Protein AF-A0A3D8Q485-F1 (afdb_monomer)

Secondary structure (DSSP, 8-state):
--------------SEEEGGGHHHHHT-GGGEE--TTTEEEEEETTEEEEEE--SS-EEEEES-----TTB--TTS-EEE--SEEEEEEEEEE-TT-EEEEEEEEE-TT-BEEEEEEE-TTS-EEEEPPTT--EEEEEEEEESSEEEEEEEEEEES--PPP--PPPPPPB-GGG-EEEEE--HHHHHHHHTTSEEE--TTHHHHHHHS--SEEEEES----SSTTT---HHHHHHHHHHHHHHHHTT--EEEEE-S----HHHHHHHGGG--EEEES-GGGHHHHHTTSSS--EEE-PPPB-TTTSSGGG--HHHHHHHTT------SS---GGGGGGTHHHHHHTTEEEE-TTT--SHHHHHHHHHS-SEEEE---TTS-TT---HHHHHHHHTT--EEESS--SS--S----STHHHHHHHHHT-HHHHHHHHHHHHHHHHHH-BHHHHHHHHHHHTT--BPPP---EEEEEEESSHHHHHHHHHHHHT-S---EEEEEEE-S-TTHHHHHHHH-BTTEEEEEHHHHHHH--HHHH--SSEEEEE-TTS---TTHHHHHHHHHHHH--SEEE-----TTTTS-PPPTTTTEEES---GGG-EEEHHHHTTS-HHHHHH-HHHHHHHHHHTT---EEE-----

Radius of gyration: 32.34 Å; Cα contacts (8 Å, |Δi|>4): 1199; chains: 1; bounding box: 75×45×98 Å

Foldseek 3Di:
DDDDPPDDPPPPDPLEAEQQCVLVVVQDPVQKEWDVVAWDWDGDPQKIKIFGNAQDKIKIWGFQHDPPLFFDDPPTRWYFAAQKKKKAWEWDWDPQKDKWKKKWFAAPRRGTDDIDTDDHRDIDIDGDDPRTTTIIIMMMIGGGTIIMTREMGMANDDADADDDDDFDAAAQQDQEEAEADPPVLVVQSNVRYHYQDLVPVVVRCVVDPHLAYEYEQRNDPPPDPPDPPPVNLNSVSVVLNNCQSHVHAYEYEYQPDPHDCVSCLHSLASHPAYEYLFCVCQVVSVVRYDDNNYYYDHAFDQLQVQAQLLAPLVLLLQLLVDADDDDPDQDDPVCCVVCQVVCLVSQEEEDDLVPPPDPVCLVCNRNRHQEYEYNDPVPTDLSRDHPSRLRNLLNLHYYAYCDDRPHDPADNPPDRPRVVSRVCSNDLPVSNVRSVRSNLRNVVQRHVNNRVVVVCVSVVRHYDDDAQAEEEEEEDADPVLVVLVVVLVVLAPDDSYAYEYAYADDPCPVVCQVPFPDDRYHYYHNVCQQVPDFLVRVDVHQKYAYAYSVDHFANHLVVQVVSLCSHVVFQKEFAADDDPVNVPSRDDPQAFDWDLDHDQNGMMGGSVLQRVPTPCCNHPVSVVSSNCSCPVVVTIYHHHDDRD

Solvent-accessible surface area (backbone atoms only — not comparable to full-atom values): 35776 Å² total; per-residue (Å²): 142,82,90,76,83,80,78,73,80,87,70,84,77,65,55,61,43,50,44,52,54,41,47,77,54,65,62,40,70,87,40,50,32,60,60,69,93,41,40,49,77,46,78,46,99,64,33,40,41,38,36,34,75,33,68,57,80,44,58,39,21,52,52,40,87,70,89,63,78,60,50,62,70,85,93,38,55,41,31,38,43,62,62,32,28,26,39,31,45,33,63,53,66,38,88,56,43,49,78,48,37,36,43,34,33,15,26,87,86,32,40,54,75,48,78,44,75,51,60,77,70,36,82,45,70,47,72,56,59,97,62,46,39,30,42,44,50,34,38,37,39,27,27,48,40,46,37,38,41,58,38,43,37,40,36,64,50,66,69,81,78,61,92,77,73,84,88,65,74,32,51,50,60,70,41,30,32,34,61,50,54,34,73,68,61,43,54,59,47,47,77,46,27,33,69,44,70,65,74,65,38,80,63,40,55,76,77,52,72,50,67,30,34,44,34,45,33,65,54,64,62,91,53,60,102,83,48,75,51,70,66,61,57,49,48,52,53,51,52,52,49,35,31,54,69,49,73,30,50,29,36,36,39,37,69,81,50,91,52,68,64,67,64,55,50,44,50,31,84,61,51,64,33,40,32,23,31,38,62,72,47,48,68,61,48,48,78,63,38,99,61,82,52,61,43,73,45,63,62,58,38,54,52,64,79,33,33,50,64,64,46,43,50,68,49,38,49,50,26,52,75,54,76,75,86,75,68,98,57,91,76,58,75,86,58,46,73,82,39,46,70,63,33,48,75,46,13,38,42,77,48,52,77,92,72,60,86,46,72,74,52,58,58,51,59,48,60,59,31,44,34,36,35,42,77,60,66,81,94,56,35,65,68,43,58,56,64,66,56,57,38,35,25,29,24,43,30,46,57,41,32,83,61,75,55,84,69,62,96,66,63,55,56,79,52,66,76,65,58,38,51,39,50,42,21,74,29,42,56,62,41,50,55,50,16,51,54,30,23,52,52,33,66,75,67,28,23,43,63,48,50,51,51,52,51,30,59,75,70,69,51,61,59,52,74,86,71,61,46,30,32,45,32,35,68,26,78,43,65,68,44,41,52,54,43,51,53,47,58,73,51,35,74,56,77,59,56,32,38,38,40,30,29,53,96,41,91,62,43,67,56,51,43,74,73,50,51,48,97,54,30,44,59,44,54,40,74,59,44,63,78,71,44,50,37,68,77,74,50,87,33,56,29,38,32,51,54,54,68,93,60,87,69,38,48,52,51,67,42,57,52,55,56,45,45,64,46,65,73,36,43,30,40,21,34,49,77,84,62,99,63,76,84,61,53,62,74,57,88,53,45,46,29,79,46,97,64,53,43,53,78,54,34,33,34,34,40,86,75,48,49,89,46,50,52,56,41,59,71,80,35,36,61,58,54,52,47,43,36,43,73,76,63,69,44,52,30,31,15,40,74,78,88,107

pLDDT: mean 83.32, std 15.38, range [23.78, 97.69]

Organism: NCBI:txid1229153

Nearest PDB structures (foldseek):
  6h4m-assembly3_P  TM=6.813E-01  e=1.806E-04  Staphylococcus aureus subsp. aureus N315
  6lnw-assembly1_C  TM=6.559E-01  e=1.806E-04  Streptococcus pneumoniae TIGR4
  6oyc-assembly4_C  TM=3.692E-01  e=1.606E-06  Streptococcus agalactiae 2603V/R
  1pm4-assembly1_C  TM=4.724E-01  e=1.173E-02  Yersinia pseudotuberculosis
  3afg-assembly1_A  TM=4.218E-01  e=5.458E-02  Thermococcus kodakarensis

Mean predicted aligned error: 10.48 Å

Sequence (644 aa):
MLEKNNEYPKKDKSNTHRFENLSQEFFDINNWFYPKKDIQITQYQYKFLIKSKSQEVKYLTLFENNTNFSLINIDRQKIKIGAENTIKISGTKTDSIDLIIYLLEYDGEFRQVRKKRIPFNHLTSFHTTSSTEYCRIAIRLSGQGELEIFNVFTSDSIPKATRIQKREEKSLSQIRVAAILDDEYLSNIAEIVSIISLDMWDEMLNKSIPDFMLIDSSWQCKDSEEIINDRTYQAIKRITLWCKTNHIPIVFWDLGASTHVGVMREISSFIDYIFTVDDKLIPVYRDLVDHDNIYHLPYGVNPKVHNPTELNKAIVNRFFDDKLTVPKKKLSISSFKNYDAKLSELGVGMINPEMDMEQSFLANSKKGNSLLLNNKNKGRSSRFISKIEIEALASGIPIIYHSPLKAFPVTALASNDLESVNMLSSNPQLYREISSKNRREIFRNHTYQNRIQFILDCISIPFKVPSLDVTLLFTAHSKEAFYKVMDMINNQSYQQIKIIALISVFDGFEEIYNQYNHDCIQVYLEDYVYEKYSISELIDTRYVTVLNPDYSYGEYYVEDNIHAFCYSKAACIGQKGFSEDGKSHRYQEAEFEYVNEIESYTAFFEVEAINDCSINELIHHQDDVIEKLIIQKNKKMFSNEQLL

Structure (mmCIF, N/CA/C/O backbone):
data_AF-A0A3D8Q485-F1
#
_entry.id   AF-A0A3D8Q485-F1
#
loop_
_atom_site.group_PDB
_atom_site.id
_atom_site.type_symbol
_atom_site.label_atom_id
_atom_site.label_alt_id
_atom_site.label_comp_id
_atom_site.label_asym_id
_atom_site.label_entity_id
_atom_site.label_seq_id
_atom_site.pdbx_PDB_ins_code
_atom_site.Cartn_x
_atom_site.Cartn_y
_atom_site.Cartn_z
_atom_site.occupancy
_atom_site.B_iso_or_equiv
_atom_site.auth_seq_id
_atom_site.auth_comp_id
_atom_site.auth_asym_id
_atom_site.auth_atom_id
_atom_site.pdbx_PDB_model_num
ATOM 1 N N . MET A 1 1 ? 9.906 -12.576 37.998 1.00 31.97 1 MET A N 1
ATOM 2 C CA . MET A 1 1 ? 9.676 -11.526 39.009 1.00 31.97 1 MET A CA 1
ATOM 3 C C . MET A 1 1 ? 10.275 -10.244 38.481 1.00 31.97 1 MET A C 1
ATOM 5 O O . MET A 1 1 ? 11.484 -10.208 38.325 1.00 31.97 1 MET A O 1
ATOM 9 N N . LEU A 1 2 ? 9.435 -9.275 38.130 1.00 23.78 2 LEU A N 1
ATOM 10 C CA . LEU A 1 2 ? 9.761 -7.860 37.940 1.00 23.78 2 LEU A CA 1
ATOM 11 C C . LEU A 1 2 ? 8.399 -7.157 37.841 1.00 23.78 2 LEU A C 1
ATOM 13 O O . LEU A 1 2 ? 7.847 -6.977 36.760 1.00 23.78 2 LEU A O 1
ATOM 17 N N . GLU A 1 3 ? 7.813 -6.892 39.007 1.00 27.33 3 GLU A N 1
ATOM 18 C CA . GLU A 1 3 ? 6.707 -5.950 39.167 1.00 27.33 3 GLU A CA 1
ATOM 19 C C . GLU A 1 3 ? 7.264 -4.552 38.880 1.00 27.33 3 GLU A C 1
ATOM 21 O O . GLU A 1 3 ? 8.086 -4.037 39.637 1.00 27.33 3 GLU A O 1
ATOM 26 N N . LYS A 1 4 ? 6.856 -3.942 37.765 1.00 26.25 4 LYS A N 1
ATOM 27 C CA . LYS A 1 4 ? 6.954 -2.492 37.596 1.00 26.25 4 LYS A CA 1
ATOM 28 C C . LYS A 1 4 ? 5.585 -1.909 37.921 1.00 26.25 4 LYS A C 1
ATOM 30 O O . LYS A 1 4 ? 4.656 -2.003 37.124 1.00 26.25 4 LYS A O 1
ATOM 35 N N . ASN A 1 5 ? 5.488 -1.346 39.122 1.00 28.33 5 ASN A N 1
ATOM 36 C CA . ASN A 1 5 ? 4.430 -0.427 39.518 1.00 28.33 5 ASN A CA 1
ATOM 37 C C . ASN A 1 5 ? 4.467 0.784 38.580 1.00 28.33 5 ASN A C 1
ATOM 39 O O . ASN A 1 5 ? 5.286 1.682 38.761 1.00 28.33 5 ASN A O 1
ATOM 43 N N . ASN A 1 6 ? 3.585 0.804 37.583 1.00 27.02 6 ASN A N 1
ATOM 44 C CA . ASN A 1 6 ? 3.221 2.037 36.898 1.00 27.02 6 ASN A CA 1
ATOM 45 C C . ASN A 1 6 ? 2.178 2.745 37.770 1.00 27.02 6 ASN A C 1
ATOM 47 O O . ASN A 1 6 ? 0.975 2.533 37.621 1.00 27.02 6 ASN A O 1
ATOM 51 N N . GLU A 1 7 ? 2.646 3.541 38.733 1.00 26.52 7 GLU A N 1
ATOM 52 C CA . GLU A 1 7 ? 1.793 4.524 39.397 1.00 26.52 7 GLU A CA 1
ATOM 53 C C . GLU A 1 7 ? 1.431 5.607 38.377 1.00 26.52 7 GLU A C 1
ATOM 55 O O . GLU A 1 7 ? 2.268 6.405 37.962 1.00 26.52 7 GLU A O 1
ATOM 60 N N . TYR A 1 8 ? 0.168 5.608 37.952 1.00 28.86 8 TYR A N 1
ATOM 61 C CA . TYR A 1 8 ? -0.417 6.691 37.170 1.00 28.86 8 TYR A CA 1
ATOM 62 C C . TYR A 1 8 ? -0.307 8.022 37.937 1.00 28.86 8 TYR A C 1
ATOM 64 O O . TYR A 1 8 ? -0.518 8.041 39.157 1.00 28.86 8 TYR A O 1
ATOM 72 N N . PRO A 1 9 ? -0.049 9.154 37.255 1.00 29.33 9 PRO A N 1
ATOM 73 C CA . PRO A 1 9 ? -0.054 10.459 37.899 1.00 29.33 9 PRO A CA 1
ATOM 74 C C . PRO A 1 9 ? -1.440 10.718 38.500 1.00 29.33 9 PRO A C 1
ATOM 76 O O . PRO A 1 9 ? -2.472 10.526 37.851 1.00 29.33 9 PRO A O 1
ATOM 79 N N . LYS A 1 10 ? -1.471 11.130 39.773 1.00 30.81 10 LYS A N 1
ATOM 80 C CA . LYS A 1 10 ? -2.695 11.504 40.495 1.00 30.81 10 LYS A CA 1
ATOM 81 C C . LYS A 1 10 ? -3.394 12.651 39.754 1.00 30.81 10 LYS A C 1
ATOM 83 O O . LYS A 1 10 ? -3.066 13.813 39.971 1.00 30.81 10 LYS A O 1
ATOM 88 N N . LYS A 1 11 ? -4.362 12.313 38.895 1.00 35.34 11 LYS A N 1
ATOM 89 C CA . LYS A 1 11 ? -5.293 13.264 38.280 1.00 35.34 11 LYS A CA 1
ATOM 90 C C . LYS A 1 11 ? -6.063 13.996 39.377 1.00 35.34 11 LYS A C 1
ATOM 92 O O . LYS A 1 11 ? -6.607 13.372 40.291 1.00 35.34 11 LYS A O 1
ATOM 97 N N . ASP A 1 12 ? -6.118 15.312 39.242 1.00 31.33 12 ASP A N 1
ATOM 98 C CA . ASP A 1 12 ? -6.972 16.206 40.012 1.00 31.33 12 ASP A CA 1
ATOM 99 C C . ASP A 1 12 ? -8.427 15.704 39.908 1.00 31.33 12 ASP A C 1
ATOM 101 O O . ASP A 1 12 ? -9.033 15.718 38.832 1.00 31.33 12 ASP A O 1
ATOM 105 N N . LYS A 1 13 ? -8.971 15.133 40.992 1.00 41.16 13 LYS A N 1
ATOM 106 C CA . LYS A 1 13 ? -10.298 14.497 40.991 1.00 41.16 13 LYS A CA 1
ATOM 107 C C . LYS A 1 13 ? -11.381 15.567 41.015 1.00 41.16 13 LYS A C 1
ATOM 109 O O . LYS A 1 13 ? -11.996 15.824 42.047 1.00 41.16 13 LYS A O 1
ATOM 114 N N . SER A 1 14 ? -11.688 16.144 39.858 1.00 51.44 14 SER A N 1
ATOM 115 C CA . SER A 1 14 ? -13.050 16.632 39.663 1.00 51.44 14 SER A CA 1
ATOM 116 C C . SER A 1 14 ? -13.983 15.422 39.841 1.00 51.44 14 SER A C 1
ATOM 118 O O . SER A 1 14 ? -13.779 14.388 39.205 1.00 51.44 14 SER A O 1
ATOM 120 N N . ASN A 1 15 ? -14.990 15.504 40.715 1.00 73.25 15 ASN A N 1
ATOM 121 C CA . ASN A 1 15 ? -15.969 14.427 40.953 1.00 73.25 15 ASN A CA 1
ATOM 122 C C . ASN A 1 15 ? -16.901 14.185 39.738 1.00 73.25 15 ASN A C 1
ATOM 124 O O . ASN A 1 15 ? -18.001 13.665 39.894 1.00 73.25 15 ASN A O 1
ATOM 128 N N . THR A 1 16 ? -16.523 14.602 38.527 1.00 82.88 16 THR A N 1
ATOM 129 C CA . THR A 1 16 ? -17.364 14.539 37.330 1.00 82.88 16 THR A CA 1
ATOM 130 C C . THR A 1 16 ? -16.575 14.013 36.135 1.00 82.88 16 THR A C 1
ATOM 132 O O . THR A 1 16 ? -15.558 14.575 35.742 1.00 82.88 16 THR A O 1
ATOM 135 N N . HIS A 1 17 ? -17.102 12.959 35.527 1.00 89.00 17 HIS A N 1
ATOM 136 C CA . HIS A 1 17 ? -16.625 12.334 34.301 1.00 89.00 17 HIS A CA 1
ATOM 137 C C . HIS A 1 17 ? -17.510 12.741 33.136 1.00 89.00 17 HIS A C 1
ATOM 139 O O . HIS A 1 17 ? -18.709 12.953 33.314 1.00 89.00 17 HIS A O 1
ATOM 145 N N . ARG A 1 18 ? -16.950 12.829 31.934 1.00 91.06 18 ARG A N 1
ATOM 146 C CA . ARG A 1 18 ? -17.746 13.088 30.732 1.00 91.06 18 ARG A CA 1
ATOM 147 C C . ARG A 1 18 ? -18.203 11.784 30.093 1.00 91.06 18 ARG A C 1
ATOM 149 O O . ARG A 1 18 ? -17.443 10.817 30.055 1.00 91.06 18 ARG A O 1
ATOM 156 N N . PHE A 1 19 ? -19.437 11.751 29.599 1.00 92.50 19 PHE A N 1
ATOM 157 C CA . PHE A 1 19 ? -20.028 10.558 29.001 1.00 92.50 19 PHE A CA 1
ATOM 158 C C . PHE A 1 19 ? -19.194 10.003 27.838 1.00 92.50 19 PHE A C 1
ATOM 160 O O . PHE A 1 19 ? -18.972 8.797 27.761 1.00 92.50 19 PHE A O 1
ATOM 167 N N . GLU A 1 20 ? -18.656 10.865 26.980 1.00 88.25 20 GLU A N 1
ATOM 168 C CA . GLU A 1 20 ? -17.817 10.503 25.834 1.00 88.25 20 GLU A CA 1
ATOM 169 C C . GLU A 1 20 ? -16.466 9.860 26.207 1.00 88.25 20 GLU A C 1
ATOM 171 O O . GLU A 1 20 ? -15.834 9.227 25.360 1.00 88.25 20 GLU A O 1
ATOM 176 N N . ASN A 1 21 ? -16.053 9.957 27.476 1.00 86.94 21 ASN A N 1
ATOM 177 C CA . ASN A 1 21 ? -14.827 9.355 28.019 1.00 86.94 21 ASN A CA 1
ATOM 178 C C . ASN A 1 21 ? -15.103 8.166 28.951 1.00 86.94 21 ASN A C 1
ATOM 180 O O . ASN A 1 21 ? -14.180 7.592 29.526 1.00 86.94 21 ASN A O 1
ATOM 184 N N . LEU A 1 22 ? -16.372 7.780 29.115 1.00 88.38 22 LEU A N 1
ATOM 185 C CA . LEU A 1 22 ? -16.792 6.796 30.112 1.00 88.38 22 LEU A CA 1
ATOM 186 C C . LEU A 1 22 ? -16.144 5.416 29.937 1.00 88.38 22 LEU A C 1
ATOM 188 O O . LEU A 1 22 ? -15.932 4.705 30.916 1.00 88.38 22 LEU A O 1
ATOM 192 N N . SER A 1 23 ? -15.826 5.040 28.703 1.00 84.69 23 SER A N 1
ATOM 193 C CA . SER A 1 23 ? -15.137 3.798 28.344 1.00 84.69 23 SER A CA 1
ATOM 194 C C . SER A 1 23 ? -13.799 3.604 29.070 1.00 84.69 23 SER A C 1
ATOM 196 O O . SER A 1 23 ? -13.477 2.472 29.433 1.00 84.69 23 SER A O 1
ATOM 198 N N . GLN A 1 24 ? -13.064 4.685 29.353 1.00 80.19 24 GLN A N 1
ATOM 199 C CA . GLN A 1 24 ? -11.773 4.640 30.054 1.00 80.19 24 GLN A CA 1
ATOM 200 C C . GLN A 1 24 ? -11.922 4.236 31.527 1.00 80.19 24 GLN A C 1
ATOM 202 O O . GLN A 1 24 ? -11.072 3.541 32.074 1.00 80.19 24 GLN A O 1
ATOM 207 N N . GLU A 1 25 ? -13.029 4.632 32.154 1.00 86.12 25 GLU A N 1
ATOM 208 C CA . GLU A 1 25 ? -13.320 4.382 33.570 1.00 86.12 25 GLU A CA 1
ATOM 209 C C . GLU A 1 25 ? -14.183 3.127 33.785 1.00 86.12 25 GLU A C 1
ATOM 211 O O . GLU A 1 25 ? -14.245 2.581 34.888 1.00 86.12 25 GLU A O 1
ATOM 216 N N . PHE A 1 26 ? -14.869 2.660 32.736 1.00 90.50 26 PHE A N 1
ATOM 217 C CA . PHE A 1 26 ? -15.814 1.547 32.809 1.00 90.50 26 PHE A CA 1
ATOM 218 C C . PHE A 1 26 ? -15.147 0.242 33.254 1.00 90.50 26 PHE A C 1
ATOM 220 O O . PHE A 1 26 ? -15.762 -0.536 33.980 1.00 90.50 26 PHE A O 1
ATOM 227 N N . PHE A 1 27 ? -13.906 -0.005 32.830 1.00 88.62 27 PHE A N 1
ATOM 228 C CA . PHE A 1 27 ? -13.182 -1.246 33.120 1.00 88.62 27 PHE A CA 1
ATOM 229 C C . PHE A 1 27 ? -12.327 -1.192 34.394 1.00 88.62 27 PHE A C 1
ATOM 231 O O . PHE A 1 27 ? -11.581 -2.133 34.647 1.00 88.62 27 PHE A O 1
ATOM 238 N N . ASP A 1 28 ? -12.444 -0.152 35.225 1.00 89.50 28 ASP A N 1
ATOM 239 C CA . ASP A 1 28 ? -11.877 -0.165 36.578 1.00 89.50 28 ASP A CA 1
ATOM 240 C C . ASP A 1 28 ? -12.892 -0.767 37.559 1.00 89.50 28 ASP A C 1
ATOM 242 O O . ASP A 1 28 ? -13.951 -0.197 37.835 1.00 89.50 28 ASP A O 1
ATOM 246 N N . ILE A 1 29 ? -12.575 -1.941 38.109 1.00 90.00 29 ILE A N 1
ATOM 247 C CA . ILE A 1 29 ? -13.439 -2.639 39.069 1.00 90.00 29 ILE A CA 1
ATOM 248 C C . ILE A 1 29 ? -13.748 -1.798 40.318 1.00 90.00 29 ILE A C 1
ATOM 250 O O . ILE A 1 29 ? -14.801 -1.989 40.927 1.00 90.00 29 ILE A O 1
ATOM 254 N N . ASN A 1 30 ? -12.878 -0.852 40.692 1.00 91.00 30 ASN A N 1
ATOM 255 C CA . ASN A 1 30 ? -13.084 0.029 41.844 1.00 91.00 30 ASN A CA 1
ATOM 256 C C . ASN A 1 30 ? -14.216 1.037 41.621 1.00 91.00 30 ASN A C 1
ATOM 258 O O . ASN A 1 30 ? -14.789 1.543 42.589 1.00 91.00 30 ASN A O 1
ATOM 262 N N . ASN A 1 31 ? -14.567 1.294 40.361 1.00 92.06 31 ASN A N 1
ATOM 263 C CA . ASN A 1 31 ? -15.672 2.166 39.999 1.00 92.06 31 ASN A CA 1
ATOM 264 C C . ASN A 1 31 ? -17.034 1.453 40.103 1.00 92.06 31 ASN A C 1
ATOM 266 O O . ASN A 1 31 ? -18.067 2.120 40.068 1.00 92.06 31 ASN A O 1
ATOM 270 N N . TRP A 1 32 ? -17.072 0.124 40.271 1.00 93.50 32 TRP A N 1
ATOM 271 C CA . TRP A 1 32 ? -18.311 -0.658 40.319 1.00 93.50 32 TRP A CA 1
ATOM 272 C C . TRP A 1 32 ? -18.705 -1.100 41.725 1.00 93.50 32 TRP A C 1
ATOM 274 O O . TRP A 1 32 ? -17.926 -1.689 42.474 1.00 93.50 32 TRP A O 1
ATOM 284 N N . PHE A 1 33 ? -19.986 -0.925 42.041 1.00 93.50 33 PHE A N 1
ATOM 285 C CA . PHE A 1 33 ? -20.594 -1.391 43.282 1.00 93.50 33 PHE A CA 1
ATOM 286 C C . PHE A 1 33 ? -21.586 -2.511 43.000 1.00 93.50 33 PHE A C 1
ATOM 288 O O . PHE A 1 33 ? -22.437 -2.401 42.118 1.00 93.50 33 PHE A O 1
ATOM 295 N N . TYR A 1 34 ? -21.465 -3.607 43.748 1.00 94.31 34 TYR A N 1
ATOM 296 C CA . TYR A 1 34 ? -22.254 -4.816 43.539 1.00 94.31 34 TYR A CA 1
ATOM 297 C C . TYR A 1 34 ? -22.250 -5.719 44.784 1.00 94.31 34 TYR A C 1
ATOM 299 O O . TYR A 1 34 ? -21.338 -5.636 45.616 1.00 94.31 34 TYR A O 1
ATOM 307 N N . PRO A 1 35 ? -23.248 -6.610 44.940 1.00 93.31 35 PRO A N 1
ATOM 308 C CA . PRO A 1 35 ? -23.311 -7.537 46.065 1.00 93.31 35 PRO A CA 1
ATOM 309 C C . PRO A 1 35 ? -22.279 -8.665 45.906 1.00 93.31 35 PRO A C 1
ATOM 311 O O . PRO A 1 35 ? -22.542 -9.683 45.271 1.00 93.31 35 PRO A O 1
ATOM 314 N N . LYS A 1 36 ? -21.105 -8.508 46.533 1.00 92.19 36 LYS A N 1
ATOM 315 C CA . LYS A 1 36 ? -19.960 -9.446 46.446 1.00 92.19 36 LYS A CA 1
ATOM 316 C C . LYS A 1 36 ? -20.264 -10.902 46.839 1.00 92.19 36 LYS A C 1
ATOM 318 O O . LYS A 1 36 ? -19.502 -11.796 46.488 1.00 92.19 36 LYS A O 1
ATOM 323 N N . LYS A 1 37 ? -21.347 -11.151 47.588 1.00 92.62 37 LYS A N 1
ATOM 324 C CA . LYS A 1 37 ? -21.800 -12.515 47.919 1.00 92.62 37 LYS A CA 1
ATOM 325 C C . LYS A 1 37 ? -22.373 -13.244 46.699 1.00 92.62 37 LYS A C 1
ATOM 327 O O . LYS A 1 37 ? -22.165 -14.444 46.559 1.00 92.62 37 LYS A O 1
ATOM 332 N N . ASP A 1 38 ? -23.057 -12.509 45.827 1.00 94.19 38 ASP A N 1
ATOM 333 C CA . ASP A 1 38 ? -23.816 -13.055 44.699 1.00 94.19 38 ASP A CA 1
ATOM 334 C C . ASP A 1 38 ? -23.084 -12.890 43.364 1.00 94.19 38 ASP A C 1
ATOM 336 O O . ASP A 1 38 ? -23.265 -13.697 42.455 1.00 94.19 38 ASP A O 1
ATOM 340 N N . ILE A 1 39 ? -22.264 -11.845 43.244 1.00 95.06 39 ILE A N 1
ATOM 341 C CA . ILE A 1 39 ? -21.571 -11.470 42.013 1.00 95.06 39 ILE A CA 1
ATOM 342 C C . ILE A 1 39 ? -20.064 -11.496 42.245 1.00 95.06 39 ILE A C 1
ATOM 344 O O . ILE A 1 39 ? -19.554 -10.903 43.198 1.00 95.06 39 ILE A O 1
ATOM 348 N N . GLN A 1 40 ? -19.350 -12.140 41.328 1.00 95.19 40 GLN A N 1
ATOM 349 C CA . GLN A 1 40 ? -17.896 -12.113 41.256 1.00 95.19 40 GLN A CA 1
ATOM 350 C C . GLN A 1 40 ? -17.481 -11.472 39.935 1.00 95.19 40 GLN A C 1
ATOM 352 O O . GLN A 1 40 ? -17.829 -11.982 38.876 1.00 95.19 40 GLN A O 1
ATOM 357 N N . ILE A 1 41 ? -16.733 -10.372 40.001 1.00 94.38 41 ILE A N 1
ATOM 358 C CA . ILE A 1 41 ? -16.161 -9.723 38.819 1.00 94.38 41 ILE A CA 1
ATOM 359 C C . ILE A 1 41 ? -14.668 -10.030 38.785 1.00 94.38 41 ILE A C 1
ATOM 361 O O . ILE A 1 41 ? -13.963 -9.841 39.775 1.00 94.38 41 ILE A O 1
ATOM 365 N N . THR A 1 42 ? -14.191 -10.526 37.652 1.00 93.44 42 THR A N 1
ATOM 366 C CA . THR A 1 42 ? -12.770 -10.678 37.354 1.00 93.44 42 THR A CA 1
ATOM 367 C C . THR A 1 42 ? -12.414 -9.693 36.254 1.00 93.44 42 THR A C 1
ATOM 369 O O . THR A 1 42 ? -12.983 -9.734 35.164 1.00 93.44 42 THR A O 1
ATOM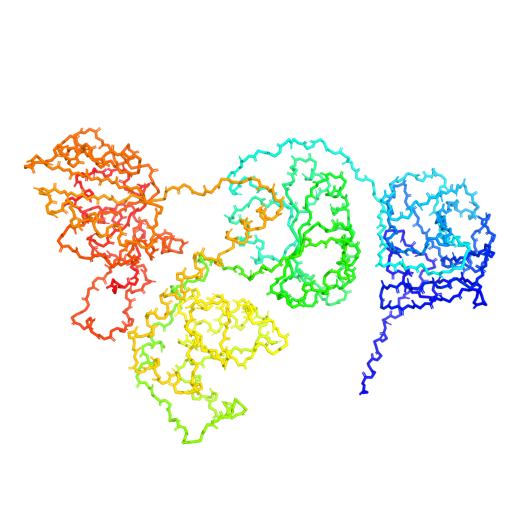 372 N N . GLN A 1 43 ? -11.496 -8.784 36.571 1.00 86.06 43 GLN A N 1
ATOM 373 C CA . GLN A 1 43 ? -10.955 -7.832 35.616 1.00 86.06 43 GLN A CA 1
ATOM 374 C C . GLN A 1 43 ? -9.726 -8.447 34.953 1.00 86.06 43 GLN A C 1
ATOM 376 O O . GLN A 1 43 ? -8.725 -8.732 35.606 1.00 86.06 43 GLN A O 1
ATOM 381 N N . TYR A 1 44 ? -9.808 -8.612 33.642 1.00 78.62 44 TYR A N 1
ATOM 382 C CA . TYR A 1 44 ? -8.643 -8.686 32.772 1.00 78.62 44 TYR A CA 1
ATOM 383 C C . TYR A 1 44 ? -8.411 -7.279 32.231 1.00 78.62 44 TYR A C 1
ATOM 385 O O . TYR A 1 44 ? -9.366 -6.512 32.166 1.00 78.62 44 TYR A O 1
ATOM 393 N N . GLN A 1 45 ? -7.178 -6.933 31.857 1.00 67.62 45 GLN A N 1
ATOM 394 C CA . GLN A 1 45 ? -6.712 -5.551 31.634 1.00 67.62 45 GLN A CA 1
ATOM 395 C C . GLN A 1 45 ? -7.769 -4.570 31.072 1.00 67.62 45 GLN A C 1
ATOM 397 O O . GLN A 1 45 ? -7.895 -3.477 31.609 1.00 67.62 45 GLN A O 1
ATOM 402 N N . TYR A 1 46 ? -8.585 -4.978 30.083 1.00 70.88 46 TYR A N 1
ATOM 403 C CA . TYR A 1 46 ? -9.789 -4.231 29.678 1.00 70.88 46 TYR A CA 1
ATOM 404 C C . TYR A 1 46 ? -10.976 -5.135 29.262 1.00 70.88 46 TYR A C 1
ATOM 406 O O . TYR A 1 46 ? -11.646 -4.904 28.257 1.00 70.88 46 TYR A O 1
ATOM 414 N N . LYS A 1 47 ? -11.193 -6.236 29.985 1.00 83.75 47 LYS A N 1
ATOM 415 C CA . LYS A 1 47 ? -12.386 -7.090 29.858 1.00 83.75 47 LYS A CA 1
ATOM 416 C C . LYS A 1 47 ? -12.908 -7.402 31.257 1.00 83.75 47 LYS A C 1
ATOM 418 O O . LYS A 1 47 ? -12.122 -7.660 32.169 1.00 83.75 47 LYS A O 1
ATOM 423 N N . PHE A 1 48 ? -14.222 -7.426 31.425 1.00 91.69 48 PHE A N 1
ATOM 424 C CA . PHE A 1 48 ? -14.862 -7.892 32.650 1.00 91.69 48 PHE A CA 1
ATOM 425 C C . PHE A 1 48 ? -15.519 -9.239 32.423 1.00 91.69 48 PHE A C 1
ATOM 427 O O . PHE A 1 48 ? -16.393 -9.361 31.572 1.00 91.69 48 PHE A O 1
ATOM 434 N N . LEU A 1 49 ? -15.147 -10.213 33.249 1.00 93.88 49 LEU A N 1
ATOM 435 C CA . LEU A 1 49 ? -15.881 -11.458 33.405 1.00 93.88 49 LEU A CA 1
ATOM 436 C C . LEU A 1 49 ? -16.705 -11.382 34.691 1.00 93.88 49 LEU A C 1
ATOM 438 O O . LEU A 1 49 ? -16.158 -11.353 35.794 1.00 93.88 49 LEU A O 1
ATOM 442 N N . ILE A 1 50 ? -18.023 -11.331 34.549 1.00 95.88 50 ILE A N 1
ATOM 443 C CA . ILE A 1 50 ? -18.988 -11.191 35.636 1.00 95.88 50 ILE A CA 1
ATOM 444 C C . ILE A 1 50 ? -19.692 -12.534 35.819 1.00 95.88 50 ILE A C 1
ATOM 446 O O . ILE A 1 50 ? -20.494 -12.945 34.985 1.00 95.88 50 ILE A O 1
ATOM 450 N N . LYS A 1 51 ? -19.421 -13.216 36.933 1.00 96.19 51 LYS A N 1
ATOM 451 C CA . LYS A 1 51 ? -20.094 -14.465 37.305 1.00 96.19 51 LYS A CA 1
ATOM 452 C C . LYS A 1 51 ? -21.216 -14.188 38.297 1.00 96.19 51 LYS A C 1
ATOM 454 O O . LYS A 1 51 ? -20.963 -13.675 39.391 1.00 96.19 51 LYS A O 1
ATOM 459 N N . SER A 1 52 ? -22.439 -14.561 37.928 1.00 95.31 52 SER A N 1
ATOM 460 C CA . SER A 1 52 ? -23.612 -14.519 38.805 1.00 95.31 52 SER A CA 1
ATOM 461 C C . SER A 1 52 ? -23.845 -15.879 39.456 1.00 95.31 52 SER A C 1
ATOM 463 O O . SER A 1 52 ? -24.024 -16.885 38.770 1.00 95.31 52 SER A O 1
ATOM 465 N N . LYS A 1 53 ? -23.854 -15.909 40.793 1.00 92.19 53 LYS A N 1
ATOM 466 C CA . LYS A 1 53 ? -24.093 -17.107 41.618 1.00 92.19 53 LYS A CA 1
ATOM 467 C C . LYS A 1 53 ? -25.530 -17.199 42.129 1.00 92.19 53 LYS A C 1
ATOM 469 O O . LYS A 1 53 ? -25.896 -18.202 42.735 1.00 92.19 53 LYS A O 1
ATOM 474 N N . SER A 1 54 ? -26.351 -16.180 41.890 1.00 86.50 54 SER A N 1
ATOM 475 C CA . SER A 1 54 ? -27.729 -16.103 42.378 1.00 86.50 54 SER A CA 1
ATOM 476 C C . SER A 1 54 ? -28.724 -16.199 41.225 1.00 86.50 54 SER A C 1
ATOM 478 O O . SER A 1 54 ? -28.457 -15.713 40.131 1.00 86.50 54 SER A O 1
ATOM 480 N N . GLN A 1 55 ? -29.884 -16.812 41.468 1.00 86.81 55 GLN A N 1
ATOM 481 C CA . GLN A 1 55 ? -31.015 -16.730 40.536 1.00 86.81 55 GLN A CA 1
ATOM 482 C C . GLN A 1 55 ? -31.809 -15.425 40.705 1.00 86.81 55 GLN A C 1
ATOM 484 O O . GLN A 1 55 ? -32.543 -15.026 39.803 1.00 86.81 55 GLN A O 1
ATOM 489 N N . GLU A 1 56 ? -31.645 -14.740 41.838 1.00 91.31 56 GLU A N 1
ATOM 490 C CA . GLU A 1 56 ? -32.319 -13.477 42.118 1.00 91.31 56 GLU A CA 1
ATOM 491 C C . GLU A 1 56 ? -31.740 -12.316 41.306 1.00 91.31 56 GLU A C 1
ATOM 493 O O . GLU A 1 56 ? -30.609 -12.344 40.821 1.00 91.31 56 GLU A O 1
ATOM 498 N N . VAL A 1 57 ? -32.516 -11.236 41.229 1.00 92.88 57 VAL A N 1
ATOM 499 C CA . VAL A 1 57 ? -32.090 -9.992 40.593 1.00 92.88 57 VAL A CA 1
ATOM 500 C C . VAL A 1 57 ? -30.991 -9.318 41.413 1.00 92.88 57 VAL A C 1
ATOM 502 O O . VAL A 1 57 ? -31.179 -9.017 42.593 1.00 92.88 57 VAL A O 1
ATOM 505 N N . LYS A 1 58 ? -29.873 -8.995 40.767 1.00 94.00 58 LYS A N 1
ATOM 506 C CA . LYS A 1 58 ? -28.778 -8.200 41.326 1.00 94.00 58 LYS A CA 1
ATOM 507 C C . LYS A 1 58 ? -28.500 -6.990 40.442 1.00 94.00 58 LYS A C 1
ATOM 509 O O . LYS A 1 58 ? -28.735 -7.008 39.234 1.00 94.00 58 LYS A O 1
ATOM 514 N N . TYR A 1 59 ? -28.007 -5.929 41.070 1.00 94.62 59 TYR A N 1
ATOM 515 C CA . TYR A 1 59 ? -27.627 -4.693 40.399 1.00 94.62 59 TYR A CA 1
ATOM 516 C C . TYR A 1 59 ? -26.136 -4.444 40.587 1.00 94.62 59 TYR A C 1
ATOM 518 O O . TYR A 1 59 ? -25.623 -4.530 41.703 1.00 94.62 59 TYR A O 1
ATOM 526 N N . LEU A 1 60 ? -25.468 -4.134 39.484 1.00 95.25 60 LEU A N 1
ATOM 527 C CA . LEU A 1 60 ? -24.113 -3.611 39.443 1.00 95.25 60 LEU A CA 1
ATOM 528 C C . LEU A 1 60 ? -24.231 -2.154 39.004 1.00 95.25 60 LEU A C 1
ATOM 530 O O . LEU A 1 60 ? -24.884 -1.862 38.001 1.00 95.25 60 LEU A O 1
ATOM 534 N N . THR A 1 61 ? -23.649 -1.231 39.754 1.00 93.81 61 THR A N 1
ATOM 535 C CA . THR A 1 61 ? -23.820 0.203 39.513 1.00 93.81 61 THR A CA 1
ATOM 536 C C . THR A 1 61 ? -22.474 0.900 39.432 1.00 93.81 61 THR A C 1
ATOM 538 O O . THR A 1 61 ? -21.626 0.718 40.304 1.00 93.81 61 THR A O 1
ATOM 541 N N . LEU A 1 62 ? -22.287 1.696 38.380 1.00 93.25 62 LEU A N 1
ATOM 542 C CA . LEU A 1 62 ? -21.063 2.458 38.150 1.00 93.25 62 LEU A CA 1
ATOM 543 C C . LEU A 1 62 ? -21.094 3.758 38.972 1.00 93.25 62 LEU A C 1
ATOM 545 O O . LEU A 1 62 ? -22.121 4.437 39.002 1.00 93.25 62 LEU A O 1
ATOM 549 N N . PHE A 1 63 ? -19.993 4.064 39.661 1.00 91.56 63 PHE A N 1
ATOM 550 C CA . PHE A 1 63 ? -19.743 5.207 40.559 1.00 91.56 63 PHE A CA 1
ATOM 551 C C . PHE A 1 63 ? -20.675 5.379 41.773 1.00 91.56 63 PHE A C 1
ATOM 553 O O . PHE A 1 63 ? -20.388 6.180 42.665 1.00 91.56 63 PHE A O 1
ATOM 560 N N . GLU A 1 64 ? -21.747 4.597 41.862 1.00 87.75 64 GLU A N 1
ATOM 561 C CA . GLU A 1 64 ? -22.796 4.730 42.872 1.00 87.75 64 GLU A CA 1
ATOM 562 C C . GLU A 1 64 ? -22.969 3.463 43.702 1.00 87.75 64 GLU A C 1
ATOM 564 O O . GLU A 1 64 ? -23.063 2.373 43.147 1.00 87.75 64 GLU A O 1
ATOM 569 N N . ASN A 1 65 ? -23.090 3.602 45.025 1.00 84.12 65 ASN A N 1
ATOM 570 C CA . ASN A 1 65 ? -23.086 2.483 45.980 1.00 84.12 65 ASN A CA 1
ATOM 571 C C . ASN A 1 65 ? -24.465 2.097 46.545 1.00 84.12 65 ASN A C 1
ATOM 573 O O . ASN A 1 65 ? -24.553 1.238 47.421 1.00 84.12 65 ASN A O 1
ATOM 577 N N . ASN A 1 66 ? -25.532 2.744 46.087 1.00 83.06 66 ASN A N 1
ATOM 578 C CA . ASN A 1 66 ? -26.913 2.462 46.482 1.00 83.06 66 ASN A CA 1
ATOM 579 C C . ASN A 1 66 ? -27.695 1.883 45.295 1.00 83.06 66 ASN A C 1
ATOM 581 O O . ASN A 1 66 ? -27.265 2.008 44.160 1.00 83.06 66 ASN A O 1
ATOM 585 N N . THR A 1 67 ? -28.875 1.309 45.509 1.00 83.88 67 THR A N 1
ATOM 586 C CA . THR A 1 67 ? -29.785 0.893 44.418 1.00 83.88 67 THR A CA 1
ATOM 587 C C . THR A 1 67 ? -31.025 1.784 44.324 1.00 83.88 67 THR A C 1
ATOM 589 O O . THR A 1 67 ? -32.017 1.405 43.703 1.00 83.88 67 THR A O 1
ATOM 592 N N . ASN A 1 68 ? -30.991 2.966 44.953 1.00 85.06 68 ASN A N 1
ATOM 593 C CA . ASN A 1 68 ? -32.050 3.957 44.828 1.00 85.06 68 ASN A CA 1
ATOM 594 C C . ASN A 1 68 ? -31.813 4.767 43.552 1.00 85.06 68 ASN A C 1
ATOM 596 O O . ASN A 1 68 ? -30.951 5.636 43.498 1.00 85.06 68 ASN A O 1
ATOM 600 N N . PHE A 1 69 ? -32.581 4.472 42.509 1.00 87.75 69 PHE A N 1
ATOM 601 C CA . PHE A 1 69 ? -32.415 5.130 41.215 1.00 87.75 69 PHE A CA 1
ATOM 602 C C . PHE A 1 69 ? -33.051 6.523 41.136 1.00 87.75 69 PHE A C 1
ATOM 604 O O . PHE A 1 69 ? -32.875 7.186 40.120 1.00 87.75 69 PHE A O 1
ATOM 611 N N . SER A 1 70 ? -33.724 6.989 42.192 1.00 83.69 70 SER A N 1
ATOM 612 C CA . SER A 1 70 ? -34.432 8.278 42.197 1.00 83.69 70 SER A CA 1
ATOM 613 C C . SER A 1 70 ? -33.500 9.485 42.361 1.00 83.69 70 SER A C 1
ATOM 615 O O . SER A 1 70 ? -33.863 10.586 41.954 1.00 83.69 70 SER A O 1
ATOM 617 N N . LEU A 1 71 ? -32.319 9.284 42.963 1.00 78.25 71 LEU A N 1
ATOM 618 C CA . LEU A 1 71 ? -31.346 10.335 43.277 1.00 78.25 71 LEU A CA 1
ATOM 619 C C . LEU A 1 71 ? -29.913 9.874 42.969 1.00 78.25 71 LEU A C 1
ATOM 621 O O . LEU A 1 71 ? -29.600 8.688 43.090 1.00 78.25 71 LEU A O 1
ATOM 625 N N . ILE A 1 72 ? -29.044 10.820 42.612 1.00 78.94 72 ILE A N 1
ATOM 626 C CA . ILE A 1 72 ? -27.582 10.637 42.596 1.00 78.94 72 ILE A CA 1
ATOM 627 C C . ILE A 1 72 ? -27.011 11.140 43.928 1.00 78.94 72 ILE A C 1
ATOM 629 O O . ILE A 1 72 ? -27.444 12.164 44.454 1.00 78.94 72 ILE A O 1
ATOM 633 N N . ASN A 1 73 ? -26.014 10.444 44.471 1.00 78.00 73 ASN A N 1
ATOM 634 C CA . ASN A 1 73 ? -25.296 10.885 45.659 1.00 78.00 73 ASN A CA 1
ATOM 635 C C . ASN A 1 73 ? -24.415 12.107 45.327 1.00 78.00 73 ASN A C 1
ATOM 637 O O . ASN A 1 73 ? -23.657 12.115 44.354 1.00 78.00 73 ASN A O 1
ATOM 641 N N . ILE A 1 74 ? -24.524 13.168 46.128 1.00 74.25 74 ILE A N 1
ATOM 642 C CA . ILE A 1 74 ? -23.801 14.430 45.916 1.00 74.25 74 ILE A CA 1
ATOM 643 C C . ILE A 1 74 ? -22.282 14.237 46.029 1.00 74.25 74 ILE A C 1
ATOM 645 O O . ILE A 1 74 ? -21.547 14.791 45.215 1.00 74.25 7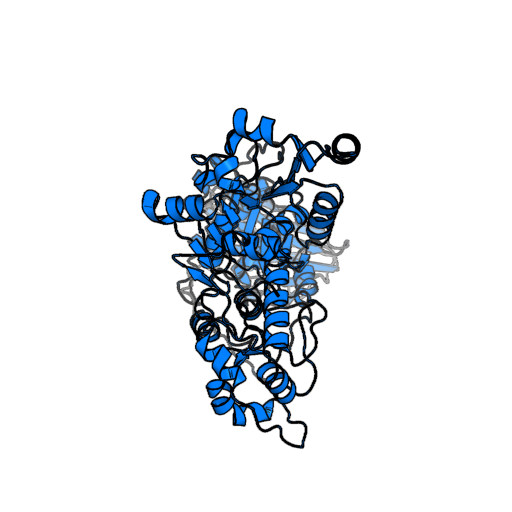4 ILE A O 1
ATOM 649 N N . ASP A 1 75 ? -21.829 13.375 46.941 1.00 78.25 75 ASP A N 1
ATOM 650 C CA . ASP A 1 75 ? -20.411 13.203 47.289 1.00 78.25 75 ASP A CA 1
ATOM 651 C C . ASP A 1 75 ? -19.679 12.165 46.422 1.00 78.25 75 ASP A C 1
ATOM 653 O O . ASP A 1 75 ? -18.510 11.844 46.656 1.00 78.25 75 ASP A O 1
ATOM 657 N N . ARG A 1 76 ? -20.368 11.584 45.434 1.00 79.62 76 ARG A N 1
ATOM 658 C CA . ARG A 1 76 ? -19.825 10.551 44.546 1.00 79.62 76 ARG A CA 1
ATOM 659 C C . ARG A 1 76 ? -19.418 11.117 43.194 1.00 79.62 76 ARG A C 1
ATOM 661 O O . ARG A 1 76 ? -19.757 12.239 42.830 1.00 79.62 76 ARG A O 1
ATOM 668 N N . GLN A 1 77 ? -18.669 10.302 42.457 1.00 84.56 77 GLN A N 1
ATOM 669 C CA . GLN A 1 77 ? -18.328 10.598 41.075 1.00 84.56 77 GLN A CA 1
ATOM 670 C C . GLN A 1 77 ? -19.596 10.554 40.211 1.00 84.56 77 GLN A C 1
ATOM 672 O O . GLN A 1 77 ? -20.452 9.689 40.391 1.00 84.56 77 GLN A O 1
ATOM 677 N N . LYS A 1 78 ? -19.721 11.500 39.283 1.00 89.19 78 LYS A N 1
ATOM 678 C CA . LYS A 1 78 ? -20.910 11.715 38.449 1.00 89.19 78 LYS A CA 1
ATOM 679 C C . LYS A 1 78 ? -20.537 11.612 36.980 1.00 89.19 78 LYS A C 1
ATOM 681 O O . LYS A 1 78 ? -19.400 11.894 36.623 1.00 89.19 78 LYS A O 1
ATOM 686 N N . ILE A 1 79 ? -21.493 11.270 36.122 1.00 93.56 79 ILE A N 1
ATOM 687 C CA . ILE A 1 79 ? -21.287 11.267 34.670 1.00 93.56 79 ILE A CA 1
ATOM 688 C C . ILE A 1 79 ? -22.093 12.420 34.087 1.00 93.56 79 ILE A C 1
ATOM 690 O O . ILE A 1 79 ? -23.321 12.373 34.103 1.00 93.56 79 ILE A O 1
ATOM 694 N N . LYS A 1 80 ? -21.419 13.455 33.591 1.00 94.19 80 LYS A N 1
ATOM 695 C CA . LYS A 1 80 ? -22.047 14.539 32.836 1.00 94.19 80 LYS A CA 1
ATOM 696 C C . LYS A 1 80 ? -22.363 14.047 31.428 1.00 94.19 80 LYS A C 1
ATOM 698 O O . LYS A 1 80 ? -21.511 13.423 30.796 1.00 94.19 80 LYS A O 1
ATOM 703 N N . ILE A 1 81 ? -23.575 14.314 30.955 1.00 94.50 81 ILE A N 1
ATOM 704 C CA . ILE A 1 81 ? -24.072 13.829 29.664 1.00 94.50 81 ILE A CA 1
ATOM 705 C C . ILE A 1 81 ? -24.553 14.999 28.799 1.00 94.50 81 ILE A C 1
ATOM 707 O O . ILE A 1 81 ? -25.084 15.980 29.315 1.00 94.50 81 ILE A O 1
ATOM 711 N N . GLY A 1 82 ? -24.323 14.910 27.488 1.00 93.00 82 GLY A N 1
ATOM 712 C CA . GLY A 1 82 ? -24.724 15.934 26.523 1.00 93.00 82 GLY A CA 1
ATOM 713 C C . GLY A 1 82 ? -26.168 15.782 26.041 1.00 93.00 82 GLY A C 1
ATOM 714 O O . GLY A 1 82 ? -26.902 14.884 26.465 1.00 93.00 82 GLY A O 1
ATOM 715 N N . ALA A 1 83 ? -26.569 16.651 25.110 1.00 93.75 83 ALA A N 1
ATOM 716 C CA . ALA A 1 83 ? -27.879 16.595 24.455 1.00 93.75 83 ALA A CA 1
ATOM 717 C C . ALA A 1 83 ? -28.001 15.404 23.487 1.00 93.75 83 ALA A C 1
ATOM 719 O O . ALA A 1 83 ? -29.046 14.760 23.409 1.00 93.75 83 ALA A O 1
ATOM 720 N N . GLU A 1 84 ? -26.922 15.106 22.766 1.00 95.06 84 GLU A N 1
ATOM 721 C CA . GLU A 1 84 ? -26.809 14.023 21.791 1.00 95.06 84 GLU A CA 1
ATOM 722 C C . GLU A 1 84 ? -25.825 12.986 22.300 1.00 95.06 84 GLU A C 1
ATOM 724 O O . GLU A 1 84 ? -24.757 13.339 22.788 1.00 95.06 84 GLU A O 1
ATOM 729 N N . ASN A 1 85 ? -26.187 11.706 22.233 1.00 94.94 85 ASN A N 1
ATOM 730 C CA . ASN A 1 85 ? -25.340 10.652 22.767 1.00 94.94 85 ASN A CA 1
ATOM 731 C C . ASN A 1 85 ? -25.479 9.375 21.954 1.00 94.94 85 ASN A C 1
ATOM 733 O O . ASN A 1 85 ? -26.572 9.013 21.515 1.00 94.94 85 ASN A O 1
ATOM 737 N N . THR A 1 86 ? -24.378 8.645 21.841 1.00 95.06 86 THR A N 1
ATOM 738 C CA . THR A 1 86 ? -24.350 7.299 21.287 1.00 95.06 86 THR A CA 1
ATOM 739 C C . THR A 1 86 ? -23.578 6.371 22.214 1.00 95.06 86 THR A C 1
ATOM 741 O O . THR A 1 86 ? -22.523 6.734 22.730 1.00 95.06 86 THR A O 1
ATOM 744 N N . ILE A 1 87 ? -24.112 5.170 22.438 1.00 94.81 87 ILE A N 1
ATOM 745 C CA . ILE A 1 87 ? -23.512 4.147 23.297 1.00 94.81 87 ILE A CA 1
ATOM 746 C C . ILE A 1 87 ? -23.612 2.760 22.673 1.00 94.81 87 ILE A C 1
ATOM 748 O O . ILE A 1 87 ? -24.638 2.403 22.094 1.00 94.81 87 ILE A O 1
ATOM 752 N N . LYS A 1 88 ? -22.563 1.957 22.840 1.00 93.88 88 LYS A N 1
ATOM 753 C CA . LYS A 1 88 ? -22.563 0.514 22.585 1.00 93.88 88 LYS A CA 1
ATOM 754 C C . LYS A 1 88 ? -21.807 -0.179 23.712 1.00 93.88 88 LYS A C 1
ATOM 756 O O . LYS A 1 88 ? -20.718 0.248 24.080 1.00 93.88 88 LYS A O 1
ATOM 761 N N . ILE A 1 89 ? -22.390 -1.240 24.259 1.00 93.81 89 ILE A N 1
ATOM 762 C CA . ILE A 1 89 ? -21.726 -2.126 25.221 1.00 93.81 89 ILE A CA 1
ATOM 763 C C . ILE A 1 89 ? -21.729 -3.516 24.599 1.00 93.81 89 ILE A C 1
ATOM 765 O O . ILE A 1 89 ? -22.803 -4.062 24.332 1.00 93.81 89 ILE A O 1
ATOM 769 N N . SER A 1 90 ? -20.530 -4.036 24.346 1.00 91.62 90 SER A N 1
ATOM 770 C CA . SER A 1 90 ? -20.299 -5.271 23.599 1.00 91.62 90 SER A CA 1
ATOM 771 C C . SER A 1 90 ? -19.759 -6.376 24.506 1.00 91.62 90 SER A C 1
ATOM 773 O O . SER A 1 90 ? -18.883 -6.134 25.347 1.00 91.62 90 SER A O 1
ATOM 775 N N . GLY A 1 91 ? -20.270 -7.590 24.328 1.00 92.06 91 GLY A N 1
ATOM 776 C CA . GLY A 1 91 ? -19.944 -8.721 25.179 1.00 92.06 91 GLY A CA 1
ATOM 777 C C . GLY A 1 91 ? -20.666 -10.023 24.819 1.00 92.06 91 GLY A C 1
ATOM 778 O O . GLY A 1 91 ? -21.462 -10.086 23.881 1.00 92.06 91 GLY A O 1
ATOM 779 N N . THR A 1 92 ? -20.420 -11.068 25.605 1.00 93.44 92 THR A N 1
ATOM 780 C CA . THR A 1 92 ? -21.113 -12.363 25.519 1.00 93.44 92 THR A CA 1
ATOM 781 C C . THR A 1 92 ? -21.818 -12.666 26.837 1.00 93.44 92 THR A C 1
ATOM 783 O O . THR A 1 92 ? -21.435 -12.165 27.890 1.00 93.44 92 THR A O 1
ATOM 786 N N . LYS A 1 93 ? -22.883 -13.468 26.813 1.00 95.62 93 LYS A N 1
ATOM 787 C CA . LYS A 1 93 ? -23.544 -13.933 28.038 1.00 95.62 93 LYS A CA 1
ATOM 788 C C . LYS A 1 93 ? -24.002 -15.371 27.875 1.00 95.62 93 LYS A C 1
ATOM 790 O O . LYS A 1 93 ? -24.349 -15.775 26.768 1.00 95.62 93 LYS A O 1
ATOM 795 N N . THR A 1 94 ? -24.089 -16.107 28.974 1.00 96.00 94 THR A N 1
ATOM 796 C CA . THR A 1 94 ? -24.777 -17.401 28.979 1.00 96.00 94 THR A CA 1
ATOM 797 C C . THR A 1 94 ? -26.286 -17.219 28.779 1.00 96.00 94 THR A C 1
ATOM 799 O O . THR A 1 94 ? -26.872 -16.205 29.178 1.00 96.00 94 THR A O 1
ATOM 802 N N . ASP A 1 95 ? -26.948 -18.217 28.193 1.00 94.31 95 ASP A N 1
ATOM 803 C CA . ASP A 1 95 ? -28.400 -18.180 27.945 1.00 94.31 95 ASP A CA 1
ATOM 804 C C . ASP A 1 95 ? -29.219 -18.061 29.234 1.00 94.31 95 ASP A C 1
ATOM 806 O O . ASP A 1 95 ? -30.276 -17.436 29.257 1.00 94.31 95 ASP A O 1
ATOM 810 N N . SER A 1 96 ? -28.686 -18.599 30.331 1.00 94.06 96 SER A N 1
ATOM 811 C CA . SER A 1 96 ? -29.268 -18.546 31.671 1.00 94.06 96 SER A CA 1
ATOM 812 C C . SER A 1 96 ? -29.272 -17.155 32.316 1.00 94.06 96 SER A C 1
ATOM 814 O O . SER A 1 96 ? -29.917 -16.981 33.350 1.00 94.06 96 SER A O 1
ATOM 816 N N . ILE A 1 97 ? -28.554 -16.176 31.751 1.00 95.31 97 ILE A N 1
ATOM 817 C CA . ILE A 1 97 ? -28.535 -14.795 32.242 1.00 95.31 97 ILE A CA 1
ATOM 818 C C . ILE A 1 97 ? -29.563 -13.945 31.494 1.00 95.31 97 ILE A C 1
ATOM 820 O O . ILE A 1 97 ? -29.482 -13.765 30.275 1.00 95.31 97 ILE A O 1
ATOM 824 N N . ASP A 1 98 ? -30.461 -13.319 32.253 1.00 94.94 98 ASP A N 1
ATOM 825 C CA . ASP A 1 98 ? -31.243 -12.162 31.819 1.00 94.94 98 ASP A CA 1
ATOM 826 C C . ASP A 1 98 ? -30.497 -10.867 32.186 1.00 94.94 98 ASP A C 1
ATOM 828 O O . ASP A 1 98 ? -30.133 -10.645 33.347 1.00 94.94 98 ASP A O 1
ATOM 832 N N . LEU A 1 99 ? -30.255 -10.019 31.183 1.00 96.19 99 LEU A N 1
ATOM 833 C CA . LEU A 1 99 ? -29.439 -8.809 31.276 1.00 96.19 99 LEU A CA 1
ATOM 834 C C . LEU A 1 99 ? -30.252 -7.590 30.840 1.00 96.19 99 LEU A C 1
ATOM 836 O O . LEU A 1 99 ? -30.752 -7.532 29.719 1.00 96.19 99 LEU A O 1
ATOM 840 N N . ILE A 1 100 ? -30.300 -6.565 31.694 1.00 96.62 100 ILE A N 1
ATOM 841 C CA . ILE A 1 100 ? -30.798 -5.239 31.319 1.00 96.62 100 ILE A CA 1
ATOM 842 C C . ILE A 1 100 ? -29.766 -4.186 31.703 1.00 96.62 100 ILE A C 1
ATOM 844 O O . ILE A 1 100 ? -29.434 -4.033 32.878 1.00 96.62 100 ILE A O 1
ATOM 848 N N . ILE A 1 101 ? -29.315 -3.410 30.721 1.00 97.50 101 ILE A N 1
ATOM 849 C CA . ILE A 1 101 ? -28.458 -2.250 30.951 1.00 97.50 101 ILE A CA 1
ATOM 850 C C . ILE A 1 101 ? -29.346 -1.011 31.017 1.00 97.50 101 ILE A C 1
ATOM 852 O O . ILE A 1 101 ? -30.057 -0.681 30.067 1.00 97.50 101 ILE A O 1
ATOM 856 N N . TYR A 1 102 ? -29.326 -0.329 32.153 1.00 96.81 102 TYR A N 1
ATOM 857 C CA . TYR A 1 102 ? -30.048 0.911 32.375 1.00 96.81 102 TYR A CA 1
ATOM 858 C C . TYR A 1 102 ? -29.130 2.115 32.212 1.00 96.81 102 TYR A C 1
ATOM 860 O O . TYR A 1 102 ? -28.054 2.161 32.807 1.00 96.81 102 TYR A O 1
ATOM 868 N N . LEU A 1 103 ? -29.622 3.109 31.475 1.00 96.19 103 LEU A N 1
ATOM 869 C CA . LEU A 1 103 ? -29.121 4.477 31.487 1.00 96.19 103 LEU A CA 1
ATOM 870 C C . LEU A 1 103 ? -30.199 5.359 32.118 1.00 96.19 103 LEU A C 1
ATOM 872 O O . LEU A 1 103 ? -31.325 5.443 31.626 1.00 96.19 103 LEU A O 1
ATOM 876 N N . LEU A 1 104 ? -29.877 5.944 33.263 1.00 95.19 104 LEU A N 1
ATOM 877 C CA . LEU A 1 104 ? -30.769 6.787 34.054 1.00 95.19 104 LEU A CA 1
ATOM 878 C C . LEU A 1 104 ? -30.326 8.239 33.866 1.00 95.19 104 LEU A C 1
ATOM 880 O O . LEU A 1 104 ? -29.153 8.528 34.070 1.00 95.19 104 LEU A O 1
ATOM 884 N N . GLU A 1 105 ? -31.236 9.118 33.460 1.00 95.50 105 GLU A N 1
ATOM 885 C CA . GLU A 1 105 ? -30.996 10.549 33.230 1.00 95.50 105 GLU A CA 1
ATOM 886 C C . GLU A 1 105 ? -31.437 11.343 34.471 1.00 95.50 105 GLU A C 1
ATOM 888 O O . GLU A 1 105 ? -32.480 11.031 35.059 1.00 95.50 105 GLU A O 1
ATOM 893 N N . TYR A 1 106 ? -30.669 12.366 34.853 1.00 94.50 106 TYR A N 1
ATOM 894 C CA . TYR A 1 106 ? -30.902 13.208 36.032 1.00 94.50 106 TYR A CA 1
ATOM 895 C C . TYR A 1 106 ? -30.736 14.694 35.706 1.00 94.50 106 TYR A C 1
ATOM 897 O O . TYR A 1 106 ? -29.920 15.053 34.854 1.00 94.50 106 TYR A O 1
ATOM 905 N N . ASP A 1 107 ? -31.490 15.543 36.405 1.00 93.69 107 ASP A N 1
ATOM 906 C CA . ASP A 1 107 ? -31.361 17.003 36.324 1.00 93.69 107 ASP A CA 1
ATOM 907 C C . ASP A 1 107 ? -30.189 17.558 37.159 1.00 93.69 107 ASP A C 1
ATOM 909 O O . ASP A 1 107 ? -29.490 16.806 37.847 1.00 93.69 107 ASP A O 1
ATOM 913 N N . GLY A 1 108 ? -29.964 18.876 37.092 1.00 89.81 108 GLY A N 1
ATOM 914 C CA . GLY A 1 108 ? -28.937 19.577 37.878 1.00 89.81 108 GLY A CA 1
ATOM 915 C C . GLY A 1 108 ? -29.121 19.478 39.399 1.00 89.81 108 GLY A C 1
ATOM 916 O O . GLY A 1 108 ? -28.153 19.588 40.146 1.00 89.81 108 GLY A O 1
ATOM 917 N N . GLU A 1 109 ? -30.338 19.169 39.858 1.00 89.69 109 GLU A N 1
ATOM 918 C CA . GLU A 1 109 ? -30.681 18.910 41.265 1.00 89.69 109 GLU A CA 1
ATOM 919 C C . GLU A 1 109 ? -30.585 17.412 41.624 1.00 89.69 109 GLU A C 1
ATOM 921 O O . GLU A 1 109 ? -31.050 16.976 42.679 1.00 89.69 109 GLU A O 1
ATOM 926 N N . PHE A 1 110 ? -29.993 16.596 40.743 1.00 89.00 110 PHE A N 1
ATOM 927 C CA . PHE A 1 110 ? -29.786 15.155 40.906 1.00 89.00 110 PHE A CA 1
ATOM 928 C C . PHE A 1 110 ? -31.062 14.318 41.032 1.00 89.00 110 PHE A C 1
ATOM 930 O O . PHE A 1 110 ? -31.010 13.189 41.530 1.00 89.00 110 PHE A O 1
ATOM 937 N N . ARG A 1 111 ? -32.201 14.818 40.553 1.00 90.38 111 ARG A N 1
ATOM 938 C CA . ARG A 1 111 ? -33.471 14.084 40.523 1.00 90.38 111 ARG A CA 1
ATOM 939 C C . ARG A 1 111 ? -33.596 13.316 39.221 1.00 90.38 111 ARG A C 1
ATOM 941 O O . ARG A 1 111 ? -33.297 13.833 38.146 1.00 90.38 111 ARG A O 1
ATOM 948 N N . GLN A 1 112 ? -34.044 12.069 39.313 1.00 93.19 112 GLN A N 1
ATOM 949 C CA . GLN A 1 112 ? -34.213 11.224 38.138 1.00 93.19 112 GLN A CA 1
ATOM 950 C C . GLN A 1 112 ? -35.311 11.783 37.223 1.00 93.19 112 GLN A C 1
ATOM 952 O O . GLN A 1 112 ? -36.460 11.923 37.639 1.00 93.19 112 GLN A O 1
ATOM 957 N N . VAL A 1 113 ? -34.975 12.037 35.958 1.00 94.06 113 VAL A N 1
ATOM 958 C CA . VAL A 1 113 ? -35.917 12.565 34.957 1.00 94.06 113 VAL A CA 1
ATOM 959 C C . VAL A 1 113 ? -36.373 11.507 33.962 1.00 94.06 113 VAL A C 1
ATOM 961 O O . VAL A 1 113 ? -37.522 11.518 33.520 1.00 94.06 113 VAL A O 1
ATOM 964 N N . ARG A 1 114 ? -35.499 10.562 33.600 1.00 94.12 114 ARG A N 1
ATOM 965 C CA . ARG A 1 114 ? -35.821 9.525 32.613 1.00 94.12 114 ARG A CA 1
ATOM 966 C C . ARG A 1 114 ? -35.022 8.252 32.863 1.00 94.12 114 ARG A C 1
ATOM 968 O O . ARG A 1 114 ? -33.965 8.251 33.486 1.00 94.12 114 ARG A O 1
ATOM 975 N N . LYS A 1 115 ? -35.559 7.128 32.391 1.00 93.88 115 LYS A N 1
ATOM 976 C CA . LYS A 1 115 ? -34.903 5.820 32.406 1.00 93.88 115 LYS A CA 1
ATOM 977 C C . LYS A 1 115 ? -34.955 5.210 31.017 1.00 93.88 115 LYS A C 1
ATOM 979 O O . LYS A 1 115 ? -36.030 5.106 30.431 1.00 93.88 115 LYS A O 1
ATOM 984 N N . LYS A 1 116 ? -33.810 4.749 30.532 1.00 94.56 116 LYS A N 1
ATOM 985 C CA . LYS A 1 116 ? -33.650 4.084 29.242 1.00 94.56 116 LYS A CA 1
ATOM 986 C C . LYS A 1 116 ? -33.034 2.706 29.424 1.00 94.56 116 LYS A C 1
ATOM 988 O O . LYS A 1 116 ? -32.253 2.482 30.348 1.00 94.56 116 LYS A O 1
ATOM 993 N N . ARG A 1 117 ? -33.411 1.774 28.550 1.00 96.38 117 ARG A N 1
ATOM 994 C CA . ARG A 1 117 ? -32.743 0.478 28.409 1.00 96.38 117 ARG A CA 1
ATOM 995 C C . ARG A 1 117 ? -31.800 0.570 27.219 1.00 96.38 117 ARG A C 1
ATOM 997 O O . ARG A 1 117 ? -32.244 0.963 26.145 1.00 96.38 117 ARG A O 1
ATOM 1004 N N . ILE A 1 118 ? -30.536 0.230 27.425 1.00 96.56 118 ILE A N 1
ATOM 1005 C CA . ILE A 1 118 ? -29.542 0.108 26.361 1.00 96.56 118 ILE A CA 1
ATOM 1006 C C . ILE A 1 118 ? -29.510 -1.367 25.955 1.00 96.56 118 ILE A C 1
ATOM 1008 O O . ILE A 1 118 ? -29.172 -2.208 26.795 1.00 96.56 118 ILE A O 1
ATOM 1012 N N . PRO A 1 119 ? -29.918 -1.719 24.725 1.00 96.31 119 PRO A N 1
ATOM 1013 C CA . PRO A 1 119 ? -29.823 -3.092 24.260 1.00 96.31 119 PRO A CA 1
ATOM 1014 C C . PRO A 1 119 ? -28.352 -3.526 24.191 1.00 96.31 119 PRO A C 1
ATOM 1016 O O . PRO A 1 119 ? -27.494 -2.801 23.688 1.00 96.31 119 PRO A O 1
ATOM 1019 N N . PHE A 1 120 ? -28.059 -4.708 24.727 1.00 95.38 120 PHE A N 1
ATOM 1020 C CA . PHE A 1 120 ? -26.714 -5.281 24.715 1.00 95.38 120 PHE A CA 1
ATOM 1021 C C . PHE A 1 120 ? -26.288 -5.618 23.281 1.00 95.38 120 PHE A C 1
ATOM 1023 O O . PHE A 1 120 ? -27.126 -6.047 22.494 1.00 95.38 120 PHE A O 1
ATOM 1030 N N . ASN A 1 121 ? -25.013 -5.418 22.935 1.00 93.00 121 ASN A N 1
ATOM 1031 C CA . ASN A 1 121 ? -24.461 -5.626 21.587 1.00 93.00 121 ASN A CA 1
ATOM 1032 C C . ASN A 1 121 ? -25.070 -4.755 20.466 1.00 93.00 121 ASN A C 1
ATOM 1034 O O . ASN A 1 121 ? -24.763 -4.969 19.295 1.00 93.00 121 ASN A O 1
ATOM 1038 N N . HIS A 1 122 ? -25.858 -3.724 20.793 1.00 92.69 122 HIS A N 1
ATOM 1039 C CA . HIS A 1 122 ? -26.416 -2.796 19.806 1.00 92.69 122 HIS A CA 1
ATOM 1040 C C . HIS A 1 122 ? -25.929 -1.362 20.017 1.00 92.69 122 HIS A C 1
ATOM 1042 O O . HIS A 1 122 ? -25.908 -0.839 21.133 1.00 92.69 122 HIS A O 1
ATOM 1048 N N . LEU A 1 123 ? -25.580 -0.706 18.911 1.00 93.00 123 LEU A N 1
ATOM 1049 C CA . LEU A 1 123 ? -25.287 0.722 18.887 1.00 93.00 123 LEU A CA 1
ATOM 1050 C C . LEU A 1 123 ? -26.589 1.508 19.075 1.00 93.00 123 LEU A C 1
ATOM 1052 O O . LEU A 1 123 ? -27.526 1.359 18.295 1.00 93.00 123 LEU A O 1
ATOM 1056 N N . THR A 1 124 ? -26.654 2.325 20.123 1.00 94.12 124 THR A N 1
ATOM 1057 C CA . THR A 1 124 ? -27.855 3.072 20.503 1.00 94.12 124 THR A CA 1
ATOM 1058 C C . THR A 1 124 ? -27.562 4.563 20.509 1.00 94.12 124 THR A C 1
ATOM 1060 O O . THR A 1 124 ? -26.830 5.042 21.375 1.00 94.12 124 THR A O 1
ATOM 1063 N N . SER A 1 125 ? -28.173 5.297 19.584 1.00 94.62 125 SER A N 1
ATOM 1064 C CA . SER A 1 125 ? -28.131 6.762 19.530 1.00 94.62 125 SER A CA 1
ATOM 1065 C C . SER A 1 125 ? -29.395 7.360 20.138 1.00 94.62 125 SER A C 1
ATOM 1067 O O . SER A 1 125 ? -30.498 6.844 19.939 1.00 94.62 125 SER A O 1
ATOM 1069 N N . PHE A 1 126 ? -29.256 8.430 20.919 1.00 94.50 126 PHE A N 1
ATOM 1070 C CA . PHE A 1 126 ? -30.389 9.061 21.575 1.00 94.50 126 PHE A CA 1
ATOM 1071 C C . PHE A 1 126 ? -30.162 10.503 22.028 1.00 94.50 126 PHE A C 1
ATOM 1073 O O . PHE A 1 126 ? -29.069 10.888 22.435 1.00 94.50 126 PHE A O 1
ATOM 1080 N N . HIS A 1 127 ? -31.268 11.248 22.081 1.00 95.75 127 HIS A N 1
ATOM 1081 C CA . HIS A 1 127 ? -31.338 12.550 22.736 1.00 95.75 127 HIS A CA 1
ATOM 1082 C C . HIS A 1 127 ? -31.736 12.420 24.215 1.00 95.75 127 HIS A C 1
ATOM 1084 O O . HIS A 1 127 ? -32.586 11.584 24.567 1.00 95.75 127 HIS A O 1
ATOM 1090 N N . THR A 1 128 ? -31.136 13.249 25.066 1.00 94.56 128 THR A N 1
ATOM 1091 C CA . THR A 1 128 ? -31.535 13.442 26.473 1.00 94.56 128 THR A CA 1
ATOM 1092 C C . THR A 1 128 ? -32.673 14.464 26.586 1.00 94.56 128 THR A C 1
ATOM 1094 O O . THR A 1 128 ? -33.062 15.097 25.600 1.00 94.56 128 THR A O 1
ATOM 1097 N N . THR A 1 129 ? -33.297 14.594 27.763 1.00 91.69 129 THR A N 1
ATOM 1098 C CA . THR A 1 129 ? -34.260 15.691 27.994 1.00 91.69 129 THR A CA 1
ATOM 1099 C C . THR A 1 129 ? -33.554 17.037 28.122 1.00 91.69 129 THR A C 1
ATOM 1101 O O . THR A 1 129 ? -32.408 17.103 28.552 1.00 91.69 129 THR A O 1
ATOM 1104 N N . SER A 1 130 ? -34.272 18.131 27.858 1.00 90.44 130 SER A N 1
ATOM 1105 C CA . SER A 1 130 ? -33.756 19.498 28.031 1.00 90.44 130 SER A CA 1
ATOM 1106 C C . SER A 1 130 ? -33.309 19.826 29.460 1.00 90.44 130 SER A C 1
ATOM 1108 O O . SER A 1 130 ? -32.536 20.753 29.655 1.00 90.44 130 SER A O 1
ATOM 1110 N N . SER A 1 131 ? -33.811 19.089 30.452 1.00 93.25 131 SER A N 1
ATOM 1111 C CA . SER A 1 131 ? -33.450 19.235 31.862 1.00 93.25 131 SER A CA 1
ATOM 1112 C C . SER A 1 131 ? -32.330 18.293 32.308 1.00 93.25 131 SER A C 1
ATOM 1114 O O . SER A 1 131 ? -31.984 18.320 33.480 1.00 93.25 131 SER A O 1
ATOM 1116 N N . THR A 1 132 ? -31.843 17.394 31.446 1.00 95.38 132 THR A N 1
ATOM 1117 C CA . THR A 1 132 ? -30.830 16.398 31.819 1.00 95.38 132 THR A CA 1
ATOM 1118 C C . THR A 1 132 ? -29.445 17.031 31.851 1.00 95.38 132 THR A C 1
ATOM 1120 O O . THR A 1 132 ? -29.023 17.654 30.883 1.00 95.38 132 THR A O 1
ATOM 1123 N N . GLU A 1 133 ? -28.707 16.786 32.929 1.00 94.62 133 GLU A N 1
ATOM 1124 C CA . GLU A 1 133 ? -27.302 17.189 33.070 1.00 94.62 133 GLU A CA 1
ATOM 1125 C C . GLU A 1 133 ? -26.381 16.006 33.381 1.00 94.62 133 GLU A C 1
ATOM 1127 O O . GLU A 1 133 ? -25.214 15.985 32.977 1.00 94.62 133 GLU A O 1
ATOM 1132 N N . TYR A 1 134 ? -26.912 14.993 34.068 1.00 94.81 134 TYR A N 1
ATOM 1133 C CA . TYR A 1 134 ? -26.146 13.844 34.529 1.00 94.81 134 TYR A CA 1
ATOM 1134 C C . TYR A 1 134 ? -26.797 12.530 34.113 1.00 94.81 134 TYR A C 1
ATOM 1136 O O . TYR A 1 134 ? -28.005 12.448 33.878 1.00 94.81 134 TYR A O 1
ATOM 1144 N N . CYS A 1 135 ? -25.999 11.467 34.068 1.00 94.56 135 CYS A N 1
ATOM 1145 C CA . CYS A 1 135 ? -26.510 10.117 33.911 1.00 94.56 135 CYS A CA 1
ATOM 1146 C C . CYS A 1 135 ? -25.863 9.116 34.870 1.00 94.56 135 CYS A C 1
ATOM 1148 O O . CYS A 1 135 ? -24.823 9.368 35.481 1.00 94.56 135 CYS A O 1
ATOM 1150 N N . ARG A 1 136 ? -26.497 7.948 34.980 1.00 93.25 136 ARG A N 1
ATOM 1151 C CA . ARG A 1 136 ? -25.993 6.786 35.711 1.00 93.25 136 ARG A CA 1
ATOM 1152 C C . ARG A 1 136 ? -26.180 5.522 34.882 1.00 93.25 136 ARG A C 1
ATOM 1154 O O . ARG A 1 136 ? -27.267 5.292 34.348 1.00 93.25 136 ARG A O 1
ATOM 1161 N N . ILE A 1 137 ? -25.148 4.679 34.845 1.00 95.25 137 ILE A N 1
ATOM 1162 C CA . ILE A 1 137 ? -25.216 3.339 34.254 1.00 95.25 137 ILE A CA 1
ATOM 1163 C C . ILE A 1 137 ? -25.400 2.292 35.354 1.00 95.25 137 ILE A C 1
ATOM 1165 O O . ILE A 1 137 ? -24.679 2.275 36.355 1.00 95.25 137 ILE A O 1
ATOM 1169 N N . ALA A 1 138 ? -26.379 1.410 35.161 1.00 95.50 138 ALA A N 1
ATOM 1170 C CA . ALA A 1 138 ? -26.626 0.270 36.033 1.00 95.50 138 ALA A CA 1
ATOM 1171 C C . ALA A 1 138 ? -26.893 -0.992 35.212 1.00 95.50 138 ALA A C 1
ATOM 1173 O O . ALA A 1 138 ? -27.690 -0.980 34.279 1.00 95.50 138 ALA A O 1
ATOM 1174 N N . ILE A 1 139 ? -26.273 -2.099 35.594 1.00 96.50 139 ILE A N 1
ATOM 1175 C CA . ILE A 1 139 ? -26.480 -3.414 34.998 1.00 96.50 139 ILE A CA 1
ATOM 1176 C C . ILE A 1 139 ? -27.360 -4.225 35.950 1.00 96.50 139 ILE A C 1
ATOM 1178 O O . ILE A 1 139 ? -26.979 -4.489 37.090 1.00 96.50 139 ILE A O 1
ATOM 1182 N N . ARG A 1 140 ? -28.551 -4.612 35.491 1.00 95.62 140 ARG A N 1
ATOM 1183 C CA . ARG A 1 140 ? -29.421 -5.574 36.172 1.00 95.62 140 ARG A CA 1
ATOM 1184 C C . ARG A 1 140 ? -29.155 -6.960 35.601 1.00 95.62 140 ARG A C 1
ATOM 1186 O O . ARG A 1 140 ? -29.336 -7.164 34.403 1.00 95.62 140 ARG A O 1
ATOM 1193 N N . LEU A 1 141 ? -28.808 -7.893 36.475 1.00 94.88 141 LEU A N 1
ATOM 1194 C CA . LEU A 1 141 ? -28.601 -9.301 36.156 1.00 94.88 141 LEU A CA 1
ATOM 1195 C C . LEU A 1 141 ? -29.589 -10.161 36.939 1.00 94.88 141 LEU A C 1
ATOM 1197 O O . LEU A 1 141 ? -29.799 -9.918 38.125 1.00 94.88 141 LEU A O 1
ATOM 1201 N N . SER A 1 142 ? -30.173 -11.170 36.300 1.00 94.38 142 SER A N 1
ATOM 1202 C CA . SER A 1 142 ? -30.844 -12.278 36.991 1.00 94.38 142 SER A CA 1
ATOM 1203 C C . SER A 1 142 ? -30.523 -13.607 36.327 1.00 94.38 142 SER A C 1
ATOM 1205 O O . SER A 1 142 ? -30.345 -13.662 35.112 1.00 94.38 142 SER A O 1
ATOM 1207 N N . GLY A 1 143 ? -30.474 -14.668 37.131 1.00 94.19 143 GLY A N 1
ATOM 1208 C CA . GLY A 1 143 ? -30.024 -15.988 36.700 1.00 94.19 143 GLY A CA 1
ATOM 1209 C C . GLY A 1 143 ? -28.547 -16.253 37.012 1.00 94.19 143 GLY A C 1
ATOM 1210 O O . GLY A 1 143 ? -27.754 -15.338 37.253 1.00 94.19 143 GLY A O 1
ATOM 1211 N N . GLN A 1 144 ? -28.194 -17.539 37.034 1.00 95.38 144 GLN A N 1
ATOM 1212 C CA . GLN A 1 144 ? -26.837 -18.022 37.305 1.00 95.38 144 GLN A CA 1
ATOM 1213 C C . GLN A 1 144 ? -26.079 -18.234 35.997 1.00 95.38 144 GLN A C 1
ATOM 1215 O O . GLN A 1 144 ? -26.598 -18.887 35.094 1.00 95.38 144 GLN A O 1
ATOM 1220 N N . GLY A 1 145 ? -24.852 -17.730 35.894 1.00 95.50 145 GLY A N 1
ATOM 1221 C CA . GLY A 1 145 ? -24.052 -17.860 34.677 1.00 95.50 145 GLY A CA 1
ATOM 1222 C C . GLY A 1 145 ? -22.931 -16.836 34.576 1.00 95.50 145 GLY A C 1
ATOM 1223 O O . GLY A 1 145 ? -22.520 -16.255 35.585 1.00 95.50 145 GLY A O 1
ATOM 1224 N N . GLU A 1 146 ? -22.465 -16.596 33.352 1.00 96.12 146 GLU A N 1
ATOM 1225 C CA . GLU A 1 146 ? -21.342 -15.702 33.063 1.00 96.12 146 GLU A CA 1
ATOM 1226 C C . GLU A 1 146 ? -21.732 -14.639 32.027 1.00 96.12 146 GLU A C 1
ATOM 1228 O O . GLU A 1 146 ? -22.378 -14.936 31.022 1.00 96.12 146 GLU A O 1
ATOM 1233 N N . LEU A 1 147 ? -21.360 -13.390 32.301 1.00 96.12 147 LEU A N 1
ATOM 1234 C CA . LEU A 1 147 ? -21.438 -12.250 31.392 1.00 96.12 147 LEU A CA 1
ATOM 1235 C C . LEU A 1 147 ? -20.016 -11.740 31.169 1.00 96.12 147 LEU A C 1
ATOM 1237 O O . LEU A 1 147 ? -19.350 -11.332 32.119 1.00 96.12 147 LEU A O 1
ATOM 1241 N N . GLU A 1 148 ? -19.569 -11.722 29.925 1.00 94.12 148 GLU A N 1
ATOM 1242 C CA . GLU A 1 148 ? -18.337 -11.066 29.514 1.00 94.12 148 GLU A CA 1
ATOM 1243 C C . GLU A 1 148 ? -18.673 -9.718 28.874 1.00 94.12 148 GLU A C 1
ATOM 1245 O O . GLU A 1 148 ? -19.519 -9.648 27.988 1.00 94.12 148 GLU A O 1
ATOM 1250 N N . ILE A 1 149 ? -18.005 -8.646 29.294 1.00 92.75 149 ILE A N 1
ATOM 1251 C CA . ILE A 1 149 ? -18.018 -7.350 28.603 1.00 92.75 149 ILE A CA 1
ATOM 1252 C C . ILE A 1 149 ? -16.587 -7.062 28.170 1.00 92.75 149 ILE A C 1
ATOM 1254 O O . ILE A 1 149 ? -15.684 -7.046 29.007 1.00 92.75 149 ILE A O 1
ATOM 1258 N N . PHE A 1 150 ? -16.374 -6.822 26.878 1.00 87.06 150 PHE A N 1
ATOM 1259 C CA . PHE A 1 150 ? -15.029 -6.647 26.319 1.00 87.06 150 PHE A CA 1
ATOM 1260 C C . PHE A 1 150 ? -14.821 -5.335 25.554 1.00 87.06 150 PHE A C 1
ATOM 1262 O O . PHE A 1 150 ? -13.676 -4.992 25.258 1.00 87.06 150 PHE A O 1
ATOM 1269 N N . ASN A 1 151 ? -15.889 -4.586 25.256 1.00 89.25 151 ASN A N 1
ATOM 1270 C CA . ASN A 1 151 ? -15.802 -3.262 24.638 1.00 89.25 151 ASN A CA 1
ATOM 1271 C C . ASN A 1 151 ? -16.967 -2.364 25.091 1.00 89.25 151 ASN A C 1
ATOM 1273 O O . ASN A 1 151 ? -18.113 -2.806 25.189 1.00 89.25 151 ASN A O 1
ATOM 1277 N N . VAL A 1 152 ? -16.659 -1.095 25.361 1.00 90.81 152 VAL A N 1
ATOM 1278 C CA . VAL A 1 152 ? -17.639 -0.036 25.619 1.00 90.81 152 VAL A CA 1
ATOM 1279 C C . VAL A 1 152 ? -17.269 1.154 24.755 1.00 90.81 152 VAL A C 1
ATOM 1281 O O . VAL A 1 152 ? -16.150 1.651 24.835 1.00 90.81 152 VAL A O 1
ATOM 1284 N N . PHE A 1 153 ? -18.219 1.612 23.953 1.00 92.19 153 PHE A N 1
ATOM 1285 C CA . PHE A 1 153 ? -18.097 2.817 23.151 1.00 92.19 153 PHE A CA 1
ATOM 1286 C C . PHE A 1 153 ? -19.124 3.842 23.624 1.00 92.19 153 PHE A C 1
ATOM 1288 O O . PHE A 1 153 ? -20.313 3.532 23.727 1.00 92.19 153 PHE A O 1
ATOM 1295 N N . THR A 1 154 ? -18.672 5.068 23.868 1.00 92.94 154 THR A N 1
ATOM 1296 C CA . THR A 1 154 ? -19.528 6.224 24.143 1.00 92.94 154 THR A CA 1
ATOM 1297 C C . THR A 1 154 ? -19.089 7.421 23.312 1.00 92.94 154 THR A C 1
ATOM 1299 O O . THR A 1 154 ? -17.900 7.636 23.099 1.00 92.94 154 THR A O 1
ATOM 1302 N N . SER A 1 155 ? -20.048 8.209 22.842 1.00 92.25 155 SER A N 1
ATOM 1303 C CA . SER A 1 155 ? -19.820 9.472 22.141 1.00 92.25 155 SER A CA 1
ATOM 1304 C C . SER A 1 155 ? -20.946 10.441 22.481 1.00 92.25 155 SER A C 1
ATOM 1306 O O . SER A 1 155 ? -22.079 10.021 22.709 1.00 92.25 155 SER A O 1
ATOM 1308 N N . ASP A 1 156 ? -20.642 11.729 22.483 1.00 91.38 156 ASP A N 1
ATOM 1309 C CA . ASP A 1 156 ? -21.569 12.850 22.662 1.00 91.38 156 ASP A CA 1
ATOM 1310 C C . ASP A 1 156 ? -22.143 13.355 21.321 1.00 91.38 156 ASP A C 1
ATOM 1312 O O . ASP A 1 156 ? -22.432 14.539 21.149 1.00 91.38 156 ASP A O 1
ATOM 1316 N N . SER A 1 157 ? -22.261 12.462 20.335 1.00 88.50 157 SER A N 1
ATOM 1317 C CA . SER A 1 157 ? -22.736 12.792 18.992 1.00 88.50 157 SER A CA 1
ATOM 1318 C C . SER A 1 157 ? -23.728 11.759 18.469 1.00 88.50 157 SER A C 1
ATOM 1320 O O . SER A 1 157 ? -23.661 10.572 18.816 1.00 88.50 157 SER A O 1
ATOM 1322 N N . ILE A 1 158 ? -24.647 12.211 17.614 1.00 89.31 158 ILE A N 1
ATOM 1323 C CA . ILE A 1 158 ? -25.511 11.352 16.802 1.00 89.31 158 ILE A CA 1
ATOM 1324 C C . ILE A 1 158 ? -25.170 11.612 15.331 1.00 89.31 158 ILE A C 1
ATOM 1326 O O . ILE A 1 158 ? -25.424 12.706 14.824 1.00 89.31 158 ILE A O 1
ATOM 1330 N N . PRO A 1 159 ? -24.584 10.640 14.613 1.00 81.00 159 PRO A N 1
ATOM 1331 C CA . PRO A 1 159 ? -24.213 10.854 13.224 1.00 81.00 159 PRO A CA 1
ATOM 1332 C C . PRO A 1 159 ? -25.446 11.003 12.343 1.00 81.00 159 PRO A C 1
ATOM 1334 O O . PRO A 1 159 ? -26.434 10.281 12.486 1.00 81.00 159 PRO A O 1
ATOM 1337 N N . LYS A 1 160 ? -25.360 11.911 11.371 1.00 81.69 160 LYS A N 1
ATOM 1338 C CA . LYS A 1 160 ? -26.382 12.046 10.335 1.00 81.69 160 LYS A CA 1
ATOM 1339 C C . LYS A 1 160 ? -26.208 10.930 9.307 1.00 81.69 160 LYS A C 1
ATOM 1341 O O . LYS A 1 160 ? -25.135 10.783 8.718 1.00 81.69 160 LYS A O 1
ATOM 1346 N N . ALA A 1 161 ? -27.273 10.162 9.095 1.00 80.12 161 ALA A N 1
ATOM 1347 C CA . ALA A 1 161 ? -27.332 9.198 8.007 1.00 80.12 161 ALA A CA 1
ATOM 1348 C C . ALA A 1 161 ? -27.339 9.939 6.664 1.00 80.12 161 ALA A C 1
ATOM 1350 O O . ALA A 1 161 ? -28.109 10.878 6.454 1.00 80.12 161 ALA A O 1
ATOM 1351 N N . THR A 1 162 ? -26.486 9.493 5.755 1.00 81.06 162 THR A N 1
ATOM 1352 C CA . THR A 1 162 ? -26.263 10.065 4.433 1.00 81.06 162 THR A CA 1
ATOM 1353 C C . THR A 1 162 ? -26.579 9.002 3.395 1.00 81.06 162 THR A C 1
ATOM 1355 O O . THR A 1 162 ? -26.232 7.830 3.541 1.00 81.06 162 THR A O 1
ATOM 1358 N N . ARG A 1 163 ? -27.267 9.396 2.320 1.00 74.38 163 ARG A N 1
ATOM 1359 C CA . ARG A 1 163 ? -27.583 8.473 1.232 1.00 74.38 163 ARG A CA 1
ATOM 1360 C C . ARG A 1 163 ? -26.329 8.222 0.403 1.00 74.38 163 ARG A C 1
ATOM 1362 O O . ARG A 1 163 ? -25.911 9.085 -0.364 1.00 74.38 163 ARG A O 1
ATOM 1369 N N . ILE A 1 164 ? -25.776 7.024 0.521 1.00 74.62 164 ILE A N 1
ATOM 1370 C CA . ILE A 1 164 ? -24.644 6.595 -0.297 1.00 74.62 164 ILE A CA 1
ATOM 1371 C C . ILE A 1 164 ? -25.158 6.013 -1.603 1.00 74.62 164 ILE A C 1
ATOM 1373 O O . ILE A 1 164 ? -26.067 5.181 -1.627 1.00 74.62 164 ILE A O 1
ATOM 1377 N N . GLN A 1 165 ? -24.606 6.510 -2.706 1.00 70.81 165 GLN A N 1
ATOM 1378 C CA . GLN A 1 165 ? -24.877 5.966 -4.028 1.00 70.81 165 GLN A CA 1
ATOM 1379 C C . GLN A 1 165 ? -24.175 4.619 -4.193 1.00 70.81 165 GLN A C 1
ATOM 1381 O O . GLN A 1 165 ? -23.194 4.320 -3.510 1.00 70.81 165 GLN A O 1
ATOM 1386 N N . LYS A 1 166 ? -24.689 3.794 -5.107 1.00 75.25 166 LYS A N 1
ATOM 1387 C CA . LYS A 1 166 ? -24.061 2.517 -5.442 1.00 75.25 166 LYS A CA 1
ATOM 1388 C C . LYS A 1 166 ? -22.622 2.777 -5.899 1.00 75.25 166 LYS A C 1
ATOM 1390 O O . LYS A 1 166 ? -22.384 3.709 -6.661 1.00 75.25 166 LYS A O 1
ATOM 1395 N N . ARG A 1 167 ? -21.678 1.966 -5.418 1.00 79.88 167 ARG A N 1
ATOM 1396 C CA . ARG A 1 167 ? -20.279 2.064 -5.842 1.00 79.88 167 ARG A CA 1
ATOM 1397 C C . ARG A 1 167 ? -20.167 1.675 -7.310 1.00 79.88 167 ARG A C 1
ATOM 1399 O O . ARG A 1 167 ? -20.616 0.596 -7.697 1.00 79.88 167 ARG A O 1
ATOM 1406 N N . GLU A 1 168 ? -19.581 2.567 -8.090 1.00 85.56 168 GLU A N 1
ATOM 1407 C CA . GLU A 1 168 ? -19.183 2.328 -9.471 1.00 85.56 168 GLU A CA 1
ATOM 1408 C C . GLU A 1 168 ? -17.682 2.058 -9.524 1.00 85.56 168 GLU A C 1
ATOM 1410 O O . GLU A 1 168 ? -16.942 2.413 -8.604 1.00 85.56 168 GLU A O 1
ATOM 1415 N N . GLU A 1 169 ? -17.248 1.418 -10.600 1.00 90.00 169 GLU A N 1
ATOM 1416 C CA . GLU A 1 169 ? -15.838 1.173 -10.860 1.00 90.00 169 GLU A CA 1
ATOM 1417 C C . GLU A 1 169 ? -15.119 2.492 -11.189 1.00 90.00 169 GLU A C 1
ATOM 1419 O O . GLU A 1 169 ? -15.524 3.236 -12.087 1.00 90.00 169 GLU A O 1
ATOM 1424 N N . LYS A 1 170 ? -14.041 2.785 -10.459 1.00 91.31 170 LYS A N 1
ATOM 1425 C CA . LYS A 1 170 ? -13.286 4.046 -10.539 1.00 91.31 170 LYS A CA 1
ATOM 1426 C C . LYS A 1 170 ? -11.817 3.791 -10.855 1.00 91.31 170 LYS A C 1
ATOM 1428 O O . LYS A 1 170 ? -11.303 2.718 -10.548 1.00 91.31 170 LYS A O 1
ATOM 1433 N N . SER A 1 171 ? -11.110 4.774 -11.414 1.00 92.12 171 SER A N 1
ATOM 1434 C CA . SER A 1 171 ? -9.640 4.724 -11.385 1.00 92.12 171 SER A CA 1
ATOM 1435 C C . SER A 1 171 ? -9.141 4.834 -9.940 1.00 92.12 171 SER A C 1
ATOM 1437 O O . SER A 1 171 ? -9.818 5.421 -9.095 1.00 92.12 171 SER A O 1
ATOM 1439 N N . LEU A 1 172 ? -7.941 4.321 -9.651 1.00 93.12 172 LEU A N 1
ATOM 1440 C CA . LEU A 1 172 ? -7.347 4.410 -8.307 1.00 93.12 172 LEU A CA 1
ATOM 1441 C C . LEU A 1 172 ? -7.319 5.854 -7.777 1.00 93.12 172 LEU A C 1
ATOM 1443 O O . LEU A 1 172 ? -7.761 6.109 -6.660 1.00 93.12 172 LEU A O 1
ATOM 1447 N N . SER A 1 173 ? -6.939 6.816 -8.622 1.00 93.62 173 SER A N 1
ATOM 1448 C CA . SER A 1 173 ? -6.887 8.246 -8.280 1.00 93.62 173 SER A CA 1
ATOM 1449 C C . SER A 1 173 ? -8.238 8.865 -7.896 1.00 93.62 173 SER A C 1
ATOM 1451 O O . SER A 1 173 ? -8.279 9.915 -7.258 1.00 93.62 173 SER A O 1
ATOM 1453 N N . GLN A 1 174 ? -9.353 8.230 -8.271 1.00 93.81 174 GLN A N 1
ATOM 1454 C CA . GLN A 1 174 ? -10.716 8.663 -7.949 1.00 93.81 174 GLN A CA 1
ATOM 1455 C C . GLN A 1 174 ? -11.282 7.985 -6.694 1.00 93.81 174 GLN A C 1
ATOM 1457 O O . GLN A 1 174 ? -12.356 8.376 -6.221 1.00 93.81 174 GLN A O 1
ATOM 1462 N N . ILE A 1 175 ? -10.599 6.970 -6.158 1.00 95.00 175 ILE A N 1
ATOM 1463 C CA . ILE A 1 175 ? -10.950 6.366 -4.874 1.00 95.00 175 ILE A CA 1
ATOM 1464 C C . ILE A 1 175 ? -10.667 7.387 -3.778 1.00 95.00 175 ILE A C 1
ATOM 1466 O O . ILE A 1 175 ? -9.574 7.942 -3.702 1.00 95.00 175 ILE A O 1
ATOM 1470 N N . ARG A 1 176 ? -11.660 7.646 -2.929 1.00 94.12 176 ARG A N 1
ATOM 1471 C CA . ARG A 1 176 ? -11.554 8.611 -1.835 1.00 94.12 176 ARG A CA 1
ATOM 1472 C C . ARG A 1 176 ? -11.336 7.899 -0.513 1.00 94.12 176 ARG A C 1
ATOM 1474 O O . ARG A 1 176 ? -12.146 7.057 -0.133 1.00 94.12 176 ARG A O 1
ATOM 1481 N N . VAL A 1 177 ? -10.293 8.276 0.212 1.00 94.62 177 VAL A N 1
ATOM 1482 C CA . VAL A 1 177 ? -9.914 7.639 1.476 1.00 94.62 177 VAL A CA 1
ATOM 1483 C C . VAL A 1 177 ? -9.890 8.673 2.588 1.00 94.62 177 VAL A C 1
ATOM 1485 O O . VAL A 1 177 ? -9.164 9.662 2.514 1.00 94.62 177 VAL A O 1
ATOM 1488 N N . ALA A 1 178 ? -10.684 8.441 3.630 1.00 92.00 178 ALA A N 1
ATOM 1489 C CA . ALA A 1 178 ? -10.535 9.153 4.894 1.00 92.00 178 ALA A CA 1
ATOM 1490 C C . ALA A 1 178 ? -9.387 8.497 5.672 1.00 92.00 178 ALA A C 1
ATOM 1492 O O . ALA A 1 178 ? -9.510 7.337 6.060 1.00 92.00 178 ALA A O 1
ATOM 1493 N N . ALA A 1 179 ? -8.273 9.201 5.860 1.00 89.69 179 ALA A N 1
ATOM 1494 C CA . ALA A 1 179 ? -7.030 8.603 6.342 1.00 89.69 179 ALA A CA 1
ATOM 1495 C C . ALA A 1 179 ? -6.604 9.157 7.711 1.00 89.69 179 ALA A C 1
ATOM 1497 O O . ALA A 1 179 ? -6.540 10.370 7.898 1.00 89.69 179 ALA A O 1
ATOM 1498 N N . ILE A 1 180 ? -6.283 8.262 8.648 1.00 86.19 180 ILE A N 1
ATOM 1499 C CA . ILE A 1 180 ? -5.569 8.554 9.898 1.00 86.19 180 ILE A CA 1
ATOM 1500 C C . ILE A 1 180 ? -4.264 7.768 9.840 1.00 86.19 180 ILE A C 1
ATOM 1502 O O . ILE A 1 180 ? -4.228 6.590 10.191 1.00 86.19 180 ILE A O 1
ATOM 1506 N N . LEU A 1 181 ? -3.230 8.421 9.328 1.00 85.00 181 LEU A N 1
ATOM 1507 C CA . LEU A 1 181 ? -1.919 7.840 9.061 1.00 85.00 181 LEU A CA 1
ATOM 1508 C C . LEU A 1 181 ? -0.848 8.813 9.542 1.00 85.00 181 LEU A C 1
ATOM 1510 O O . LEU A 1 181 ? -1.128 10.007 9.687 1.00 85.00 181 LEU A O 1
ATOM 1514 N N . ASP A 1 182 ? 0.379 8.341 9.744 1.00 82.44 182 ASP A N 1
ATOM 1515 C CA . ASP A 1 182 ? 1.498 9.281 9.824 1.00 82.44 182 ASP A CA 1
ATOM 1516 C C . ASP A 1 182 ? 1.790 9.938 8.459 1.00 82.44 182 ASP A C 1
ATOM 1518 O O . ASP A 1 182 ? 1.401 9.437 7.399 1.00 82.44 182 ASP A O 1
ATOM 1522 N N . ASP A 1 183 ? 2.477 11.084 8.492 1.00 84.31 183 ASP A N 1
ATOM 1523 C CA . ASP A 1 183 ? 2.723 11.921 7.309 1.00 84.31 183 ASP A CA 1
ATOM 1524 C C . ASP A 1 183 ? 3.435 11.176 6.169 1.00 84.31 183 ASP A C 1
ATOM 1526 O O . ASP A 1 183 ? 3.216 11.482 4.994 1.00 84.31 183 ASP A O 1
ATOM 1530 N N . GLU A 1 184 ? 4.291 10.203 6.489 1.00 85.56 184 GLU A N 1
ATOM 1531 C CA . GLU A 1 184 ? 5.055 9.463 5.493 1.00 85.56 184 GLU A CA 1
ATOM 1532 C C . GLU A 1 184 ? 4.149 8.510 4.702 1.00 85.56 184 GLU A C 1
ATOM 1534 O O . GLU A 1 184 ? 4.137 8.539 3.468 1.00 85.56 184 GLU A O 1
ATOM 1539 N N . TYR A 1 185 ? 3.340 7.697 5.391 1.00 88.31 185 TYR A N 1
ATOM 1540 C CA . TYR A 1 185 ? 2.391 6.793 4.727 1.00 88.31 185 TYR A CA 1
ATOM 1541 C C . TYR A 1 185 ? 1.273 7.572 4.040 1.00 88.31 185 TYR A C 1
ATOM 1543 O O . TYR A 1 185 ? 0.863 7.193 2.941 1.00 88.31 185 TYR A O 1
ATOM 1551 N N . LEU A 1 186 ? 0.825 8.682 4.637 1.00 91.06 186 LEU A N 1
ATOM 1552 C CA . LEU A 1 186 ? -0.155 9.574 4.027 1.00 91.06 186 LEU A CA 1
ATOM 1553 C C . LEU A 1 186 ? 0.342 10.099 2.678 1.00 91.06 186 LEU A C 1
ATOM 1555 O O . LEU A 1 186 ? -0.383 10.001 1.691 1.00 91.06 186 LEU A O 1
ATOM 1559 N N . SER A 1 187 ? 1.581 10.600 2.624 1.00 91.88 187 SER A N 1
ATOM 1560 C CA . SER A 1 187 ? 2.204 11.093 1.390 1.00 91.88 187 SER A CA 1
ATOM 1561 C C . SER A 1 187 ? 2.274 10.000 0.320 1.00 91.88 187 SER A C 1
ATOM 1563 O O . SER A 1 187 ? 1.844 10.207 -0.813 1.00 91.88 187 SER A O 1
ATOM 1565 N N . ASN A 1 188 ? 2.731 8.800 0.693 1.00 93.25 188 ASN A N 1
ATOM 1566 C CA . ASN A 1 188 ? 2.848 7.675 -0.235 1.00 93.25 188 ASN A CA 1
ATOM 1567 C C . ASN A 1 188 ? 1.491 7.201 -0.783 1.00 93.25 188 ASN A C 1
ATOM 1569 O O . ASN A 1 188 ? 1.378 6.881 -1.965 1.00 93.25 188 ASN A O 1
ATOM 1573 N N . ILE A 1 189 ? 0.451 7.161 0.055 1.00 94.00 189 ILE A N 1
ATOM 1574 C CA . ILE A 1 189 ? -0.894 6.737 -0.356 1.00 94.00 189 ILE A CA 1
ATOM 1575 C C . ILE A 1 189 ? -1.595 7.833 -1.173 1.00 94.00 189 ILE A C 1
ATOM 1577 O O . ILE A 1 189 ? -2.299 7.515 -2.133 1.00 94.00 189 ILE A O 1
ATOM 1581 N N . ALA A 1 190 ? -1.361 9.113 -0.866 1.00 94.81 190 ALA A N 1
ATOM 1582 C CA . ALA A 1 190 ? -1.928 10.249 -1.598 1.00 94.81 190 ALA A CA 1
ATOM 1583 C C . ALA A 1 190 ? -1.475 10.337 -3.065 1.00 94.81 190 ALA A C 1
ATOM 1585 O O . ALA A 1 190 ? -2.136 10.986 -3.873 1.00 94.81 190 ALA A O 1
ATOM 1586 N N . GLU A 1 191 ? -0.377 9.673 -3.438 1.00 92.62 191 GLU A N 1
ATOM 1587 C CA . GLU A 1 191 ? 0.022 9.551 -4.844 1.00 92.62 191 GLU A CA 1
ATOM 1588 C C . GLU A 1 191 ? -0.860 8.578 -5.646 1.00 92.62 191 GLU A C 1
ATOM 1590 O O . GLU A 1 191 ? -0.842 8.609 -6.877 1.00 92.62 191 GLU A O 1
ATOM 1595 N N . ILE A 1 192 ? -1.608 7.705 -4.965 1.00 94.19 192 ILE A N 1
ATOM 1596 C CA . ILE A 1 192 ? -2.376 6.609 -5.571 1.00 94.19 192 ILE A CA 1
ATOM 1597 C C . ILE A 1 192 ? -3.875 6.906 -5.531 1.00 94.19 192 ILE A C 1
ATOM 1599 O O . ILE A 1 192 ? -4.584 6.616 -6.494 1.00 94.19 192 ILE A O 1
ATOM 1603 N N . VAL A 1 193 ? -4.358 7.471 -4.422 1.00 95.62 193 VAL A N 1
ATOM 1604 C CA . VAL A 1 193 ? -5.781 7.718 -4.149 1.00 95.62 193 VAL A CA 1
ATOM 1605 C C . VAL A 1 193 ? -6.018 9.153 -3.689 1.00 95.62 193 VAL A C 1
ATOM 1607 O O . VAL A 1 193 ? -5.107 9.854 -3.256 1.00 95.62 193 VAL A O 1
ATOM 1610 N N . SER A 1 194 ? -7.273 9.593 -3.729 1.00 95.00 194 SER A N 1
ATOM 1611 C CA . SER A 1 194 ? -7.669 10.902 -3.219 1.00 95.00 194 SER A CA 1
ATOM 1612 C C . SER A 1 194 ? -7.856 10.856 -1.700 1.00 95.00 194 SER A C 1
ATOM 1614 O O . SER A 1 194 ? -8.763 10.199 -1.191 1.00 95.00 194 SER A O 1
ATOM 1616 N N . ILE A 1 195 ? -7.014 11.572 -0.957 1.00 92.81 195 ILE A N 1
ATOM 1617 C CA . ILE A 1 195 ? -7.148 11.695 0.498 1.00 92.81 195 ILE A CA 1
ATOM 1618 C C . ILE A 1 195 ? -8.187 12.758 0.855 1.00 92.81 195 ILE A C 1
ATOM 1620 O O . ILE A 1 195 ? -8.144 13.887 0.366 1.00 92.81 195 ILE A O 1
ATOM 1624 N N . ILE A 1 196 ? -9.095 12.413 1.766 1.00 88.38 196 ILE A N 1
ATOM 1625 C CA . ILE A 1 196 ? -9.967 13.369 2.446 1.00 88.38 196 ILE A CA 1
ATOM 1626 C C . ILE A 1 196 ? -9.283 13.777 3.750 1.00 88.38 196 ILE A C 1
ATOM 1628 O O . ILE A 1 196 ? -9.130 12.947 4.648 1.00 88.38 196 ILE A O 1
ATOM 1632 N N . SER A 1 197 ? -8.891 15.052 3.855 1.00 80.62 197 SER A N 1
ATOM 1633 C CA . SER A 1 197 ? -8.404 15.603 5.124 1.00 80.62 197 SER A CA 1
ATOM 1634 C C . SER A 1 197 ? -9.500 15.523 6.189 1.00 80.62 197 SER A C 1
ATOM 1636 O O . SER A 1 197 ? -10.676 15.783 5.921 1.00 80.62 197 SER A O 1
ATOM 1638 N N . LEU A 1 198 ? -9.094 15.163 7.404 1.00 76.56 198 LEU A N 1
ATOM 1639 C CA . LEU A 1 198 ? -9.961 15.098 8.578 1.00 76.56 198 LEU A CA 1
ATOM 1640 C C . LEU A 1 198 ? -9.975 16.416 9.370 1.00 76.56 198 LEU A C 1
ATOM 1642 O O . LEU A 1 198 ? -10.635 16.509 10.409 1.00 76.56 198 LEU A O 1
ATOM 1646 N N . ASP A 1 199 ? -9.307 17.453 8.861 1.00 70.00 199 ASP A N 1
ATOM 1647 C CA . ASP A 1 199 ? -9.476 18.819 9.346 1.00 70.00 199 ASP A CA 1
ATOM 1648 C C . ASP A 1 199 ? -10.921 19.259 9.092 1.00 70.00 199 ASP A C 1
ATOM 1650 O O . ASP A 1 199 ? -11.400 19.227 7.958 1.00 70.00 199 ASP A O 1
ATOM 1654 N N . MET A 1 200 ? -11.639 19.657 10.147 1.00 70.06 200 MET A N 1
ATOM 1655 C CA . MET A 1 200 ? -13.074 19.989 10.056 1.00 70.06 200 MET A CA 1
ATOM 1656 C C . MET A 1 200 ? -13.893 18.850 9.412 1.00 70.06 200 MET A C 1
ATOM 1658 O O . MET A 1 200 ? -14.705 19.056 8.503 1.00 70.06 200 MET A O 1
ATOM 1662 N N . TRP A 1 201 ? -13.635 17.613 9.860 1.00 75.19 201 TRP A N 1
ATOM 1663 C CA . TRP A 1 201 ? -14.239 16.390 9.321 1.00 75.19 201 TRP A CA 1
ATOM 1664 C C . TRP A 1 201 ? -15.777 16.430 9.259 1.00 75.19 201 TRP A C 1
ATOM 1666 O O . TRP A 1 201 ? -16.375 15.825 8.371 1.00 75.19 201 TRP A O 1
ATOM 1676 N N . ASP A 1 202 ? -16.427 17.147 10.174 1.00 70.69 202 ASP A N 1
ATOM 1677 C CA . ASP A 1 202 ? -17.879 17.291 10.250 1.00 70.69 202 ASP A CA 1
ATOM 1678 C C . ASP A 1 202 ? -18.458 18.036 9.040 1.00 70.69 202 ASP A C 1
ATOM 1680 O O . ASP A 1 202 ? -19.515 17.662 8.527 1.00 70.69 202 ASP A O 1
ATOM 1684 N N . GLU A 1 203 ? -17.755 19.039 8.515 1.00 68.44 203 GLU A N 1
ATOM 1685 C CA . GLU A 1 203 ? -18.125 19.684 7.255 1.00 68.44 203 GLU A CA 1
ATOM 1686 C C . GLU A 1 203 ? -17.708 18.860 6.032 1.00 68.44 203 GLU A C 1
ATOM 1688 O O . GLU A 1 203 ? -18.451 18.786 5.048 1.00 68.44 203 GLU A O 1
ATOM 1693 N N . MET A 1 204 ? -16.519 18.252 6.073 1.00 68.00 204 MET A N 1
ATOM 1694 C CA . MET A 1 204 ? -15.926 17.578 4.915 1.00 68.00 204 MET A CA 1
ATOM 1695 C C . MET A 1 204 ? -16.652 16.292 4.537 1.00 68.00 204 MET A C 1
ATOM 1697 O O . MET A 1 204 ? -16.961 16.105 3.359 1.00 68.00 204 MET A O 1
ATOM 1701 N N . LEU A 1 205 ? -17.012 15.449 5.509 1.00 69.50 205 LEU A N 1
ATOM 1702 C CA . LEU A 1 205 ? -17.706 14.183 5.239 1.00 69.50 205 LEU A CA 1
ATOM 1703 C C . LEU A 1 205 ? -19.123 14.389 4.674 1.00 69.50 205 LEU A C 1
ATOM 1705 O O . LEU A 1 205 ? -19.655 13.511 3.997 1.00 69.50 205 LEU A O 1
ATOM 1709 N N . ASN A 1 206 ? -19.714 15.572 4.882 1.00 69.00 206 ASN A N 1
ATOM 1710 C CA . ASN A 1 206 ? -20.980 15.959 4.255 1.00 69.00 206 ASN A CA 1
ATOM 1711 C C . ASN A 1 206 ? -20.813 16.445 2.800 1.00 69.00 206 ASN A C 1
ATOM 1713 O O . ASN A 1 206 ? -21.771 16.390 2.031 1.00 69.00 206 ASN A O 1
ATOM 1717 N N . LYS A 1 207 ? -19.622 16.924 2.411 1.00 76.38 207 LYS A N 1
ATOM 1718 C CA . LYS A 1 207 ? -19.315 17.402 1.047 1.00 76.38 207 LYS A CA 1
ATOM 1719 C C . LYS A 1 207 ? -18.719 16.304 0.167 1.00 76.38 207 LYS A C 1
ATOM 1721 O O . LYS A 1 207 ? -19.034 16.228 -1.018 1.00 76.38 207 LYS A O 1
ATOM 1726 N N . SER A 1 208 ? -17.864 15.458 0.737 1.00 81.44 208 SER A N 1
ATOM 1727 C CA . SER A 1 208 ? -17.181 14.371 0.040 1.00 81.44 208 SER A CA 1
ATOM 1728 C C . SER A 1 208 ? -17.245 13.099 0.874 1.00 81.44 208 SER A C 1
ATOM 1730 O O . SER A 1 208 ? -16.668 13.013 1.954 1.00 81.44 208 SER A O 1
ATOM 1732 N N . ILE A 1 209 ? -17.968 12.103 0.365 1.00 87.69 209 ILE A N 1
ATOM 1733 C CA . ILE A 1 209 ? -18.153 10.824 1.049 1.00 87.69 209 ILE A CA 1
ATOM 1734 C C . ILE A 1 209 ? -16.955 9.915 0.724 1.00 87.69 209 ILE A C 1
ATOM 1736 O O . ILE A 1 209 ? -16.758 9.614 -0.457 1.00 87.69 209 ILE A O 1
ATOM 1740 N N . PRO A 1 210 ? -16.170 9.455 1.714 1.00 92.25 210 PRO A N 1
ATOM 1741 C CA . PRO A 1 210 ? -15.094 8.497 1.476 1.00 92.25 210 PRO A CA 1
ATOM 1742 C C . PRO A 1 210 ? -15.638 7.175 0.925 1.00 92.25 210 PRO A C 1
ATOM 1744 O O . PRO A 1 210 ? -16.736 6.747 1.272 1.00 92.25 210 PRO A O 1
ATOM 1747 N N . ASP A 1 211 ? -14.855 6.505 0.086 1.00 94.00 211 ASP A N 1
ATOM 1748 C CA . ASP A 1 211 ? -15.140 5.138 -0.343 1.00 94.00 211 ASP A CA 1
ATOM 1749 C C . ASP A 1 211 ? -14.830 4.141 0.791 1.00 94.00 211 ASP A C 1
ATOM 1751 O O . ASP A 1 211 ? -15.598 3.195 0.993 1.00 94.00 211 ASP A O 1
ATOM 1755 N N . PHE A 1 212 ? -13.777 4.402 1.576 1.00 95.44 212 PHE A N 1
ATOM 1756 C CA . PHE A 1 212 ? -13.465 3.731 2.844 1.00 95.44 212 PHE A CA 1
ATOM 1757 C C . PHE A 1 212 ? -12.629 4.628 3.778 1.00 95.44 212 PHE A C 1
ATOM 1759 O O . PHE A 1 212 ? -12.095 5.661 3.363 1.00 95.44 212 PHE A O 1
ATOM 1766 N N . MET A 1 213 ? -12.532 4.235 5.047 1.00 93.94 213 MET A N 1
ATOM 1767 C CA . MET A 1 213 ? -11.654 4.846 6.044 1.00 93.94 213 MET A CA 1
ATOM 1768 C C . MET A 1 213 ? -10.437 3.948 6.277 1.00 93.94 213 MET A C 1
ATOM 1770 O O . MET A 1 213 ? -10.604 2.742 6.446 1.00 93.94 213 MET A O 1
ATOM 1774 N N . LEU A 1 214 ? -9.239 4.528 6.313 1.00 94.00 214 LEU A N 1
ATOM 1775 C CA . LEU A 1 214 ? -7.987 3.830 6.591 1.00 94.00 214 LEU A CA 1
ATOM 1776 C C . LEU A 1 214 ? -7.320 4.418 7.835 1.00 94.00 214 LEU A C 1
ATOM 1778 O O . LEU A 1 214 ? -7.119 5.627 7.925 1.00 94.00 214 LEU A O 1
ATOM 1782 N N . ILE A 1 215 ? -6.973 3.552 8.779 1.00 89.38 215 ILE A N 1
ATOM 1783 C CA . ILE A 1 215 ? -6.291 3.893 10.028 1.00 89.38 215 ILE A CA 1
ATOM 1784 C C . ILE A 1 215 ? -5.054 3.009 10.123 1.00 89.38 215 ILE A C 1
ATOM 1786 O O . ILE A 1 215 ? -5.184 1.797 9.956 1.00 89.38 215 ILE A O 1
ATOM 1790 N N . ASP A 1 216 ? -3.881 3.564 10.406 1.00 87.00 216 ASP A N 1
ATOM 1791 C CA . ASP A 1 216 ? -2.689 2.761 10.685 1.00 87.00 216 ASP A CA 1
ATOM 1792 C C . ASP A 1 216 ? -2.300 2.764 12.166 1.00 87.00 216 ASP A C 1
ATOM 1794 O O . ASP A 1 216 ? -2.852 3.486 13.002 1.00 87.00 216 ASP A O 1
ATOM 1798 N N . SER A 1 217 ? -1.354 1.890 12.500 1.00 80.19 217 SER A N 1
ATOM 1799 C CA . SER A 1 217 ? -0.783 1.801 13.837 1.00 80.19 217 SER A CA 1
ATOM 1800 C C . SER A 1 217 ? 0.433 2.714 14.049 1.00 80.19 217 SER A C 1
ATOM 1802 O O . SER A 1 217 ? 0.972 2.757 15.154 1.00 80.19 217 SER A O 1
ATOM 1804 N N . SER A 1 218 ? 0.946 3.368 13.006 1.00 70.38 218 SER A N 1
ATOM 1805 C CA . SER A 1 218 ? 2.127 4.234 13.104 1.00 70.38 218 SER A CA 1
ATOM 1806 C C . SER A 1 218 ? 1.772 5.669 13.455 1.00 70.38 218 SER A C 1
ATOM 1808 O O . SER A 1 218 ? 2.677 6.440 13.769 1.00 70.38 218 SER A O 1
ATOM 1810 N N . TRP A 1 219 ? 0.479 6.006 13.491 1.00 63.97 219 TRP A N 1
ATOM 1811 C CA . TRP A 1 219 ? -0.028 7.238 14.073 1.00 63.97 219 TRP A CA 1
ATOM 1812 C C . TRP A 1 219 ? 0.472 7.425 15.519 1.00 63.97 219 TRP A C 1
ATOM 1814 O O . TRP A 1 219 ? -0.144 7.014 16.505 1.00 63.97 219 TRP A O 1
ATOM 1824 N N . GLN A 1 220 ? 1.634 8.064 15.631 1.00 52.97 220 GLN A N 1
ATOM 1825 C CA . GLN A 1 220 ? 2.163 8.639 16.849 1.00 52.97 220 GLN A CA 1
ATOM 1826 C C . GLN A 1 220 ? 1.582 10.042 16.960 1.00 52.97 220 GLN A C 1
ATOM 1828 O O . GLN A 1 220 ? 1.717 10.868 16.052 1.00 52.97 220 GLN A O 1
ATOM 1833 N N . CYS A 1 221 ? 0.950 10.335 18.093 1.00 47.25 221 CYS A N 1
ATOM 1834 C CA . CYS A 1 221 ? 0.715 11.719 18.461 1.00 47.25 221 CYS A CA 1
ATOM 1835 C C . CYS A 1 221 ? 2.102 12.361 18.591 1.00 47.25 221 CYS A C 1
ATOM 1837 O O . CYS A 1 221 ? 2.857 12.005 19.492 1.00 47.25 221 CYS A O 1
ATOM 1839 N N . LYS A 1 222 ? 2.469 13.254 17.662 1.00 40.91 222 LYS A N 1
ATOM 1840 C CA . LYS A 1 222 ? 3.781 13.931 17.643 1.00 40.91 222 LYS A CA 1
ATOM 1841 C C . LYS A 1 222 ? 4.078 14.736 18.922 1.00 40.91 222 LYS A C 1
ATOM 1843 O O . LYS A 1 222 ? 5.206 15.183 19.100 1.00 40.91 222 LYS A O 1
ATOM 1848 N N . ASP A 1 223 ? 3.115 14.844 19.833 1.00 33.81 223 ASP A N 1
ATOM 1849 C CA . ASP A 1 223 ? 3.267 15.416 21.164 1.00 33.81 223 ASP A CA 1
ATOM 1850 C C . ASP A 1 223 ? 3.258 14.314 22.234 1.00 33.81 223 ASP A C 1
ATOM 1852 O O . ASP A 1 223 ? 2.193 13.973 22.734 1.00 33.81 223 ASP A O 1
ATOM 1856 N N . SER A 1 224 ? 4.453 13.796 22.555 1.00 38.16 224 SER A N 1
ATOM 1857 C CA . SER A 1 224 ? 4.832 12.991 23.735 1.00 38.16 224 SER A CA 1
ATOM 1858 C C . SER A 1 224 ? 3.948 11.789 24.135 1.00 38.16 224 SER A C 1
ATOM 1860 O O . SER A 1 224 ? 2.740 11.726 23.950 1.00 38.16 224 SER A O 1
ATOM 1862 N N . GLU A 1 225 ? 4.554 10.793 24.783 1.00 41.25 225 GLU A N 1
ATOM 1863 C CA . GLU A 1 225 ? 3.877 9.572 25.258 1.00 41.25 225 GLU A CA 1
ATOM 1864 C C . GLU A 1 225 ? 2.706 9.808 26.247 1.00 41.25 225 GLU A C 1
ATOM 1866 O O . GLU A 1 225 ? 2.061 8.849 26.673 1.00 41.25 225 GLU A O 1
ATOM 1871 N N . GLU A 1 226 ? 2.381 11.058 26.602 1.00 40.00 226 GLU A N 1
ATOM 1872 C CA . GLU A 1 226 ? 1.375 11.391 27.612 1.00 40.00 226 GLU A CA 1
ATOM 1873 C C . GLU A 1 226 ? 0.117 12.120 27.119 1.00 40.00 226 GLU A C 1
ATOM 1875 O O . GLU A 1 226 ? -0.850 12.153 27.883 1.00 40.00 226 GLU A O 1
ATOM 1880 N N . ILE A 1 227 ? 0.032 12.692 25.906 1.00 42.28 227 ILE A N 1
ATOM 1881 C CA . ILE A 1 227 ? -1.161 13.492 25.557 1.00 42.28 227 ILE A CA 1
ATOM 1882 C C . ILE A 1 227 ? -1.549 13.375 24.074 1.00 42.28 227 ILE A C 1
ATOM 1884 O O . ILE A 1 227 ? -1.379 14.305 23.291 1.00 42.28 227 ILE A O 1
ATOM 1888 N N . ILE A 1 228 ? -2.276 12.308 23.713 1.00 50.12 228 ILE A N 1
ATOM 1889 C CA . ILE A 1 228 ? -3.372 12.525 22.754 1.00 50.12 228 ILE A CA 1
ATOM 1890 C C . ILE A 1 228 ? -4.305 13.510 23.452 1.00 50.12 228 ILE A C 1
ATOM 1892 O O . ILE A 1 228 ? -4.929 13.167 24.460 1.00 50.12 228 ILE A O 1
ATOM 1896 N N . ASN A 1 229 ? -4.373 14.753 22.971 1.00 60.75 229 ASN A N 1
ATOM 1897 C CA . ASN A 1 229 ? -5.340 15.680 23.535 1.00 60.75 229 ASN A CA 1
ATOM 1898 C C . ASN A 1 229 ? -6.743 15.072 23.351 1.00 60.75 229 ASN A C 1
ATOM 1900 O O . ASN A 1 229 ? -7.063 14.499 22.308 1.00 60.75 229 ASN A O 1
ATOM 1904 N N . ASP A 1 230 ? -7.575 15.166 24.388 1.00 67.69 230 ASP A N 1
ATOM 1905 C CA . ASP A 1 230 ? -8.933 14.596 24.435 1.00 67.69 230 ASP A CA 1
ATOM 1906 C C . ASP A 1 230 ? -9.736 14.889 23.150 1.00 67.69 230 ASP A C 1
ATOM 1908 O O . ASP A 1 230 ? -10.500 14.062 22.664 1.00 67.69 230 ASP A O 1
ATOM 1912 N N . ARG A 1 231 ? -9.475 16.039 22.514 1.00 71.75 231 ARG A N 1
ATOM 1913 C CA . ARG A 1 231 ? -10.097 16.457 21.253 1.00 71.75 231 ARG A CA 1
ATOM 1914 C C . ARG A 1 231 ? -9.805 15.523 20.080 1.00 71.75 231 ARG A C 1
ATOM 1916 O O . ARG A 1 231 ? -10.738 15.172 19.364 1.00 71.75 231 ARG A O 1
ATOM 1923 N N . THR A 1 232 ? -8.549 15.134 19.867 1.00 74.44 232 THR A N 1
ATOM 1924 C CA . THR A 1 232 ? -8.161 14.297 18.718 1.00 74.44 232 THR A CA 1
ATOM 1925 C C . THR A 1 232 ? -8.766 12.908 18.846 1.00 74.44 232 THR A C 1
ATOM 1927 O O . THR A 1 232 ? -9.402 12.402 17.927 1.00 74.44 232 THR A O 1
ATOM 1930 N N . TYR A 1 233 ? -8.670 12.334 20.040 1.00 76.94 233 TYR A N 1
ATOM 1931 C CA . TYR A 1 233 ? -9.309 11.071 20.370 1.00 76.94 233 TYR A CA 1
ATOM 1932 C C . TYR A 1 233 ? -10.828 11.091 20.133 1.00 76.94 233 TYR A C 1
ATOM 1934 O O . TYR A 1 233 ? -11.375 10.196 19.484 1.00 76.94 233 TYR A O 1
ATOM 1942 N N . GLN A 1 234 ? -11.510 12.140 20.602 1.00 80.44 234 GLN A N 1
ATOM 1943 C CA . GLN A 1 234 ? -12.944 12.288 20.376 1.00 80.44 234 GLN A CA 1
ATOM 1944 C C . GLN A 1 234 ? -13.288 12.482 18.897 1.00 80.44 234 GLN A C 1
ATOM 1946 O O . GLN A 1 234 ? -14.284 11.929 18.430 1.00 80.44 234 GLN A O 1
ATOM 1951 N N . ALA A 1 235 ? -12.460 13.194 18.128 1.00 82.88 235 ALA A N 1
ATOM 1952 C CA . ALA A 1 235 ? -12.647 13.315 16.685 1.00 82.88 235 ALA A CA 1
ATOM 1953 C C . ALA A 1 235 ? -12.615 11.938 16.001 1.00 82.88 235 ALA A C 1
ATOM 1955 O O . ALA A 1 235 ? -13.550 11.608 15.275 1.00 82.88 235 ALA A O 1
ATOM 1956 N N . ILE A 1 236 ? -11.627 11.091 16.310 1.00 83.81 236 ILE A N 1
ATOM 1957 C CA . ILE A 1 236 ? -11.520 9.733 15.746 1.00 83.81 236 ILE A CA 1
ATOM 1958 C C . ILE A 1 236 ? -12.760 8.901 16.071 1.00 83.81 236 ILE A C 1
ATOM 1960 O O . ILE A 1 236 ? -13.336 8.273 15.178 1.00 83.81 236 ILE A O 1
ATOM 1964 N N . LYS A 1 237 ? -13.221 8.924 17.328 1.00 86.81 237 LYS A N 1
ATOM 1965 C CA . LYS A 1 237 ? -14.436 8.208 17.745 1.00 86.81 237 LYS A CA 1
ATOM 1966 C C . LYS A 1 237 ? -15.658 8.664 16.957 1.00 86.81 237 LYS A C 1
ATOM 1968 O O . LYS A 1 237 ? -16.435 7.825 16.503 1.00 86.81 237 LYS A O 1
ATOM 1973 N N . ARG A 1 238 ? -15.822 9.974 16.766 1.00 87.94 238 ARG A N 1
ATOM 1974 C CA . ARG A 1 238 ? -16.951 10.544 16.022 1.00 87.94 238 ARG A CA 1
ATOM 1975 C C . ARG A 1 238 ? -16.878 10.236 14.520 1.00 87.94 238 ARG A C 1
ATOM 1977 O O . ARG A 1 238 ? -17.899 9.869 13.945 1.00 87.94 238 ARG A O 1
ATOM 1984 N N . ILE A 1 239 ? -15.694 10.291 13.904 1.00 88.38 239 ILE A N 1
ATOM 1985 C CA . ILE A 1 239 ? -15.486 9.922 12.489 1.00 88.38 239 ILE A CA 1
ATOM 1986 C C . ILE A 1 239 ? -15.771 8.433 12.275 1.00 88.38 239 ILE A C 1
ATOM 1988 O O . ILE A 1 239 ? -16.507 8.070 11.360 1.00 88.38 239 ILE A O 1
ATOM 1992 N N . THR A 1 240 ? -15.248 7.572 13.150 1.00 90.50 240 THR A N 1
ATOM 1993 C CA . THR A 1 240 ? -15.486 6.120 13.104 1.00 90.50 240 THR A CA 1
ATOM 1994 C C . THR A 1 240 ? -16.979 5.822 13.241 1.00 90.50 240 THR A C 1
ATOM 1996 O O . THR A 1 240 ? -17.548 5.044 12.477 1.00 90.50 240 THR A O 1
ATOM 1999 N N . LEU A 1 241 ? -17.645 6.491 14.185 1.00 91.50 241 LEU A N 1
ATOM 2000 C CA . LEU A 1 241 ? -19.080 6.360 14.393 1.00 91.50 241 LEU A CA 1
ATOM 2001 C C . LEU A 1 241 ? -19.888 6.829 13.169 1.00 91.50 241 LEU A C 1
ATOM 2003 O O . LEU A 1 241 ? -20.872 6.183 12.791 1.00 91.50 241 LEU A O 1
ATOM 2007 N N . TRP A 1 242 ? -19.467 7.924 12.528 1.00 90.94 242 TRP A N 1
ATOM 2008 C CA . TRP A 1 242 ? -20.060 8.407 11.283 1.00 90.94 242 TRP A CA 1
ATOM 2009 C C . TRP A 1 242 ? -19.885 7.395 10.152 1.00 90.94 242 TRP A C 1
ATOM 2011 O O . TRP A 1 242 ? -20.871 7.059 9.496 1.00 90.94 242 TRP A O 1
ATOM 2021 N N . CYS A 1 243 ? -18.681 6.844 9.972 1.00 91.50 243 CYS A N 1
ATOM 2022 C CA . CYS A 1 243 ? -18.407 5.818 8.966 1.00 91.50 243 CYS A CA 1
ATOM 2023 C C . CYS A 1 243 ? -19.282 4.583 9.192 1.00 91.50 243 CYS A C 1
ATOM 2025 O O . CYS A 1 243 ? -19.956 4.136 8.265 1.00 91.50 243 CYS A O 1
ATOM 2027 N N . LYS A 1 244 ? -19.382 4.103 10.440 1.00 91.31 244 LYS A N 1
ATOM 2028 C CA . LYS A 1 244 ? -20.216 2.945 10.782 1.00 91.31 244 LYS A CA 1
ATOM 2029 C C . LYS A 1 244 ? -21.696 3.179 10.487 1.00 91.31 244 LYS A C 1
ATOM 2031 O O . LYS A 1 244 ? -22.356 2.309 9.926 1.00 91.31 244 LYS A O 1
ATOM 2036 N N . THR A 1 245 ? -22.208 4.359 10.838 1.00 89.69 245 THR A N 1
ATOM 2037 C CA . THR A 1 245 ? -23.612 4.746 10.594 1.00 89.69 245 THR A CA 1
ATOM 2038 C C . THR A 1 245 ? -23.923 4.854 9.107 1.00 89.69 245 THR A C 1
ATOM 2040 O O . THR A 1 245 ? -25.036 4.565 8.678 1.00 89.69 245 THR A O 1
ATOM 2043 N N . ASN A 1 246 ? -22.927 5.245 8.320 1.00 89.44 246 ASN A N 1
ATOM 2044 C CA . ASN A 1 246 ? -23.026 5.388 6.880 1.00 89.44 246 ASN A CA 1
ATOM 2045 C C . ASN A 1 246 ? -22.489 4.157 6.135 1.00 89.44 246 ASN A C 1
ATOM 2047 O O . ASN A 1 246 ? -22.270 4.236 4.944 1.00 89.44 246 ASN A O 1
ATOM 2051 N N . HIS A 1 247 ? -22.268 3.004 6.769 1.00 91.00 247 HIS A N 1
ATOM 2052 C CA . HIS A 1 247 ? -21.779 1.802 6.069 1.00 91.00 247 HIS A CA 1
ATOM 2053 C C . HIS A 1 247 ? -20.496 2.023 5.233 1.00 91.00 247 HIS A C 1
ATOM 2055 O O . HIS A 1 247 ? -20.289 1.368 4.209 1.00 91.00 247 HIS A O 1
ATOM 2061 N N . ILE A 1 248 ? -19.635 2.950 5.660 1.00 93.31 248 ILE A N 1
ATOM 2062 C CA . ILE A 1 248 ? -18.302 3.140 5.091 1.00 93.31 248 ILE A CA 1
ATOM 2063 C C . ILE A 1 248 ? -17.363 2.127 5.760 1.00 93.31 248 ILE A C 1
ATOM 2065 O O . ILE A 1 248 ? -17.253 2.168 6.986 1.00 93.31 248 ILE A O 1
ATOM 2069 N N . PRO A 1 249 ? -16.693 1.241 4.996 1.00 95.88 249 PRO A N 1
ATOM 2070 C CA . PRO A 1 249 ? -15.756 0.262 5.520 1.00 95.88 249 PRO A CA 1
ATOM 2071 C C . PRO A 1 249 ? -14.644 0.942 6.299 1.00 95.88 249 PRO A C 1
ATOM 2073 O O . PRO A 1 249 ? -14.025 1.889 5.805 1.00 95.88 249 PRO A O 1
ATOM 2076 N N . ILE A 1 250 ? -14.385 0.431 7.495 1.00 95.69 250 ILE A N 1
ATOM 2077 C CA . ILE A 1 250 ? -13.316 0.912 8.360 1.00 95.69 250 ILE A CA 1
ATOM 2078 C C . ILE A 1 250 ? -12.188 -0.113 8.339 1.00 95.69 250 ILE A C 1
ATOM 2080 O O . ILE A 1 250 ? -12.346 -1.244 8.805 1.00 95.69 250 ILE A O 1
ATOM 2084 N N . VAL A 1 251 ? -11.056 0.295 7.772 1.00 96.25 251 VAL A N 1
ATOM 2085 C CA . VAL A 1 251 ? -9.858 -0.521 7.595 1.00 96.25 251 VAL A CA 1
ATOM 2086 C C . VAL A 1 251 ? -8.796 -0.093 8.596 1.00 96.25 251 VAL A C 1
ATOM 2088 O O . VAL A 1 251 ? -8.449 1.085 8.671 1.00 96.25 251 VAL A O 1
ATOM 2091 N N . PHE A 1 252 ? -8.246 -1.060 9.325 1.00 93.06 252 PHE A N 1
ATOM 2092 C CA . PHE A 1 252 ? -7.085 -0.861 10.183 1.00 93.06 252 PHE A CA 1
ATOM 2093 C C . PHE A 1 252 ? -5.864 -1.605 9.643 1.00 93.06 252 PHE A C 1
ATOM 2095 O O . PHE A 1 252 ? -5.958 -2.796 9.353 1.00 93.06 252 PHE A O 1
ATOM 2102 N N . TRP A 1 253 ? -4.721 -0.927 9.538 1.00 92.44 253 TRP A N 1
ATOM 2103 C CA . TRP A 1 253 ? -3.445 -1.507 9.125 1.00 92.44 253 TRP A CA 1
ATOM 2104 C C . TRP A 1 253 ? -2.406 -1.422 10.247 1.00 92.44 253 TRP A C 1
ATOM 2106 O O . TRP A 1 253 ? -1.830 -0.377 10.538 1.00 92.44 253 TRP A O 1
ATOM 2116 N N . ASP A 1 254 ? -2.152 -2.563 10.875 1.00 88.31 254 ASP A N 1
ATOM 2117 C CA . ASP A 1 254 ? -1.111 -2.744 11.873 1.00 88.31 254 ASP A CA 1
ATOM 2118 C C . ASP A 1 254 ? 0.269 -2.878 11.224 1.00 88.31 254 ASP A C 1
ATOM 2120 O O . ASP A 1 254 ? 0.591 -3.885 10.587 1.00 88.31 254 ASP A O 1
ATOM 2124 N N . LEU A 1 255 ? 1.084 -1.854 11.443 1.00 84.38 255 LEU A N 1
ATOM 2125 C CA . LEU A 1 255 ? 2.461 -1.690 10.997 1.00 84.38 255 LEU A CA 1
ATOM 2126 C C . LEU A 1 255 ? 3.469 -2.122 12.072 1.00 84.38 255 LEU A C 1
ATOM 2128 O O . LEU A 1 255 ? 4.619 -1.690 12.055 1.00 84.38 255 LEU A O 1
ATOM 2132 N N . GLY A 1 256 ? 3.065 -2.961 13.028 1.00 69.81 256 GLY A N 1
ATOM 2133 C CA . GLY A 1 256 ? 3.962 -3.595 13.992 1.00 69.81 256 GLY A CA 1
ATOM 2134 C C . GLY A 1 256 ? 4.482 -2.672 15.094 1.00 69.81 256 GLY A C 1
ATOM 2135 O O . GLY A 1 256 ? 5.345 -3.108 15.864 1.00 69.81 256 GLY A O 1
ATOM 2136 N N . ALA A 1 257 ? 3.957 -1.447 15.181 1.00 59.47 257 ALA A N 1
ATOM 2137 C CA . ALA A 1 257 ? 4.160 -0.540 16.299 1.00 59.47 257 ALA A CA 1
ATOM 2138 C C . ALA A 1 257 ? 3.278 -0.982 17.476 1.00 59.47 257 ALA A C 1
ATOM 2140 O O . ALA A 1 257 ? 2.126 -1.370 17.290 1.00 59.47 257 ALA A O 1
ATOM 2141 N N . SER A 1 258 ? 3.791 -0.925 18.708 1.00 50.56 258 SER A N 1
ATOM 2142 C CA . SER A 1 258 ? 2.977 -1.142 19.907 1.00 50.56 258 SER A CA 1
ATOM 2143 C C . SER A 1 258 ? 1.987 0.018 20.068 1.00 50.56 258 SER A C 1
ATOM 2145 O O . SER A 1 258 ? 2.250 0.972 20.795 1.00 50.56 258 SER A O 1
ATOM 2147 N N . THR A 1 259 ? 0.870 -0.017 19.345 1.00 49.50 259 THR A N 1
ATOM 2148 C CA . THR A 1 259 ? -0.124 1.056 19.382 1.00 49.50 259 THR A CA 1
ATOM 2149 C C . THR A 1 259 ? -0.755 1.224 20.744 1.00 49.50 259 THR A C 1
ATOM 2151 O O . THR A 1 259 ? -0.991 0.255 21.467 1.00 49.50 259 THR A O 1
ATOM 2154 N N . HIS A 1 260 ? -1.129 2.472 21.024 1.00 54.22 260 HIS A N 1
ATOM 2155 C CA . HIS A 1 260 ? -2.037 2.891 22.080 1.00 54.22 260 HIS A CA 1
ATOM 2156 C C . HIS A 1 260 ? -3.287 1.999 22.139 1.00 54.22 260 HIS A C 1
ATOM 2158 O O . HIS A 1 260 ? -4.311 2.254 21.502 1.00 54.22 260 HIS A O 1
ATOM 2164 N N . VAL A 1 261 ? -3.199 0.960 22.971 1.00 56.91 261 VAL A N 1
ATOM 2165 C CA . VAL A 1 261 ? -4.234 -0.056 23.194 1.00 56.91 261 VAL A CA 1
ATOM 2166 C C . VAL A 1 261 ? -5.582 0.583 23.554 1.00 56.91 261 VAL A C 1
ATOM 2168 O O . VAL A 1 261 ? -6.621 0.021 23.241 1.00 56.91 261 VAL A O 1
ATOM 2171 N N . GLY A 1 262 ? -5.588 1.773 24.163 1.00 62.06 262 GLY A N 1
ATOM 2172 C CA . GLY A 1 262 ? -6.807 2.482 24.561 1.00 62.06 262 GLY A CA 1
ATOM 2173 C C . GLY A 1 262 ? -7.736 2.845 23.396 1.00 62.06 262 GLY A C 1
ATOM 2174 O O . GLY A 1 262 ? -8.868 2.374 23.356 1.00 62.06 262 GLY A O 1
ATOM 2175 N N . VAL A 1 263 ? -7.270 3.659 22.438 1.00 66.25 263 VAL A N 1
ATOM 2176 C CA . VAL A 1 263 ? -8.119 4.172 21.340 1.00 66.25 263 VAL A CA 1
ATOM 2177 C C . VAL A 1 263 ? -8.578 3.050 20.429 1.00 66.25 263 VAL A C 1
ATOM 2179 O O . VAL A 1 263 ? -9.776 2.898 20.192 1.00 66.25 263 VAL A O 1
ATOM 2182 N N . MET A 1 264 ? -7.627 2.222 19.996 1.00 73.62 264 MET A N 1
ATOM 2183 C CA . MET A 1 264 ? -7.889 1.092 19.114 1.00 73.62 264 MET A CA 1
ATOM 2184 C C . MET A 1 264 ? -8.931 0.143 19.694 1.00 73.62 264 MET A C 1
ATOM 2186 O O . MET A 1 264 ? -9.805 -0.316 18.968 1.00 73.62 264 MET A O 1
ATOM 2190 N N . ARG A 1 265 ? -8.906 -0.113 21.005 1.00 72.38 265 ARG A N 1
ATOM 2191 C CA . ARG A 1 265 ? -9.894 -0.993 21.639 1.00 72.38 265 ARG A CA 1
ATOM 2192 C C . ARG A 1 265 ? -11.291 -0.420 21.706 1.00 72.38 265 ARG A C 1
ATOM 2194 O O . ARG A 1 265 ? -12.234 -1.199 21.766 1.00 72.38 265 ARG A O 1
ATOM 2201 N N . GLU A 1 266 ? -11.453 0.895 21.747 1.00 77.88 266 GLU A N 1
ATOM 2202 C CA . GLU A 1 266 ? -12.792 1.484 21.766 1.00 77.88 266 GLU A CA 1
ATOM 2203 C C . GLU A 1 266 ? -13.451 1.416 20.405 1.00 77.88 266 GLU A C 1
ATOM 2205 O O . GLU A 1 266 ? -14.626 1.055 20.303 1.00 77.88 266 GLU A O 1
ATOM 2210 N N . ILE A 1 267 ? -12.670 1.710 19.369 1.00 84.50 267 ILE A N 1
ATOM 2211 C CA . ILE A 1 267 ? -13.135 1.665 17.990 1.00 84.50 267 ILE A CA 1
ATOM 2212 C C . ILE A 1 267 ? -13.076 0.257 17.388 1.00 84.50 267 ILE A C 1
ATOM 2214 O O . ILE A 1 267 ? -13.664 0.050 16.333 1.00 84.50 267 ILE A O 1
ATOM 2218 N N . SER A 1 26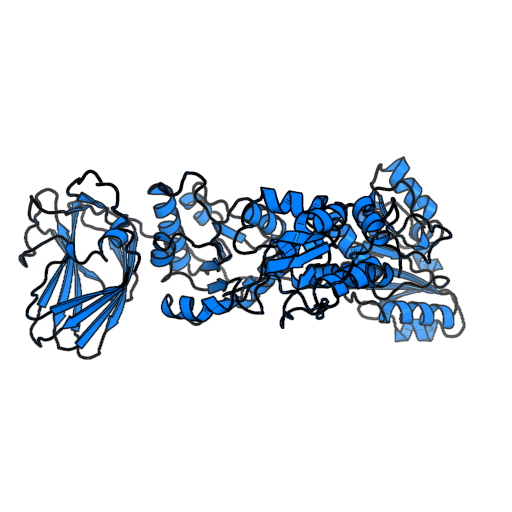8 ? -12.453 -0.729 18.052 1.00 84.06 268 SER A N 1
ATOM 2219 C CA . SER A 1 268 ? -12.284 -2.088 17.507 1.00 84.06 268 SER A CA 1
ATOM 2220 C C . SER A 1 268 ? -13.602 -2.749 17.128 1.00 84.06 268 SER A C 1
ATOM 2222 O O . SER A 1 268 ? -13.668 -3.429 16.116 1.00 84.06 268 SER A O 1
ATOM 2224 N N . SER A 1 269 ? -14.680 -2.488 17.877 1.00 83.44 269 SER A N 1
ATOM 2225 C CA . SER A 1 269 ? -16.012 -3.029 17.559 1.00 83.44 269 SER A CA 1
ATOM 2226 C C . SER A 1 269 ? -16.677 -2.396 16.325 1.00 83.44 269 SER A C 1
ATOM 2228 O O . SER A 1 269 ? -17.807 -2.764 15.981 1.00 83.44 269 SER A O 1
ATOM 2230 N N . PHE A 1 270 ? -16.033 -1.395 15.720 1.00 90.25 270 PHE A N 1
ATOM 2231 C CA . PHE A 1 270 ? -16.459 -0.729 14.491 1.00 90.25 270 PHE A CA 1
ATOM 2232 C C . PHE A 1 270 ? -15.535 -1.000 13.307 1.00 90.25 270 PHE A C 1
ATOM 2234 O O . PHE A 1 270 ? -15.981 -0.777 12.186 1.00 90.25 270 PHE A O 1
ATOM 2241 N N . ILE A 1 271 ? -14.308 -1.474 13.542 1.00 92.00 271 ILE A N 1
ATOM 2242 C CA . ILE A 1 271 ? -13.391 -1.893 12.479 1.00 92.00 271 ILE A CA 1
ATOM 2243 C C . ILE A 1 271 ? -14.032 -3.066 11.737 1.00 92.00 271 ILE A C 1
ATOM 2245 O O . ILE A 1 271 ? -14.556 -3.978 12.369 1.00 92.00 271 ILE A O 1
ATOM 2249 N N . ASP A 1 272 ? -14.023 -3.011 10.406 1.00 95.31 272 ASP A N 1
ATOM 2250 C CA . ASP A 1 272 ? -14.607 -4.052 9.556 1.00 95.31 272 ASP A CA 1
ATOM 2251 C C . ASP A 1 272 ? -13.524 -4.962 8.946 1.00 95.31 272 ASP A C 1
ATOM 2253 O O . ASP A 1 272 ? -13.808 -6.109 8.592 1.00 95.31 272 ASP A O 1
ATOM 2257 N N . TYR A 1 273 ? -12.293 -4.447 8.809 1.00 96.81 273 TYR A N 1
ATOM 2258 C CA . TYR A 1 273 ? -11.144 -5.149 8.232 1.00 96.81 273 TYR A CA 1
ATOM 2259 C C . TYR A 1 273 ? -9.857 -4.801 8.978 1.00 96.81 273 TYR A C 1
ATOM 2261 O O . TYR A 1 273 ? -9.556 -3.626 9.195 1.00 96.81 273 TYR A O 1
ATOM 2269 N N . ILE A 1 274 ? -9.073 -5.821 9.323 1.00 93.94 274 ILE A N 1
ATOM 2270 C CA . ILE A 1 274 ? -7.753 -5.669 9.939 1.00 93.94 274 ILE A CA 1
ATOM 2271 C C . ILE A 1 274 ? -6.701 -6.247 9.001 1.00 93.94 274 ILE A C 1
ATOM 2273 O O . ILE A 1 274 ? -6.807 -7.381 8.544 1.00 93.94 274 ILE A O 1
ATOM 2277 N N . PHE A 1 275 ? -5.648 -5.486 8.763 1.00 94.75 275 PHE A N 1
ATOM 2278 C CA . PHE A 1 275 ? -4.455 -5.912 8.056 1.00 94.75 275 PHE A CA 1
ATOM 2279 C C . PHE A 1 275 ? -3.275 -5.830 9.017 1.00 94.75 275 PHE A C 1
ATOM 2281 O O . PHE A 1 275 ? -3.174 -4.872 9.775 1.00 94.75 275 PHE A O 1
ATOM 2288 N N . THR A 1 276 ? -2.381 -6.813 9.010 1.00 91.38 276 THR A N 1
ATOM 2289 C CA . THR A 1 276 ? -1.174 -6.791 9.849 1.00 91.38 276 THR A CA 1
ATOM 2290 C C . THR A 1 276 ? 0.057 -7.202 9.059 1.00 91.38 276 THR A C 1
ATOM 2292 O O . THR A 1 276 ? 0.013 -8.139 8.258 1.00 91.38 276 THR A O 1
ATOM 2295 N N . VAL A 1 277 ? 1.169 -6.511 9.305 1.00 88.25 277 VAL A N 1
ATOM 2296 C CA . VAL A 1 277 ? 2.478 -6.859 8.734 1.00 88.25 277 VAL A CA 1
ATOM 2297 C C . VAL A 1 277 ? 3.035 -8.175 9.289 1.00 88.25 277 VAL A C 1
ATOM 2299 O O . VAL A 1 277 ? 3.916 -8.762 8.669 1.00 88.25 277 VAL A O 1
ATOM 2302 N N . ASP A 1 278 ? 2.541 -8.657 10.438 1.00 86.94 278 ASP A N 1
ATOM 2303 C CA . ASP A 1 278 ? 2.984 -9.904 11.071 1.00 86.94 278 ASP A CA 1
ATOM 2304 C C . ASP A 1 278 ? 1.808 -10.866 11.272 1.00 86.94 278 ASP A C 1
ATOM 2306 O O . ASP A 1 278 ? 0.991 -10.707 12.180 1.00 86.94 278 ASP A O 1
ATOM 2310 N N . ASP A 1 279 ? 1.734 -11.914 10.447 1.00 87.69 279 ASP A N 1
ATOM 2311 C CA . ASP A 1 279 ? 0.616 -12.868 10.474 1.00 87.69 279 ASP A CA 1
ATOM 2312 C C . ASP A 1 279 ? 0.477 -13.646 11.803 1.00 87.69 279 ASP A C 1
ATOM 2314 O O . ASP A 1 279 ? -0.586 -14.206 12.085 1.00 87.69 279 ASP A O 1
ATOM 2318 N N . LYS A 1 280 ? 1.485 -13.604 12.687 1.00 86.19 280 LYS A N 1
ATOM 2319 C CA . LYS A 1 280 ? 1.376 -14.104 14.068 1.00 86.19 280 LYS A CA 1
ATOM 2320 C C . LYS A 1 280 ? 0.398 -13.318 14.936 1.00 86.19 280 LYS A C 1
ATOM 2322 O O . LYS A 1 280 ? -0.038 -13.848 15.957 1.00 86.19 280 LYS A O 1
ATOM 2327 N N . LEU A 1 281 ? 0.059 -12.085 14.562 1.00 85.75 281 LEU A N 1
ATOM 2328 C CA . LEU A 1 281 ? -0.906 -11.254 15.282 1.00 85.75 281 LEU A CA 1
ATOM 2329 C C . LEU A 1 281 ? -2.353 -11.550 14.878 1.00 85.75 281 LEU A C 1
ATOM 2331 O O . LEU A 1 281 ? -3.270 -11.155 15.593 1.00 85.75 281 LEU A O 1
ATOM 2335 N N . ILE A 1 282 ? -2.587 -12.308 13.800 1.00 89.19 282 ILE A N 1
ATOM 2336 C CA . ILE A 1 282 ? -3.944 -12.655 13.347 1.00 89.19 282 ILE A CA 1
ATOM 2337 C C . ILE A 1 282 ? -4.775 -13.329 14.458 1.00 89.19 282 ILE A C 1
ATOM 2339 O O . ILE A 1 282 ? -5.900 -12.886 14.688 1.00 89.19 282 ILE A O 1
ATOM 2343 N N . PRO A 1 283 ? -4.271 -14.344 15.199 1.00 86.50 283 PRO A N 1
ATOM 2344 C CA . PRO A 1 283 ? -5.013 -14.917 16.323 1.00 86.50 283 PRO A CA 1
ATOM 2345 C C . PRO A 1 283 ? -5.311 -13.900 17.431 1.00 86.50 283 PRO A C 1
ATOM 2347 O O . PRO A 1 283 ? -6.391 -13.938 18.005 1.00 86.50 283 PRO A O 1
ATOM 2350 N N . VAL A 1 284 ? -4.389 -12.967 17.696 1.00 83.38 284 VAL A N 1
ATOM 2351 C CA . VAL A 1 284 ? -4.573 -11.919 18.715 1.00 83.38 284 VAL A CA 1
ATOM 2352 C C . VAL A 1 284 ? -5.703 -10.973 18.316 1.00 83.38 284 VAL A C 1
ATOM 2354 O O . VAL A 1 284 ? -6.550 -10.646 19.143 1.00 83.38 284 VAL A O 1
ATOM 2357 N N . TYR A 1 285 ? -5.754 -10.559 17.048 1.00 85.25 285 TYR A N 1
ATOM 2358 C CA . TYR A 1 285 ? -6.838 -9.718 16.544 1.00 85.25 285 TYR A CA 1
ATOM 2359 C C . TYR A 1 285 ? -8.180 -10.443 16.524 1.00 85.25 285 TYR A C 1
ATOM 2361 O O . TYR A 1 285 ? -9.192 -9.825 16.846 1.00 85.25 285 TYR A O 1
ATOM 2369 N N . ARG A 1 286 ? -8.196 -11.752 16.249 1.00 85.31 286 ARG A N 1
ATOM 2370 C CA . ARG A 1 286 ? -9.425 -12.558 16.300 1.00 85.31 286 ARG A CA 1
ATOM 2371 C C . ARG A 1 286 ? -10.074 -12.554 17.690 1.00 85.31 286 ARG A C 1
ATOM 2373 O O . ARG A 1 286 ? -11.290 -12.613 17.787 1.00 85.31 286 ARG A O 1
ATOM 2380 N N . ASP A 1 287 ? -9.289 -12.396 18.756 1.00 78.19 287 ASP A N 1
ATOM 2381 C CA . ASP A 1 287 ? -9.801 -12.281 20.132 1.00 78.19 287 ASP A CA 1
ATOM 2382 C C . ASP A 1 287 ? -10.293 -10.858 20.503 1.00 78.19 287 ASP A C 1
ATOM 2384 O O . ASP A 1 287 ? -10.819 -10.640 21.611 1.00 78.19 287 ASP A O 1
ATOM 2388 N N . LEU A 1 288 ? -10.080 -9.874 19.616 1.00 76.44 288 LEU A N 1
ATOM 2389 C CA . LEU A 1 288 ? -10.419 -8.453 19.796 1.00 76.44 288 LEU A CA 1
ATOM 2390 C C . LEU A 1 288 ? -11.646 -7.998 18.993 1.00 76.44 288 LEU A C 1
ATOM 2392 O O . LEU A 1 288 ? -12.264 -6.999 19.378 1.00 76.44 288 LEU A O 1
ATOM 2396 N N . VAL A 1 289 ? -11.985 -8.694 17.906 1.00 81.88 289 VAL A N 1
ATOM 2397 C CA . VAL A 1 289 ? -13.119 -8.385 17.019 1.00 81.88 289 VAL A CA 1
ATOM 2398 C C . VAL A 1 289 ? -14.035 -9.598 16.845 1.00 81.88 289 VAL A C 1
ATOM 2400 O O . VAL A 1 289 ? -13.677 -10.711 17.212 1.00 81.88 289 VAL A O 1
ATOM 2403 N N . ASP A 1 290 ? -15.235 -9.391 16.308 1.00 79.56 290 ASP A N 1
ATOM 2404 C CA . ASP A 1 290 ? -16.272 -10.419 16.133 1.00 79.56 290 ASP A CA 1
ATOM 2405 C C . ASP A 1 290 ? -16.353 -10.979 14.697 1.00 79.56 290 ASP A C 1
ATOM 2407 O O . ASP A 1 290 ? -17.355 -11.588 14.320 1.00 79.56 290 ASP A O 1
ATOM 2411 N N . HIS A 1 291 ? -15.300 -10.796 13.896 1.00 89.56 291 HIS A N 1
ATOM 2412 C CA . HIS A 1 291 ? -15.235 -11.202 12.492 1.00 89.56 291 HIS A CA 1
ATOM 2413 C C . HIS A 1 291 ? -13.867 -11.789 12.106 1.00 89.56 291 HIS A C 1
ATOM 2415 O O . HIS A 1 291 ? -12.850 -11.524 12.745 1.00 89.56 291 HIS A O 1
ATOM 2421 N N . ASP A 1 292 ? -13.815 -12.501 10.978 1.00 92.88 292 ASP A N 1
ATOM 2422 C CA . ASP A 1 292 ? -12.591 -13.125 10.449 1.00 92.88 292 ASP A CA 1
ATOM 2423 C C . ASP A 1 292 ? -11.903 -12.329 9.325 1.00 92.88 292 ASP A C 1
ATOM 2425 O O . ASP A 1 292 ? -10.943 -12.816 8.732 1.00 92.88 292 ASP A O 1
ATOM 2429 N N . ASN A 1 293 ? -12.349 -11.097 9.044 1.00 96.31 293 ASN A N 1
ATOM 2430 C CA . ASN A 1 293 ? -11.735 -10.184 8.066 1.00 96.31 293 ASN A CA 1
ATOM 2431 C C . ASN A 1 293 ? -10.360 -9.653 8.533 1.00 96.31 293 ASN A C 1
ATOM 2433 O O . ASN A 1 293 ? -10.172 -8.450 8.722 1.00 96.31 293 ASN A O 1
ATOM 2437 N N . ILE A 1 294 ? -9.410 -10.556 8.771 1.00 94.62 294 ILE A N 1
ATOM 2438 C CA . ILE A 1 294 ? -8.080 -10.281 9.309 1.00 94.62 294 ILE A CA 1
ATOM 2439 C C . ILE A 1 294 ? -7.045 -10.874 8.350 1.00 94.62 294 ILE A C 1
ATOM 2441 O O . ILE A 1 294 ? -6.985 -12.091 8.163 1.00 94.62 294 ILE A O 1
ATOM 2445 N N . TYR A 1 295 ? -6.217 -10.021 7.755 1.00 95.50 295 TYR A N 1
ATOM 2446 C CA . TYR A 1 295 ? -5.341 -10.371 6.638 1.00 95.50 295 TYR A CA 1
ATOM 2447 C C . TYR A 1 295 ? -3.881 -10.017 6.924 1.00 95.50 295 TYR A C 1
ATOM 2449 O O . TYR A 1 295 ? -3.569 -9.081 7.658 1.00 95.50 295 TYR A O 1
ATOM 2457 N N . HIS A 1 296 ? -2.965 -10.757 6.304 1.00 93.12 296 HIS A N 1
ATOM 2458 C CA . HIS A 1 296 ? -1.553 -10.393 6.279 1.00 93.12 296 HIS A CA 1
ATOM 2459 C C . HIS A 1 296 ? -1.299 -9.378 5.159 1.00 93.12 296 HIS A C 1
ATOM 2461 O O . HIS A 1 296 ? -1.639 -9.649 4.008 1.00 93.12 296 HIS A O 1
ATOM 2467 N N . LEU A 1 297 ? -0.684 -8.242 5.487 1.00 93.50 297 LEU A N 1
ATOM 2468 C CA . LEU A 1 297 ? -0.327 -7.188 4.538 1.00 93.50 297 LEU A CA 1
ATOM 2469 C C . LEU A 1 297 ? 1.067 -6.634 4.865 1.00 93.50 297 LEU A C 1
ATOM 2471 O O . LEU A 1 297 ? 1.190 -5.836 5.797 1.00 93.50 297 LEU A O 1
ATOM 2475 N N . PRO A 1 298 ? 2.114 -7.035 4.119 1.00 90.31 298 PRO A N 1
ATOM 2476 C CA . PRO A 1 298 ? 3.471 -6.516 4.305 1.00 90.31 298 PRO A CA 1
ATOM 2477 C C . PRO A 1 298 ? 3.554 -5.005 4.062 1.00 90.31 298 PRO A C 1
ATOM 2479 O O . PRO A 1 298 ? 2.673 -4.438 3.419 1.00 90.31 298 PRO A O 1
ATOM 2482 N N . TYR A 1 299 ? 4.653 -4.356 4.457 1.00 90.38 299 TYR A N 1
ATOM 2483 C CA . TYR A 1 299 ? 4.892 -2.951 4.096 1.00 90.38 299 TYR A CA 1
ATOM 2484 C C . TYR A 1 299 ? 4.884 -2.737 2.575 1.00 90.38 299 TYR A C 1
ATOM 2486 O O . TYR A 1 299 ? 5.166 -3.655 1.795 1.00 90.38 299 TYR A O 1
ATOM 2494 N N . GLY A 1 300 ? 4.514 -1.524 2.167 1.00 91.19 300 GLY A N 1
ATOM 2495 C CA . GLY A 1 300 ? 4.653 -1.042 0.797 1.00 91.19 300 GLY A CA 1
ATOM 2496 C C . GLY A 1 300 ? 5.931 -0.222 0.631 1.00 91.19 300 GLY A C 1
ATOM 2497 O O . GLY A 1 300 ? 6.441 0.331 1.601 1.00 91.19 300 GLY A O 1
ATOM 2498 N N . VAL A 1 301 ? 6.421 -0.127 -0.601 1.00 91.62 301 VAL A N 1
ATOM 2499 C CA . VAL A 1 301 ? 7.509 0.767 -0.996 1.00 91.62 301 VAL A CA 1
ATOM 2500 C C . VAL A 1 301 ? 6.998 1.830 -1.961 1.00 91.62 301 VAL A C 1
ATOM 2502 O O . VAL A 1 301 ? 6.099 1.565 -2.765 1.00 91.62 301 VAL A O 1
ATOM 2505 N N . ASN A 1 302 ? 7.577 3.028 -1.909 1.00 92.38 302 ASN A N 1
ATOM 2506 C CA . ASN A 1 302 ? 7.413 4.029 -2.956 1.00 92.38 302 ASN A CA 1
ATOM 2507 C C . ASN A 1 302 ? 8.636 3.994 -3.890 1.00 92.38 302 ASN A C 1
ATOM 2509 O O . ASN A 1 302 ? 9.708 4.443 -3.473 1.00 92.38 302 ASN A O 1
ATOM 2513 N N . PRO A 1 303 ? 8.503 3.509 -5.142 1.00 91.94 303 PRO A N 1
ATOM 2514 C CA . PRO A 1 303 ? 9.614 3.469 -6.091 1.00 91.94 303 PRO A CA 1
ATOM 2515 C C . PRO A 1 303 ? 10.253 4.841 -6.337 1.00 91.94 303 PRO A C 1
ATOM 2517 O O . PRO A 1 303 ? 11.460 4.924 -6.516 1.00 91.94 303 PRO A O 1
ATOM 2520 N N . LYS A 1 304 ? 9.501 5.948 -6.263 1.00 90.50 304 LYS A N 1
ATOM 2521 C CA . LYS A 1 304 ? 10.065 7.304 -6.434 1.00 90.50 304 LYS A CA 1
ATOM 2522 C C . LYS A 1 304 ? 11.085 7.671 -5.360 1.00 90.50 304 LYS A C 1
ATOM 2524 O O . LYS A 1 304 ? 11.933 8.522 -5.603 1.00 90.50 304 LYS A O 1
ATOM 2529 N N . VAL A 1 305 ? 10.986 7.049 -4.187 1.00 89.81 305 VAL A N 1
ATOM 2530 C CA . VAL A 1 305 ? 11.842 7.329 -3.028 1.00 89.81 305 VAL A CA 1
ATOM 2531 C C . VAL A 1 305 ? 12.895 6.237 -2.848 1.00 89.81 305 VAL A C 1
ATOM 2533 O O . VAL A 1 305 ? 14.046 6.538 -2.546 1.00 89.81 305 VAL A O 1
ATOM 2536 N N . HIS A 1 306 ? 12.524 4.968 -3.032 1.00 90.19 306 HIS A N 1
ATOM 2537 C CA . HIS A 1 306 ? 13.419 3.826 -2.843 1.00 90.19 306 HIS A CA 1
ATOM 2538 C C . HIS A 1 306 ? 13.625 3.093 -4.156 1.00 90.19 306 HIS A C 1
ATOM 2540 O O . HIS A 1 306 ? 12.762 2.366 -4.644 1.00 90.19 306 HIS A O 1
ATOM 2546 N N . ASN A 1 307 ? 14.790 3.355 -4.725 1.00 92.06 307 ASN A N 1
ATOM 2547 C CA . ASN A 1 307 ? 15.227 2.908 -6.033 1.00 92.06 307 ASN A CA 1
ATOM 2548 C C . ASN A 1 307 ? 16.769 2.994 -6.079 1.00 92.06 307 ASN A C 1
ATOM 2550 O O . ASN A 1 307 ? 17.384 3.440 -5.097 1.00 92.06 307 ASN A O 1
ATOM 2554 N N . PRO A 1 308 ? 17.416 2.543 -7.164 1.00 91.31 308 PRO A N 1
ATOM 2555 C CA . PRO A 1 308 ? 18.866 2.408 -7.199 1.00 91.31 308 PRO A CA 1
ATOM 2556 C C . PRO A 1 308 ? 19.619 3.716 -7.502 1.00 91.31 308 PRO A C 1
ATOM 2558 O O . PRO A 1 308 ? 20.845 3.691 -7.539 1.00 91.31 308 PRO A O 1
ATOM 2561 N N . THR A 1 309 ? 18.954 4.870 -7.676 1.00 90.38 309 THR A N 1
ATOM 2562 C CA . THR A 1 309 ? 19.654 6.141 -7.975 1.00 90.38 309 THR A CA 1
ATOM 2563 C C . THR A 1 309 ? 20.537 6.621 -6.828 1.00 90.38 309 THR A C 1
ATOM 2565 O O . THR A 1 309 ? 21.506 7.333 -7.049 1.00 90.38 309 THR A O 1
ATOM 2568 N N . GLU A 1 310 ? 20.202 6.265 -5.584 1.00 84.88 310 GLU A N 1
ATOM 2569 C CA . GLU A 1 310 ? 21.022 6.607 -4.413 1.00 84.88 310 GLU A CA 1
ATOM 2570 C C . GLU A 1 310 ? 22.061 5.525 -4.066 1.00 84.88 310 GLU A C 1
ATOM 2572 O O . GLU A 1 310 ? 22.737 5.627 -3.038 1.00 84.88 310 GLU A O 1
ATOM 2577 N N . LEU A 1 311 ? 22.202 4.483 -4.896 1.00 86.62 311 LEU A N 1
ATOM 2578 C CA . LEU A 1 311 ? 23.171 3.418 -4.667 1.00 86.62 311 LEU A CA 1
ATOM 2579 C C . LEU A 1 311 ? 24.598 3.978 -4.731 1.00 86.62 311 LEU A C 1
ATOM 2581 O O . LEU A 1 311 ? 25.026 4.553 -5.734 1.00 86.62 311 LEU A O 1
ATOM 2585 N N . ASN A 1 312 ? 25.380 3.756 -3.675 1.00 87.75 312 ASN A N 1
ATOM 2586 C CA . ASN A 1 312 ? 26.776 4.175 -3.651 1.00 87.75 312 ASN A CA 1
ATOM 2587 C C . ASN A 1 312 ? 27.658 3.195 -4.441 1.00 87.75 312 ASN A C 1
ATOM 2589 O O . ASN A 1 312 ? 28.298 2.303 -3.878 1.00 87.75 312 ASN A O 1
ATOM 2593 N N . LYS A 1 313 ? 27.704 3.386 -5.763 1.00 88.56 313 LYS A N 1
ATOM 2594 C CA . LYS A 1 313 ? 28.460 2.552 -6.714 1.00 88.56 313 LYS A CA 1
ATOM 2595 C C . LYS A 1 313 ? 29.933 2.389 -6.323 1.00 88.56 313 LYS A C 1
ATOM 2597 O O . LYS A 1 313 ? 30.490 1.311 -6.493 1.00 88.56 313 LYS A O 1
ATOM 2602 N N . ALA A 1 314 ? 30.559 3.415 -5.739 1.00 87.88 314 ALA A N 1
ATOM 2603 C CA . ALA A 1 314 ? 31.951 3.348 -5.290 1.00 87.88 314 ALA A CA 1
ATOM 2604 C C . ALA A 1 314 ? 32.145 2.396 -4.096 1.00 87.88 314 ALA A C 1
ATOM 2606 O O . ALA A 1 314 ? 33.121 1.648 -4.065 1.00 87.88 314 ALA A O 1
ATOM 2607 N N . ILE A 1 315 ? 31.219 2.394 -3.128 1.00 86.56 315 ILE A N 1
ATOM 2608 C CA . ILE A 1 315 ? 31.237 1.439 -2.005 1.00 86.56 315 ILE A CA 1
ATOM 2609 C C . ILE A 1 315 ? 30.978 0.019 -2.514 1.00 86.56 315 ILE A C 1
ATOM 2611 O O . ILE A 1 315 ? 31.679 -0.903 -2.106 1.00 86.56 315 ILE A O 1
ATOM 2615 N N . VAL A 1 316 ? 30.027 -0.167 -3.436 1.00 88.75 316 VAL A N 1
ATOM 2616 C CA . VAL A 1 316 ? 29.736 -1.490 -4.017 1.00 88.75 316 VAL A CA 1
ATOM 2617 C C . VAL A 1 316 ? 30.917 -2.017 -4.836 1.00 88.75 316 VAL A C 1
ATOM 2619 O O . VAL A 1 316 ? 31.318 -3.165 -4.677 1.00 88.75 316 VAL A O 1
ATOM 2622 N N . ASN A 1 317 ? 31.545 -1.176 -5.657 1.00 89.50 317 ASN A N 1
ATOM 2623 C CA . ASN A 1 317 ? 32.722 -1.584 -6.419 1.00 89.50 317 ASN A CA 1
ATOM 2624 C C . ASN A 1 317 ? 33.914 -1.912 -5.507 1.00 89.50 317 ASN A C 1
ATOM 2626 O O . ASN A 1 317 ? 34.603 -2.894 -5.767 1.00 89.50 317 ASN A O 1
ATOM 2630 N N . ARG A 1 318 ? 34.112 -1.164 -4.409 1.00 87.12 318 ARG A N 1
ATOM 2631 C CA . ARG A 1 318 ? 35.118 -1.490 -3.382 1.00 87.12 318 ARG A CA 1
ATOM 2632 C C . ARG A 1 318 ? 34.806 -2.804 -2.674 1.00 87.12 318 ARG A C 1
ATOM 2634 O O . ARG A 1 318 ? 35.715 -3.571 -2.379 1.00 87.12 318 ARG A O 1
ATOM 2641 N N . PHE A 1 319 ? 33.529 -3.087 -2.421 1.00 87.00 319 PHE A N 1
ATOM 2642 C CA . PHE A 1 319 ? 33.110 -4.358 -1.841 1.00 87.00 319 PHE A CA 1
ATOM 2643 C C . PHE A 1 319 ? 33.586 -5.548 -2.687 1.00 87.00 319 PHE A C 1
ATOM 2645 O O . PHE A 1 319 ? 33.927 -6.576 -2.114 1.00 87.00 319 PHE A O 1
ATOM 2652 N N . PHE A 1 320 ? 33.714 -5.401 -4.011 1.00 87.94 320 PHE A N 1
ATOM 2653 C CA . PHE A 1 320 ? 34.268 -6.447 -4.877 1.00 87.94 320 PHE A CA 1
ATOM 2654 C C . PHE A 1 320 ? 35.795 -6.622 -4.797 1.00 87.94 320 PHE A C 1
ATOM 2656 O O . PHE A 1 320 ? 36.320 -7.629 -5.278 1.00 87.94 320 PHE A O 1
ATOM 2663 N N . ASP A 1 321 ? 36.522 -5.666 -4.215 1.00 82.81 321 ASP A N 1
ATOM 2664 C CA . ASP A 1 321 ? 37.988 -5.693 -4.137 1.00 82.81 321 ASP A CA 1
ATOM 2665 C C . ASP A 1 321 ? 38.502 -6.448 -2.899 1.00 82.81 321 ASP A C 1
ATOM 2667 O O . ASP A 1 321 ? 39.600 -7.011 -2.919 1.00 82.81 321 ASP A O 1
ATOM 2671 N N . ASP A 1 322 ? 37.696 -6.520 -1.838 1.00 71.88 322 ASP A N 1
ATOM 2672 C CA . ASP A 1 322 ? 38.119 -7.008 -0.528 1.00 71.88 322 ASP A CA 1
ATOM 2673 C C . ASP A 1 322 ? 37.470 -8.346 -0.118 1.00 71.88 322 ASP A C 1
ATOM 2675 O O . ASP A 1 322 ? 36.337 -8.689 -0.471 1.00 71.88 322 ASP A O 1
ATOM 2679 N N . LYS A 1 323 ? 38.197 -9.136 0.689 1.00 68.44 323 LYS A N 1
ATOM 2680 C CA . LYS A 1 323 ? 37.709 -10.414 1.243 1.00 68.44 323 LYS A CA 1
ATOM 2681 C C . LYS A 1 323 ? 37.880 -10.497 2.753 1.00 68.44 323 LYS A C 1
ATOM 2683 O O . LYS A 1 323 ? 38.938 -10.194 3.313 1.00 68.44 323 LYS A O 1
ATOM 2688 N N . LEU A 1 324 ? 36.856 -11.014 3.426 1.00 67.88 324 LEU A N 1
ATOM 2689 C CA . LEU A 1 324 ? 36.916 -11.345 4.845 1.00 67.88 324 LEU A CA 1
ATOM 2690 C C . LEU A 1 324 ? 37.612 -12.690 5.048 1.00 67.88 324 LEU A C 1
ATOM 2692 O O . LEU A 1 324 ? 37.336 -13.679 4.374 1.00 67.88 324 LEU A O 1
ATOM 2696 N N . THR A 1 325 ? 38.495 -12.768 6.038 1.00 65.12 325 THR A N 1
ATOM 2697 C CA . THR A 1 325 ? 39.080 -14.044 6.454 1.00 65.12 325 THR A CA 1
ATOM 2698 C C . THR A 1 325 ? 38.009 -14.884 7.151 1.00 65.12 325 THR A C 1
ATOM 2700 O O . THR A 1 325 ? 37.574 -14.530 8.247 1.00 65.12 325 THR 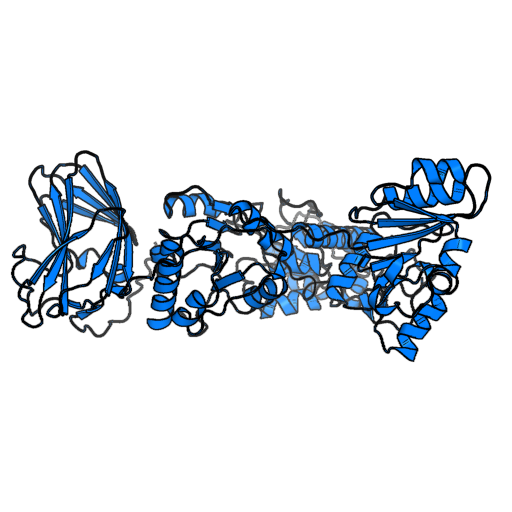A O 1
ATOM 2703 N N . VAL A 1 326 ? 37.600 -16.003 6.542 1.00 60.81 326 VAL A N 1
ATOM 2704 C CA . VAL A 1 326 ? 36.629 -16.934 7.141 1.00 60.81 326 VAL A CA 1
ATOM 2705 C C . VAL A 1 326 ? 37.334 -17.823 8.172 1.00 60.81 326 VAL A C 1
ATOM 2707 O O . VAL A 1 326 ? 38.292 -18.523 7.827 1.00 60.81 326 VAL A O 1
ATOM 2710 N N . PRO A 1 327 ? 36.900 -17.839 9.442 1.00 58.91 327 PRO A N 1
ATOM 2711 C CA . PRO A 1 327 ? 37.483 -18.726 10.444 1.00 58.91 327 PRO A CA 1
ATOM 2712 C C . PRO A 1 327 ? 37.168 -20.195 10.152 1.00 58.91 327 PRO A C 1
ATOM 2714 O O . PRO A 1 327 ? 36.058 -20.540 9.763 1.00 58.91 327 PRO A O 1
ATOM 2717 N N . LYS A 1 328 ? 38.118 -21.097 10.434 1.00 55.31 328 LYS A N 1
ATOM 2718 C CA . LYS A 1 328 ? 37.946 -22.553 10.229 1.00 55.31 328 LYS A CA 1
ATOM 2719 C C . LYS A 1 328 ? 36.842 -23.192 11.092 1.00 55.31 328 LYS A C 1
ATOM 2721 O O . LYS A 1 328 ? 36.466 -24.334 10.847 1.00 55.31 328 LYS A O 1
ATOM 2726 N N . LYS A 1 329 ? 36.350 -22.501 12.128 1.00 57.31 329 LYS A N 1
ATOM 2727 C CA . LYS A 1 329 ? 35.217 -22.937 12.960 1.00 57.31 329 LYS A CA 1
ATOM 2728 C C . LYS A 1 329 ? 33.981 -22.127 12.582 1.00 57.31 329 LYS A C 1
ATOM 2730 O O . LYS A 1 329 ? 34.074 -20.905 12.516 1.00 57.31 329 LYS A O 1
ATOM 2735 N N . LYS A 1 330 ? 32.830 -22.796 12.432 1.00 57.06 330 LYS A N 1
ATOM 2736 C CA . LYS A 1 330 ? 31.519 -22.135 12.321 1.00 57.06 330 LYS A CA 1
ATOM 2737 C C . LYS A 1 330 ? 31.350 -21.167 13.493 1.00 57.06 330 LYS A C 1
ATOM 2739 O O . LYS A 1 330 ? 31.312 -21.600 14.645 1.00 57.06 330 LYS A O 1
ATOM 2744 N N . LEU A 1 331 ? 31.307 -19.872 13.200 1.00 55.03 331 LEU A N 1
ATOM 2745 C CA . LEU A 1 331 ? 31.061 -18.839 14.199 1.00 55.03 331 LEU A CA 1
ATOM 2746 C C . LEU A 1 331 ? 29.562 -18.718 14.462 1.00 55.03 331 LEU A C 1
ATOM 2748 O O . LEU A 1 331 ? 28.753 -18.806 13.540 1.00 55.03 331 LEU A O 1
ATOM 2752 N N . SER A 1 332 ? 29.197 -18.478 15.720 1.00 52.53 332 SER A N 1
ATOM 2753 C CA . SER A 1 332 ? 27.866 -17.984 16.052 1.00 52.53 332 SER A CA 1
ATOM 2754 C C . SER A 1 332 ? 27.822 -16.461 15.898 1.00 52.53 332 SER A C 1
ATOM 2756 O O . SER A 1 332 ? 28.810 -15.764 16.116 1.00 52.53 332 SER A O 1
ATOM 2758 N N . ILE A 1 333 ? 26.638 -15.936 15.593 1.00 49.19 333 ILE A N 1
ATOM 2759 C CA . ILE A 1 333 ? 26.311 -14.505 15.497 1.00 49.19 333 ILE A CA 1
ATOM 2760 C C . ILE A 1 333 ? 26.875 -13.645 16.642 1.00 49.19 333 ILE A C 1
ATOM 2762 O O . ILE A 1 333 ? 27.281 -12.507 16.428 1.00 49.19 333 ILE A O 1
ATOM 2766 N N . SER A 1 334 ? 26.929 -14.162 17.876 1.00 54.53 334 SER A N 1
ATOM 2767 C CA . SER A 1 334 ? 27.475 -13.419 19.024 1.00 54.53 334 SER A CA 1
ATOM 2768 C C . SER A 1 334 ? 28.940 -13.012 18.834 1.00 54.53 334 SER A C 1
ATOM 2770 O O . SER A 1 334 ? 29.409 -12.091 19.494 1.00 54.53 334 SER A O 1
ATOM 2772 N N . SER A 1 335 ? 29.651 -13.678 17.923 1.00 55.28 335 SER A N 1
ATOM 2773 C CA . SER A 1 335 ? 31.031 -13.385 17.554 1.00 55.28 335 SER A CA 1
ATOM 2774 C C . SER A 1 335 ? 31.163 -12.334 16.443 1.00 55.28 335 SER A C 1
ATOM 2776 O O . SER A 1 335 ? 32.269 -11.843 16.242 1.00 55.28 335 SER A O 1
ATOM 2778 N N . PHE A 1 336 ? 30.078 -11.944 15.757 1.00 58.66 336 PHE A N 1
ATOM 2779 C CA . PHE A 1 336 ? 30.107 -10.917 14.699 1.00 58.66 336 PHE A CA 1
ATOM 2780 C C . PHE A 1 336 ? 30.331 -9.508 15.233 1.00 58.66 336 PHE A C 1
ATOM 2782 O O . PHE A 1 336 ? 30.914 -8.693 14.529 1.00 58.66 336 PHE A O 1
ATOM 2789 N N . LYS A 1 337 ? 30.009 -9.246 16.507 1.00 60.78 337 LYS A N 1
ATOM 2790 C CA . LYS A 1 337 ? 30.419 -8.003 17.181 1.00 60.78 337 LYS A CA 1
ATOM 2791 C C . LYS A 1 337 ? 31.931 -7.757 17.093 1.00 60.78 337 LYS A C 1
ATOM 2793 O O . LYS A 1 337 ? 32.359 -6.614 17.081 1.00 60.78 337 LYS A O 1
ATOM 2798 N N . ASN A 1 338 ? 32.738 -8.817 16.988 1.00 60.53 338 ASN A N 1
ATOM 2799 C CA . ASN A 1 338 ? 34.192 -8.700 16.840 1.00 60.53 338 ASN A CA 1
ATOM 2800 C C . ASN A 1 338 ? 34.634 -8.346 15.409 1.00 60.53 338 ASN A C 1
ATOM 2802 O O . ASN A 1 338 ? 35.804 -8.045 15.195 1.00 60.53 338 ASN A O 1
ATOM 2806 N N . TYR A 1 339 ? 33.722 -8.417 14.437 1.00 65.44 339 TYR A N 1
ATOM 2807 C CA . TYR A 1 339 ? 33.952 -8.099 13.028 1.00 65.44 339 TYR A CA 1
ATOM 2808 C C . TYR A 1 339 ? 33.198 -6.845 12.581 1.00 65.44 339 TYR A C 1
ATOM 2810 O O . TYR A 1 339 ? 33.355 -6.454 11.434 1.00 65.44 339 TYR A O 1
ATOM 2818 N N . ASP A 1 340 ? 32.429 -6.208 13.466 1.00 68.19 340 ASP A N 1
ATOM 2819 C CA . ASP A 1 340 ? 31.556 -5.068 13.162 1.00 68.19 340 ASP A CA 1
ATOM 2820 C C . ASP A 1 340 ? 32.312 -3.921 12.471 1.00 68.19 340 ASP A C 1
ATOM 2822 O O . ASP A 1 340 ? 31.921 -3.463 11.403 1.00 68.19 340 ASP A O 1
ATOM 2826 N N . ALA A 1 341 ? 33.490 -3.558 12.994 1.00 70.50 341 ALA A N 1
ATOM 2827 C CA . ALA A 1 341 ? 34.357 -2.553 12.374 1.00 70.50 341 ALA A CA 1
ATOM 2828 C C . ALA A 1 341 ? 34.810 -2.955 10.958 1.00 70.50 341 ALA A C 1
ATOM 2830 O O . ALA A 1 341 ? 34.749 -2.149 10.037 1.00 70.50 341 ALA A O 1
ATOM 2831 N N . LYS A 1 342 ? 35.202 -4.220 10.764 1.00 72.31 342 LYS A N 1
ATOM 2832 C CA . LYS A 1 342 ? 35.678 -4.724 9.467 1.00 72.31 342 LYS A CA 1
ATOM 2833 C C . LYS A 1 342 ? 34.541 -4.905 8.456 1.00 72.31 342 LYS A C 1
ATOM 2835 O O . LYS A 1 342 ? 34.749 -4.745 7.264 1.00 72.31 342 LYS A O 1
ATOM 2840 N N . LEU A 1 343 ? 33.345 -5.262 8.918 1.00 76.19 343 LEU A N 1
ATOM 2841 C CA . LEU A 1 343 ? 32.143 -5.340 8.089 1.00 76.19 343 LEU A CA 1
ATOM 2842 C C . LEU A 1 343 ? 31.724 -3.944 7.635 1.00 76.19 343 LEU A C 1
ATOM 2844 O O . LEU A 1 343 ? 31.507 -3.741 6.446 1.00 76.19 343 LEU A O 1
ATOM 2848 N N . SER A 1 344 ? 31.724 -2.979 8.552 1.00 78.00 344 SER A N 1
ATOM 2849 C CA . SER A 1 344 ? 31.461 -1.573 8.250 1.00 78.00 344 SER A CA 1
ATOM 2850 C C . SER A 1 344 ? 32.470 -0.994 7.245 1.00 78.00 344 SER A C 1
ATOM 2852 O O . SER A 1 344 ? 32.067 -0.348 6.282 1.00 78.00 344 SER A O 1
ATOM 2854 N N . GLU A 1 345 ? 33.767 -1.311 7.372 1.00 76.12 345 GLU A N 1
ATOM 2855 C CA . GLU A 1 345 ? 34.800 -0.934 6.384 1.00 76.12 345 GLU A CA 1
ATOM 2856 C C . GLU A 1 345 ? 34.508 -1.455 4.962 1.00 76.12 345 GLU A C 1
ATOM 2858 O O . GLU A 1 345 ? 34.817 -0.775 3.982 1.00 76.12 345 GLU A O 1
ATOM 2863 N N . LEU A 1 346 ? 33.873 -2.626 4.846 1.00 74.75 346 LEU A N 1
ATOM 2864 C CA . LEU A 1 346 ? 33.456 -3.233 3.575 1.00 74.75 346 LEU A CA 1
ATOM 2865 C C . LEU A 1 346 ? 32.096 -2.735 3.062 1.00 74.75 346 LEU A C 1
ATOM 2867 O O . LEU A 1 346 ? 31.637 -3.185 2.010 1.00 74.75 346 LEU A O 1
ATOM 2871 N N . GLY A 1 347 ? 31.429 -1.848 3.804 1.00 79.81 347 GLY A N 1
ATOM 2872 C CA . GLY A 1 347 ? 30.060 -1.426 3.516 1.00 79.81 347 GLY A CA 1
ATOM 2873 C C . GLY A 1 347 ? 29.013 -2.501 3.827 1.00 79.81 347 GLY A C 1
ATOM 2874 O O . GLY A 1 347 ? 27.953 -2.520 3.210 1.00 79.81 347 GLY A O 1
ATOM 2875 N N . VAL A 1 348 ? 29.286 -3.432 4.743 1.00 83.12 348 VAL A N 1
ATOM 2876 C CA . VAL A 1 348 ? 28.309 -4.437 5.180 1.00 83.12 348 VAL A CA 1
ATOM 2877 C C . VAL A 1 348 ? 27.601 -3.949 6.443 1.00 83.12 348 VAL A C 1
ATOM 2879 O O . VAL A 1 348 ? 28.198 -3.895 7.519 1.00 83.12 348 VAL A O 1
ATOM 2882 N N . GLY A 1 349 ? 26.312 -3.633 6.318 1.00 80.56 349 GLY A N 1
ATOM 2883 C CA . GLY A 1 349 ? 25.466 -3.189 7.425 1.00 80.56 349 GLY A CA 1
ATOM 2884 C C . GLY A 1 349 ? 24.749 -4.342 8.128 1.00 80.56 349 GLY A C 1
ATOM 2885 O O . GLY A 1 349 ? 24.501 -5.398 7.546 1.00 80.56 349 GLY A O 1
ATOM 2886 N N . MET A 1 350 ? 24.367 -4.141 9.389 1.00 77.38 350 MET A N 1
ATOM 2887 C CA . MET A 1 350 ? 23.537 -5.085 10.144 1.00 77.38 350 MET A CA 1
ATOM 2888 C C . MET A 1 350 ? 22.145 -4.503 10.370 1.00 77.38 350 MET A C 1
ATOM 2890 O O . MET A 1 350 ? 22.034 -3.379 10.838 1.00 77.38 350 MET A O 1
ATOM 2894 N N . ILE A 1 351 ? 21.098 -5.283 10.094 1.00 74.69 351 ILE A N 1
ATOM 2895 C CA . ILE A 1 351 ? 19.711 -4.931 10.417 1.00 74.69 351 ILE A CA 1
ATOM 2896 C C . ILE A 1 351 ? 19.358 -5.540 11.775 1.00 74.69 351 ILE A C 1
ATOM 2898 O O . ILE A 1 351 ? 19.515 -6.751 11.989 1.00 74.69 351 ILE A O 1
ATOM 2902 N N . ASN A 1 352 ? 18.845 -4.707 12.678 1.00 66.19 352 ASN A N 1
ATOM 2903 C CA . ASN A 1 352 ? 18.236 -5.101 13.937 1.00 66.19 352 ASN A CA 1
ATOM 2904 C C . ASN A 1 352 ? 16.764 -4.636 14.002 1.00 66.19 352 ASN A C 1
ATOM 2906 O O . ASN A 1 352 ? 16.458 -3.566 14.535 1.00 66.19 352 ASN A O 1
ATOM 2910 N N . PRO A 1 353 ? 15.818 -5.473 13.536 1.00 56.59 353 PRO A N 1
ATOM 2911 C CA . PRO A 1 353 ? 14.406 -5.101 13.403 1.00 56.59 353 PRO A CA 1
ATOM 2912 C C . PRO A 1 353 ? 13.731 -4.658 14.711 1.00 56.59 353 PRO A C 1
ATOM 2914 O O . PRO A 1 353 ? 12.718 -3.968 14.670 1.00 56.59 353 PRO A O 1
ATOM 2917 N N . GLU A 1 354 ? 14.258 -5.067 15.872 1.00 53.62 354 GLU A N 1
ATOM 2918 C CA . GLU A 1 354 ? 13.727 -4.684 17.190 1.00 53.62 354 GLU A CA 1
ATOM 2919 C C . GLU A 1 354 ? 14.112 -3.251 17.609 1.00 53.62 354 GLU A C 1
ATOM 2921 O O . GLU A 1 354 ? 13.469 -2.695 18.496 1.00 53.62 354 GLU A O 1
ATOM 2926 N N . MET A 1 355 ? 15.146 -2.656 17.001 1.00 49.81 355 MET A N 1
ATOM 2927 C CA . MET A 1 355 ? 15.674 -1.331 17.363 1.00 49.81 355 MET A CA 1
ATOM 2928 C C . MET A 1 355 ? 15.515 -0.283 16.253 1.00 49.81 355 MET A C 1
ATOM 2930 O O . MET A 1 355 ? 15.449 0.906 16.553 1.00 49.81 355 MET A O 1
ATOM 2934 N N . ASP A 1 356 ? 15.403 -0.698 14.992 1.00 52.72 356 ASP A N 1
ATOM 2935 C CA . ASP A 1 356 ? 15.610 0.199 13.848 1.00 52.72 356 ASP A CA 1
ATOM 2936 C C . ASP A 1 356 ? 14.330 0.912 13.350 1.00 52.72 356 ASP A C 1
ATOM 2938 O O . ASP A 1 356 ? 14.193 1.213 12.168 1.00 52.72 356 ASP A O 1
ATOM 2942 N N . MET A 1 357 ? 13.374 1.220 14.237 1.00 50.62 357 MET A N 1
ATOM 2943 C CA . MET A 1 357 ? 12.172 1.998 13.868 1.00 50.62 357 MET A CA 1
ATOM 2944 C C . MET A 1 357 ? 12.432 3.511 13.689 1.00 50.62 357 MET A C 1
ATOM 2946 O O . MET A 1 357 ? 11.502 4.254 13.383 1.00 50.62 357 MET A O 1
ATOM 2950 N N . GLU A 1 358 ? 13.670 3.992 13.859 1.00 49.41 358 GLU A N 1
ATOM 2951 C CA . GLU A 1 358 ? 14.017 5.408 13.673 1.00 49.41 358 GLU A CA 1
ATOM 2952 C C . GLU A 1 358 ? 14.415 5.756 12.226 1.00 49.41 358 GLU A C 1
ATOM 2954 O O . GLU A 1 358 ? 15.255 5.103 11.602 1.00 49.41 358 GLU A O 1
ATOM 2959 N N . GLN A 1 359 ? 13.892 6.882 11.720 1.00 47.50 359 GLN A N 1
ATOM 2960 C CA . GLN A 1 359 ? 14.205 7.430 10.388 1.00 47.50 359 GLN A CA 1
ATOM 2961 C C . GLN A 1 359 ? 15.709 7.705 10.164 1.00 47.50 359 GLN A C 1
ATOM 2963 O O . GLN A 1 359 ? 16.190 7.651 9.030 1.00 47.50 359 GLN A O 1
ATOM 2968 N N . SER A 1 360 ? 16.470 7.968 11.234 1.00 39.94 360 SER A N 1
ATOM 2969 C CA . SER A 1 360 ? 17.919 8.226 11.200 1.00 39.94 360 SER A CA 1
ATOM 2970 C C . SER A 1 360 ? 18.731 7.000 10.742 1.00 39.94 360 SER A C 1
ATOM 2972 O O . SER A 1 360 ? 19.756 7.144 10.070 1.00 39.94 360 SER A O 1
ATOM 2974 N N . PHE A 1 361 ? 18.253 5.788 11.042 1.00 47.84 361 PHE A N 1
ATOM 2975 C CA . PHE A 1 361 ? 18.892 4.534 10.647 1.00 47.84 361 PHE A CA 1
ATOM 2976 C C . PHE A 1 361 ? 18.585 4.161 9.186 1.00 47.84 361 PHE A C 1
ATOM 2978 O O . PHE A 1 361 ? 19.467 3.682 8.470 1.00 47.84 361 PHE A O 1
ATOM 2985 N N . LEU A 1 362 ? 17.375 4.454 8.690 1.00 51.44 362 LEU A N 1
ATOM 2986 C CA . LEU A 1 362 ? 16.971 4.221 7.291 1.00 51.44 362 LEU A CA 1
ATOM 2987 C C . LEU A 1 362 ? 17.853 4.968 6.277 1.00 51.44 362 LEU A C 1
ATOM 2989 O O . LEU A 1 362 ? 18.210 4.416 5.238 1.00 51.44 362 LEU A O 1
ATOM 2993 N N . ALA A 1 363 ? 18.204 6.225 6.564 1.00 45.59 363 ALA A N 1
ATOM 2994 C CA . ALA A 1 363 ? 19.019 7.041 5.662 1.00 45.59 363 ALA A CA 1
ATOM 2995 C C . ALA A 1 363 ? 20.493 6.594 5.642 1.00 45.59 363 ALA A C 1
ATOM 2997 O O . ALA A 1 363 ? 21.119 6.526 4.581 1.00 45.59 363 ALA A O 1
ATOM 2998 N N . ASN A 1 364 ? 21.036 6.236 6.810 1.00 49.00 364 ASN A N 1
ATOM 2999 C CA . ASN A 1 364 ? 22.421 5.780 6.949 1.00 49.00 364 ASN A CA 1
ATOM 3000 C C . ASN A 1 364 ? 22.626 4.352 6.422 1.00 49.00 364 ASN A C 1
ATOM 3002 O O . ASN A 1 364 ? 23.672 4.056 5.845 1.00 49.00 364 ASN A O 1
ATOM 3006 N N . SER A 1 365 ? 21.623 3.478 6.564 1.00 54.56 365 SER A N 1
ATOM 3007 C CA . SER A 1 365 ? 21.706 2.086 6.105 1.00 54.56 365 SER A CA 1
ATOM 3008 C C . SER A 1 365 ? 21.716 1.935 4.579 1.00 54.56 365 SER A C 1
ATOM 3010 O O . SER A 1 365 ? 22.267 0.951 4.093 1.00 54.56 365 SER A O 1
ATOM 3012 N N . LYS A 1 366 ? 21.185 2.904 3.819 1.00 62.16 366 LYS A N 1
ATOM 3013 C CA . LYS A 1 366 ? 21.161 2.868 2.342 1.00 62.16 366 LYS A CA 1
ATOM 3014 C C . LYS A 1 366 ? 22.378 3.531 1.694 1.00 62.16 366 LYS A C 1
ATOM 3016 O O . LYS A 1 366 ? 22.928 2.996 0.741 1.00 62.16 366 LYS A O 1
ATOM 3021 N N . LYS A 1 367 ? 22.837 4.674 2.221 1.00 60.53 367 LYS A N 1
ATOM 3022 C CA . LYS A 1 367 ? 23.935 5.458 1.611 1.00 60.53 367 LYS A CA 1
ATOM 3023 C C . LYS A 1 367 ? 25.336 4.924 1.920 1.00 60.53 367 LYS A C 1
ATOM 3025 O O . LYS A 1 367 ? 26.280 5.226 1.187 1.00 60.53 367 LYS A O 1
ATOM 3030 N N . GLY A 1 368 ? 25.472 4.153 3.000 1.00 69.50 368 GLY A N 1
ATOM 3031 C CA . GLY A 1 368 ? 26.754 3.638 3.483 1.00 69.50 368 GLY A CA 1
ATOM 3032 C C . GLY A 1 368 ? 27.022 2.159 3.205 1.00 69.50 368 GLY A C 1
ATOM 3033 O O . GLY A 1 368 ? 28.140 1.721 3.459 1.00 69.50 368 GLY A O 1
ATOM 3034 N N . ASN A 1 369 ? 26.044 1.396 2.701 1.00 81.44 369 ASN A N 1
ATOM 3035 C CA . ASN A 1 369 ? 26.166 -0.060 2.616 1.00 81.44 369 ASN A CA 1
ATOM 3036 C C . ASN A 1 369 ? 26.026 -0.605 1.190 1.00 81.44 369 ASN A C 1
ATOM 3038 O O . ASN A 1 369 ? 25.148 -0.206 0.432 1.00 81.44 369 ASN A O 1
ATOM 3042 N N . SER A 1 370 ? 26.877 -1.573 0.865 1.00 85.19 370 SER A N 1
ATOM 3043 C CA . SER A 1 370 ? 26.821 -2.432 -0.318 1.00 85.19 370 SER A CA 1
ATOM 3044 C C . SER A 1 370 ? 26.005 -3.705 -0.073 1.00 85.19 370 SER A C 1
ATOM 3046 O O . SER A 1 370 ? 25.520 -4.322 -1.018 1.00 85.19 370 SER A O 1
ATOM 3048 N N . LEU A 1 371 ? 25.846 -4.122 1.184 1.00 86.75 371 LEU A N 1
ATOM 3049 C CA . LEU A 1 371 ? 25.193 -5.373 1.564 1.00 86.75 371 LEU A CA 1
ATOM 3050 C C . LEU A 1 371 ? 24.622 -5.248 2.977 1.00 86.75 371 LEU A C 1
ATOM 3052 O O . LEU A 1 371 ? 25.239 -4.619 3.835 1.00 86.75 371 LEU A O 1
ATOM 3056 N N . LEU A 1 372 ? 23.485 -5.887 3.252 1.00 84.81 372 LEU A N 1
ATOM 3057 C CA . LEU A 1 372 ? 22.926 -5.943 4.603 1.00 84.81 372 LEU A CA 1
ATOM 3058 C C . LEU A 1 372 ? 22.843 -7.377 5.131 1.00 84.81 372 LEU A C 1
ATOM 3060 O O . LEU A 1 372 ? 22.588 -8.327 4.392 1.00 84.81 372 LEU A O 1
ATOM 3064 N N . LEU A 1 373 ? 23.023 -7.530 6.440 1.00 80.62 373 LEU A N 1
ATOM 3065 C CA . LEU A 1 373 ? 22.850 -8.786 7.164 1.00 80.62 373 LEU A CA 1
ATOM 3066 C C . LEU A 1 373 ? 21.634 -8.678 8.086 1.00 80.62 373 LEU A C 1
ATOM 3068 O O . LEU A 1 373 ? 21.631 -7.855 9.003 1.00 80.62 373 LEU A O 1
ATOM 3072 N N . ASN A 1 374 ? 20.623 -9.530 7.898 1.00 77.50 374 ASN A N 1
ATOM 3073 C CA . ASN A 1 374 ? 19.510 -9.630 8.844 1.00 77.50 374 ASN A CA 1
ATOM 3074 C C . ASN A 1 374 ? 19.812 -10.699 9.902 1.00 77.50 374 ASN A C 1
ATOM 3076 O O . ASN A 1 374 ? 19.869 -11.903 9.625 1.00 77.50 374 ASN A O 1
ATOM 3080 N N . ASN A 1 375 ? 19.984 -10.236 11.141 1.00 64.06 375 ASN A N 1
ATOM 3081 C CA . ASN A 1 375 ? 20.463 -11.055 12.241 1.00 64.06 375 ASN A CA 1
ATOM 3082 C C . ASN A 1 375 ? 19.356 -11.811 13.002 1.00 64.06 375 ASN A C 1
ATOM 3084 O O . ASN A 1 375 ? 19.674 -12.747 13.738 1.00 64.06 375 ASN A O 1
ATOM 3088 N N . LYS A 1 376 ? 18.074 -11.423 12.878 1.00 61.22 376 LYS A N 1
ATOM 3089 C CA . LYS A 1 376 ? 16.915 -12.133 13.462 1.00 61.22 376 LYS A CA 1
ATOM 3090 C C . LYS A 1 376 ? 15.605 -11.371 13.266 1.00 61.22 376 LYS A C 1
ATOM 3092 O O . LYS A 1 376 ? 15.474 -10.246 13.723 1.00 61.22 376 LYS A O 1
ATOM 3097 N N . ASN A 1 377 ? 14.576 -12.114 12.866 1.00 54.22 377 ASN A N 1
ATOM 3098 C CA . ASN A 1 377 ? 13.170 -11.808 13.149 1.00 54.22 377 ASN A CA 1
ATOM 3099 C C . ASN A 1 377 ? 12.683 -12.657 14.343 1.00 54.22 377 ASN A C 1
ATOM 3101 O O . ASN A 1 377 ? 11.731 -13.434 14.240 1.00 54.22 377 ASN A O 1
ATOM 3105 N N . LYS A 1 378 ? 13.393 -12.617 15.483 1.00 58.91 378 LYS A N 1
ATOM 3106 C CA . LYS A 1 378 ? 13.048 -13.465 16.639 1.00 58.91 378 LYS A CA 1
ATOM 3107 C C . LYS A 1 378 ? 11.671 -13.045 17.166 1.00 58.91 378 LYS A C 1
ATOM 3109 O O . LYS A 1 378 ? 11.425 -11.882 17.425 1.00 58.91 378 LYS A O 1
ATOM 3114 N N . GLY A 1 379 ? 10.748 -13.997 17.290 1.00 64.31 379 GLY A N 1
ATOM 3115 C CA . GLY A 1 379 ? 9.376 -13.716 17.734 1.00 64.31 379 GLY A CA 1
ATOM 3116 C C . GLY A 1 379 ? 8.389 -13.351 16.616 1.00 64.31 379 GLY A C 1
ATOM 3117 O O . GLY A 1 379 ? 7.218 -13.680 16.769 1.00 64.31 379 GLY A O 1
ATOM 3118 N N . ARG A 1 380 ? 8.842 -12.851 15.459 1.00 72.31 380 ARG A N 1
ATOM 3119 C CA . ARG A 1 380 ? 8.004 -12.489 14.291 1.00 72.31 380 ARG A CA 1
ATOM 3120 C C . ARG A 1 380 ? 7.768 -13.664 13.332 1.00 72.31 380 ARG A C 1
ATOM 3122 O O . ARG A 1 380 ? 8.417 -14.710 13.458 1.00 72.31 380 ARG A O 1
ATOM 3129 N N . SER A 1 381 ? 6.792 -13.559 12.432 1.00 74.00 381 SER A N 1
ATOM 3130 C CA . SER A 1 381 ? 6.518 -14.579 11.409 1.00 74.00 381 SER A CA 1
ATOM 3131 C C . SER A 1 381 ? 7.661 -14.769 10.409 1.00 74.00 381 SER A C 1
ATOM 3133 O O . SER A 1 381 ? 8.422 -13.849 10.134 1.00 74.00 381 SER A O 1
ATOM 3135 N N . SER A 1 382 ? 7.737 -15.949 9.779 1.00 73.75 382 SER A N 1
ATOM 3136 C CA . SER A 1 382 ? 8.601 -16.182 8.611 1.00 73.75 382 SER A CA 1
ATOM 3137 C C . SER A 1 382 ? 8.140 -15.448 7.344 1.00 73.75 382 SER A C 1
ATOM 3139 O O . SER A 1 382 ? 8.831 -15.519 6.330 1.00 73.75 382 SER A O 1
ATOM 3141 N N . ARG A 1 383 ? 6.948 -14.832 7.371 1.00 78.62 383 ARG A N 1
ATOM 3142 C CA . ARG A 1 383 ? 6.426 -13.962 6.306 1.00 78.62 383 ARG A CA 1
ATOM 3143 C C . ARG A 1 383 ? 6.597 -12.469 6.599 1.00 78.62 383 ARG A C 1
ATOM 3145 O O . ARG A 1 383 ? 6.371 -11.668 5.701 1.00 78.62 383 ARG A O 1
ATOM 3152 N N . PHE A 1 384 ? 7.001 -12.114 7.822 1.00 81.31 384 PHE A N 1
ATOM 3153 C CA . PHE A 1 384 ? 7.267 -10.731 8.202 1.00 81.31 384 PHE A CA 1
ATOM 3154 C C . PHE A 1 384 ? 8.561 -10.258 7.539 1.00 81.31 384 PHE A C 1
ATOM 3156 O O . PHE A 1 384 ? 9.611 -10.890 7.689 1.00 81.31 384 PHE A O 1
ATOM 3163 N N . ILE A 1 385 ? 8.465 -9.133 6.843 1.00 80.88 385 ILE A N 1
ATOM 3164 C CA . ILE A 1 385 ? 9.591 -8.402 6.273 1.00 80.88 385 ILE A CA 1
ATOM 3165 C C . ILE A 1 385 ? 9.452 -6.974 6.780 1.00 80.88 385 ILE A C 1
ATOM 3167 O O . ILE A 1 385 ? 8.385 -6.375 6.645 1.00 80.88 385 ILE A O 1
ATOM 3171 N N . SER A 1 386 ? 10.497 -6.454 7.410 1.00 81.31 386 SER A N 1
ATOM 3172 C CA . SER A 1 386 ? 10.497 -5.093 7.931 1.00 81.31 386 SER A CA 1
ATOM 3173 C C . SER A 1 386 ? 10.543 -4.063 6.802 1.00 81.31 386 SER A C 1
ATOM 3175 O O . SER A 1 386 ? 10.947 -4.349 5.672 1.00 81.31 386 SER A O 1
ATOM 3177 N N . LYS A 1 387 ? 10.153 -2.830 7.129 1.00 84.25 387 LYS A N 1
ATOM 3178 C CA . LYS A 1 387 ? 10.201 -1.693 6.209 1.00 84.25 387 LYS A CA 1
ATOM 3179 C C . LYS A 1 387 ? 11.602 -1.486 5.613 1.00 84.25 387 LYS A C 1
ATOM 3181 O O . LYS A 1 387 ? 11.734 -1.422 4.396 1.00 84.25 387 LYS A O 1
ATOM 3186 N N . ILE A 1 388 ? 12.647 -1.501 6.447 1.00 83.12 388 ILE A N 1
ATOM 3187 C CA . ILE A 1 388 ? 14.051 -1.345 6.016 1.00 83.12 388 ILE A CA 1
ATOM 3188 C C . ILE A 1 388 ? 14.436 -2.381 4.965 1.00 83.12 388 ILE A C 1
ATOM 3190 O O . ILE A 1 388 ? 15.099 -2.046 3.987 1.00 83.12 388 ILE A O 1
ATOM 3194 N N . GLU A 1 389 ? 14.028 -3.634 5.160 1.00 84.31 389 GLU A N 1
ATOM 3195 C CA . GLU A 1 389 ? 14.363 -4.707 4.230 1.00 84.31 389 GLU A CA 1
ATOM 3196 C C . GLU A 1 389 ? 13.739 -4.459 2.857 1.00 84.31 389 GLU A C 1
ATOM 3198 O O . GLU A 1 389 ? 14.457 -4.440 1.865 1.00 84.31 389 GLU A O 1
ATOM 3203 N N . ILE A 1 390 ? 12.428 -4.198 2.789 1.00 87.19 390 ILE A N 1
ATOM 3204 C CA . ILE A 1 390 ? 11.742 -3.934 1.512 1.00 87.19 390 ILE A CA 1
ATOM 3205 C C . ILE A 1 390 ? 12.361 -2.733 0.788 1.00 87.19 390 ILE A C 1
ATOM 3207 O O . ILE A 1 390 ? 12.570 -2.778 -0.424 1.00 87.19 390 ILE A O 1
ATOM 3211 N N . GLU A 1 391 ? 12.690 -1.672 1.518 1.00 89.00 391 GLU A N 1
ATOM 3212 C CA . GLU A 1 391 ? 13.275 -0.473 0.927 1.00 89.00 391 GLU A CA 1
ATOM 3213 C C . GLU A 1 391 ? 14.723 -0.675 0.461 1.00 89.00 391 GLU A C 1
ATOM 3215 O O . GLU A 1 391 ? 15.099 -0.151 -0.583 1.00 89.00 391 GLU A O 1
ATOM 3220 N N . ALA A 1 392 ? 15.543 -1.428 1.200 1.00 87.25 392 ALA A N 1
ATOM 3221 C CA . ALA A 1 392 ? 16.912 -1.741 0.793 1.00 87.25 392 ALA A CA 1
ATOM 3222 C C . ALA A 1 392 ? 16.934 -2.607 -0.476 1.00 87.25 392 ALA A C 1
ATOM 3224 O O . ALA A 1 392 ? 17.688 -2.320 -1.409 1.00 87.25 392 ALA A O 1
ATOM 3225 N N . LEU A 1 393 ? 16.050 -3.607 -0.548 1.00 88.94 393 LEU A N 1
ATOM 3226 C CA . LEU A 1 393 ? 15.884 -4.450 -1.732 1.00 88.94 393 LEU A CA 1
ATOM 3227 C C . LEU A 1 393 ? 15.407 -3.632 -2.946 1.00 88.94 393 LEU A C 1
ATOM 3229 O O . LEU A 1 393 ? 15.923 -3.824 -4.046 1.00 88.94 393 LEU A O 1
ATOM 3233 N N . ALA A 1 394 ? 14.488 -2.675 -2.751 1.00 90.25 394 ALA A N 1
ATOM 3234 C CA . ALA A 1 394 ? 14.071 -1.725 -3.791 1.00 90.25 394 ALA A CA 1
ATOM 3235 C C . ALA A 1 394 ? 15.224 -0.831 -4.280 1.00 90.25 394 ALA A C 1
ATOM 3237 O O . ALA A 1 394 ? 15.318 -0.511 -5.465 1.00 90.25 394 ALA A O 1
ATOM 3238 N N . SER A 1 395 ? 16.129 -0.454 -3.376 1.00 90.62 395 SER A N 1
ATOM 3239 C CA . SER A 1 395 ? 17.335 0.317 -3.693 1.00 90.62 395 SER A CA 1
ATOM 3240 C C . SER A 1 395 ? 18.467 -0.511 -4.309 1.00 90.62 395 SER A C 1
ATOM 3242 O O . SER A 1 395 ? 19.530 0.032 -4.594 1.00 90.62 395 SER A O 1
ATOM 3244 N N . GLY A 1 396 ? 18.255 -1.808 -4.549 1.00 88.94 396 GLY A N 1
ATOM 3245 C CA . GLY A 1 396 ? 19.252 -2.683 -5.161 1.00 88.94 396 GLY A CA 1
ATOM 3246 C C . GLY A 1 396 ? 20.345 -3.160 -4.201 1.00 88.94 396 GLY A C 1
ATOM 3247 O O . GLY A 1 396 ? 21.382 -3.628 -4.667 1.00 88.94 396 GLY A O 1
ATOM 3248 N N . ILE A 1 397 ? 20.127 -3.073 -2.884 1.00 89.25 397 ILE A N 1
ATOM 3249 C CA . ILE A 1 397 ? 21.054 -3.565 -1.856 1.00 89.25 397 ILE A CA 1
ATOM 3250 C C . ILE A 1 397 ? 20.602 -4.969 -1.421 1.00 89.25 397 ILE A C 1
ATOM 3252 O O . ILE A 1 397 ? 19.547 -5.098 -0.794 1.00 89.25 397 ILE A O 1
ATOM 3256 N N . PRO A 1 398 ? 21.363 -6.041 -1.717 1.00 88.38 398 PRO A N 1
ATOM 3257 C CA . PRO A 1 398 ? 21.010 -7.391 -1.293 1.00 88.38 398 PRO A CA 1
ATOM 3258 C C . PRO A 1 398 ? 21.038 -7.563 0.231 1.00 88.38 398 PRO A C 1
ATOM 3260 O O . PRO A 1 398 ? 21.780 -6.885 0.948 1.00 88.38 398 PRO A O 1
ATOM 3263 N N . ILE A 1 399 ? 20.265 -8.534 0.722 1.00 84.56 399 ILE A N 1
ATOM 3264 C CA . ILE A 1 399 ? 20.192 -8.882 2.144 1.00 84.56 399 ILE A CA 1
ATOM 3265 C C . ILE A 1 399 ? 20.525 -10.361 2.323 1.00 84.56 399 ILE A C 1
ATOM 3267 O O . ILE A 1 399 ? 19.923 -11.224 1.684 1.00 84.56 399 ILE A O 1
ATOM 3271 N N . ILE A 1 400 ? 21.462 -10.670 3.220 1.00 80.19 400 ILE A N 1
ATOM 3272 C CA . ILE A 1 400 ? 21.737 -12.044 3.648 1.00 80.19 400 ILE A CA 1
ATOM 3273 C C . ILE A 1 400 ? 20.929 -12.340 4.906 1.00 80.19 400 ILE A C 1
ATOM 3275 O O . ILE A 1 400 ? 21.039 -11.664 5.932 1.00 80.19 400 ILE A O 1
ATOM 3279 N N . TYR A 1 401 ? 20.138 -13.404 4.816 1.00 75.62 401 TYR A N 1
ATOM 3280 C CA . TYR A 1 401 ? 19.303 -13.902 5.895 1.00 75.62 401 TYR A CA 1
ATOM 3281 C C . TYR A 1 401 ? 19.982 -15.049 6.633 1.00 75.62 401 TYR A C 1
ATOM 3283 O O . TYR A 1 401 ? 20.362 -16.048 6.025 1.00 75.62 401 TYR A O 1
ATOM 3291 N N . HIS A 1 402 ? 20.023 -14.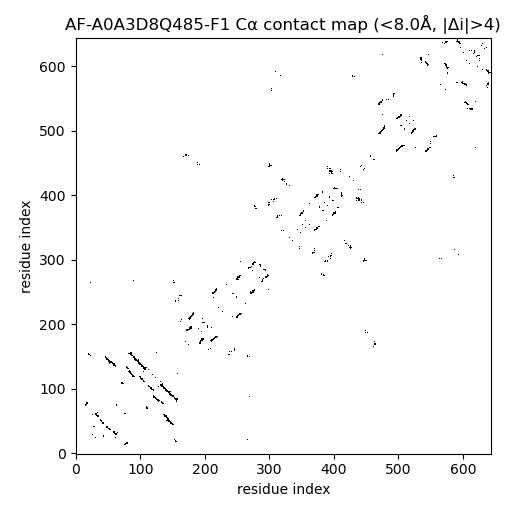974 7.964 1.00 67.06 402 HIS A N 1
ATOM 3292 C CA . HIS A 1 402 ? 20.530 -16.078 8.783 1.00 67.06 402 HIS A CA 1
ATOM 3293 C C . HIS A 1 402 ? 19.630 -17.332 8.753 1.00 67.06 402 HIS A C 1
ATOM 3295 O O . HIS A 1 402 ? 20.048 -18.443 9.080 1.00 67.06 402 HIS A O 1
ATOM 3301 N N . SER A 1 403 ? 18.352 -17.180 8.410 1.00 61.41 403 SER A N 1
ATOM 3302 C CA . SER A 1 403 ? 17.411 -18.290 8.246 1.00 61.41 403 SER A CA 1
ATOM 3303 C C . SER A 1 403 ? 16.543 -18.038 7.018 1.00 61.41 403 SER A C 1
ATOM 3305 O O . SER A 1 403 ? 16.097 -16.907 6.836 1.00 61.41 403 SER A O 1
ATOM 3307 N N . PRO A 1 404 ? 16.289 -19.056 6.180 1.00 58.38 404 PRO A N 1
ATOM 3308 C CA . PRO A 1 404 ? 15.557 -18.862 4.937 1.00 58.38 404 PRO A CA 1
ATOM 3309 C C . PRO A 1 404 ? 14.135 -18.361 5.213 1.00 58.38 404 PRO A C 1
ATOM 3311 O O . PRO A 1 404 ? 13.380 -18.980 5.971 1.00 58.38 404 PRO A O 1
ATOM 3314 N N . LEU A 1 405 ? 13.765 -17.248 4.575 1.00 62.12 405 LEU A N 1
ATOM 3315 C CA . LEU A 1 405 ? 12.380 -16.793 4.510 1.00 62.12 405 LEU A CA 1
ATOM 3316 C C . LEU A 1 405 ? 11.589 -17.738 3.599 1.00 62.12 405 LEU A C 1
ATOM 3318 O O . LEU A 1 405 ? 12.041 -18.099 2.516 1.00 62.12 405 LEU A O 1
ATOM 3322 N N . LYS A 1 406 ? 10.387 -18.135 4.024 1.00 57.03 406 LYS A N 1
ATOM 3323 C CA . LYS A 1 406 ? 9.487 -18.971 3.205 1.00 57.03 406 LYS A CA 1
ATOM 3324 C C . LYS A 1 406 ? 8.663 -18.160 2.196 1.00 57.03 406 LYS A C 1
ATOM 3326 O O . LYS A 1 406 ? 7.951 -18.758 1.399 1.00 57.03 406 LYS A O 1
ATOM 3331 N N . ALA A 1 407 ? 8.691 -16.831 2.287 1.00 53.53 407 ALA A N 1
ATOM 3332 C CA . ALA A 1 407 ? 7.704 -15.947 1.667 1.00 53.53 407 ALA A CA 1
ATOM 3333 C C . ALA A 1 407 ? 8.199 -15.170 0.439 1.00 53.53 407 ALA A C 1
ATOM 3335 O O . ALA A 1 407 ? 7.387 -14.489 -0.172 1.00 53.53 407 ALA A O 1
ATOM 3336 N N . PHE A 1 408 ? 9.488 -15.247 0.088 1.00 55.31 408 PHE A N 1
ATOM 3337 C CA . PHE A 1 408 ? 10.071 -14.410 -0.961 1.00 55.31 408 PHE A CA 1
ATOM 3338 C C . PHE A 1 408 ? 11.015 -15.191 -1.881 1.00 55.31 408 PHE A C 1
ATOM 3340 O O . PHE A 1 408 ? 11.818 -15.983 -1.382 1.00 55.31 408 PHE A O 1
ATOM 3347 N N . PRO A 1 409 ? 10.983 -14.954 -3.203 1.00 45.91 409 PRO A N 1
ATOM 3348 C CA . PRO A 1 409 ? 11.839 -15.650 -4.158 1.00 45.91 409 PRO A CA 1
ATOM 3349 C C . PRO A 1 409 ? 13.272 -15.110 -4.253 1.00 45.91 409 PRO A C 1
ATOM 3351 O O . PRO A 1 409 ? 14.004 -15.550 -5.148 1.00 45.91 409 PRO A O 1
ATOM 3354 N N . VAL A 1 410 ? 13.721 -14.201 -3.377 1.00 51.16 410 VAL A N 1
ATOM 3355 C CA . VAL A 1 410 ? 15.022 -13.552 -3.579 1.00 51.16 410 VAL A CA 1
ATOM 3356 C C . VAL A 1 410 ? 16.043 -13.850 -2.477 1.00 51.16 410 VAL A C 1
ATOM 3358 O O . VAL A 1 410 ? 16.123 -13.232 -1.423 1.00 51.16 410 VAL A O 1
ATOM 3361 N N . THR A 1 411 ? 16.785 -14.913 -2.792 1.00 52.78 411 THR A N 1
ATOM 3362 C CA . THR A 1 411 ? 18.155 -15.276 -2.413 1.00 52.78 411 THR A CA 1
ATOM 3363 C C . THR A 1 411 ? 18.543 -15.169 -0.937 1.00 52.78 411 THR A C 1
ATOM 3365 O O . THR A 1 411 ? 19.462 -14.455 -0.549 1.00 52.78 411 THR A O 1
ATOM 3368 N N . ALA A 1 412 ? 17.936 -16.035 -0.122 1.00 49.84 412 ALA A N 1
ATOM 3369 C CA . ALA A 1 412 ? 18.570 -16.522 1.099 1.00 49.84 412 ALA A CA 1
ATOM 3370 C C . ALA A 1 412 ? 19.820 -17.344 0.731 1.00 49.84 412 ALA A C 1
ATOM 3372 O O . ALA A 1 412 ? 19.736 -18.547 0.479 1.00 49.84 412 ALA A O 1
ATOM 3373 N N . LEU A 1 413 ? 20.989 -16.706 0.678 1.00 53.28 413 LEU A N 1
ATOM 3374 C CA . LEU A 1 413 ? 22.260 -17.427 0.650 1.00 53.28 413 LEU A CA 1
ATOM 3375 C C . LEU A 1 413 ? 22.504 -18.024 2.038 1.00 53.28 413 LEU A C 1
ATOM 3377 O O . LEU A 1 413 ? 23.051 -17.390 2.934 1.00 53.28 413 LEU A O 1
ATOM 3381 N N . ALA A 1 414 ? 22.005 -19.243 2.236 1.00 49.41 414 ALA A N 1
ATOM 3382 C CA . ALA A 1 414 ? 22.153 -19.979 3.480 1.00 49.41 414 ALA A CA 1
ATOM 3383 C C . ALA A 1 414 ? 23.410 -20.863 3.448 1.00 49.41 414 ALA A C 1
ATOM 3385 O O . ALA A 1 414 ? 23.353 -22.039 3.100 1.00 49.41 414 ALA A O 1
ATOM 3386 N N . SER A 1 415 ? 24.532 -20.297 3.890 1.00 49.66 415 SER A N 1
ATOM 3387 C CA . SER A 1 415 ? 25.660 -20.997 4.527 1.00 49.66 415 SER A CA 1
ATOM 3388 C C . SER A 1 415 ? 26.571 -19.943 5.159 1.00 49.66 415 SER A C 1
ATOM 3390 O O . SER A 1 415 ? 26.888 -18.979 4.473 1.00 49.66 415 SER A O 1
ATOM 3392 N N . ASN A 1 416 ? 26.918 -20.109 6.449 1.00 55.25 416 ASN A N 1
ATOM 3393 C CA . ASN A 1 416 ? 27.780 -19.256 7.296 1.00 55.25 416 ASN A CA 1
ATOM 3394 C C . ASN A 1 416 ? 27.895 -17.779 6.841 1.00 55.25 416 ASN A C 1
ATOM 3396 O O . ASN A 1 416 ? 28.591 -17.518 5.870 1.00 55.25 416 ASN A O 1
ATOM 3400 N N . ASP A 1 417 ? 27.329 -16.801 7.564 1.00 68.25 417 ASP A N 1
ATOM 3401 C CA . ASP A 1 417 ? 27.145 -15.419 7.057 1.00 68.25 417 ASP A CA 1
ATOM 3402 C C . ASP A 1 417 ? 28.395 -14.791 6.375 1.00 68.25 417 ASP A C 1
ATOM 3404 O O . ASP A 1 417 ? 28.265 -14.140 5.344 1.00 68.25 417 ASP A O 1
ATOM 3408 N N . LEU A 1 418 ? 29.623 -15.067 6.846 1.00 73.56 418 LEU A N 1
ATOM 3409 C CA . LEU A 1 418 ? 30.875 -14.606 6.208 1.00 73.56 418 LEU A CA 1
ATOM 3410 C C . LEU A 1 418 ? 31.213 -15.273 4.857 1.00 73.56 418 LEU A C 1
ATOM 3412 O O . LEU A 1 418 ? 31.813 -14.632 3.997 1.00 73.56 418 LEU A O 1
ATOM 3416 N N . GLU A 1 419 ? 30.883 -16.552 4.661 1.00 77.06 419 GLU A N 1
ATOM 3417 C CA . GLU A 1 419 ? 31.084 -17.248 3.378 1.00 77.06 419 GLU A CA 1
ATOM 3418 C C . GLU A 1 419 ? 30.174 -16.661 2.304 1.00 77.06 419 GLU A C 1
ATOM 3420 O O . GLU A 1 419 ? 30.626 -16.404 1.192 1.00 77.06 419 GLU A O 1
ATOM 3425 N N . SER A 1 420 ? 28.918 -16.386 2.660 1.00 79.12 420 SER A N 1
ATOM 3426 C CA . SER A 1 420 ? 27.955 -15.764 1.751 1.00 79.12 420 SER A CA 1
ATOM 3427 C C . SER A 1 420 ? 28.351 -14.325 1.397 1.00 79.12 420 SER A C 1
ATOM 3429 O O . SER A 1 420 ? 28.297 -13.957 0.225 1.00 79.12 420 SER A O 1
ATOM 3431 N N . VAL A 1 421 ? 28.850 -13.544 2.368 1.00 81.44 421 VAL A N 1
ATOM 3432 C CA . VAL A 1 421 ? 29.442 -12.215 2.109 1.00 81.44 421 VAL A CA 1
ATOM 3433 C C . VAL A 1 421 ? 30.600 -12.321 1.111 1.00 81.44 421 VAL A C 1
ATOM 3435 O O . VAL A 1 421 ? 30.607 -11.619 0.106 1.00 81.44 421 VAL A O 1
ATOM 3438 N N . ASN A 1 422 ? 31.546 -13.238 1.340 1.00 83.06 422 ASN A N 1
ATOM 3439 C CA . ASN A 1 422 ? 32.694 -13.427 0.448 1.00 83.06 422 ASN A CA 1
ATOM 3440 C C . ASN A 1 422 ? 32.317 -13.949 -0.941 1.00 83.06 422 ASN A C 1
ATOM 3442 O O . ASN A 1 422 ? 33.022 -13.677 -1.915 1.00 83.06 422 ASN A O 1
ATOM 3446 N N . MET A 1 423 ? 31.246 -14.736 -1.041 1.00 83.75 423 MET A N 1
ATOM 3447 C CA . MET A 1 423 ? 30.747 -15.218 -2.323 1.00 83.75 423 MET A CA 1
ATOM 3448 C C . MET A 1 423 ? 30.226 -14.057 -3.170 1.00 83.75 423 MET A C 1
ATOM 3450 O O . MET A 1 423 ? 30.576 -13.974 -4.343 1.00 83.75 423 MET A O 1
ATOM 3454 N N . LEU A 1 424 ? 29.451 -13.150 -2.568 1.00 86.25 424 LEU A N 1
ATOM 3455 C CA . LEU A 1 424 ? 28.963 -11.950 -3.246 1.00 86.25 424 LEU A CA 1
ATOM 3456 C C . LEU A 1 424 ? 30.092 -10.964 -3.559 1.00 86.25 424 LEU A C 1
ATOM 3458 O O . LEU A 1 424 ? 30.115 -10.414 -4.655 1.00 86.25 424 LEU A O 1
ATOM 3462 N N . SER A 1 425 ? 31.057 -10.781 -2.651 1.00 87.50 425 SER A N 1
ATOM 3463 C CA . SER A 1 425 ? 32.203 -9.902 -2.914 1.00 87.50 425 SER A CA 1
ATOM 3464 C C . SER A 1 425 ? 33.087 -10.429 -4.047 1.00 87.50 425 SER A C 1
ATOM 3466 O O . SER A 1 425 ? 33.608 -9.668 -4.850 1.00 87.50 425 SER A O 1
ATOM 3468 N N . SER A 1 426 ? 33.221 -11.751 -4.174 1.00 87.50 426 SER A N 1
ATOM 3469 C CA . SER A 1 426 ? 34.061 -12.367 -5.209 1.00 87.50 426 SER A CA 1
ATOM 3470 C C . SER A 1 426 ? 33.359 -12.562 -6.557 1.00 87.50 426 SER A C 1
ATOM 3472 O O . SER A 1 426 ? 34.018 -13.002 -7.499 1.00 87.50 426 SER A O 1
ATOM 3474 N N . ASN A 1 427 ? 32.049 -12.315 -6.652 1.00 87.75 427 ASN A N 1
ATOM 3475 C CA . ASN A 1 427 ? 31.258 -12.567 -7.857 1.00 87.75 427 ASN A CA 1
ATOM 3476 C C . ASN A 1 427 ? 30.299 -11.393 -8.150 1.00 87.75 427 ASN A C 1
ATOM 3478 O O . ASN A 1 427 ? 29.120 -11.455 -7.782 1.00 87.75 427 ASN A O 1
ATOM 3482 N N . PRO A 1 428 ? 30.788 -10.335 -8.831 1.00 89.12 428 PRO A N 1
ATOM 3483 C CA . PRO A 1 428 ? 29.975 -9.169 -9.178 1.00 89.12 428 PRO A CA 1
ATOM 3484 C C . PRO A 1 428 ? 28.750 -9.514 -10.036 1.00 89.12 428 PRO A C 1
ATOM 3486 O O . PRO A 1 428 ? 27.681 -8.947 -9.824 1.00 89.12 428 PRO A O 1
ATOM 3489 N N . GLN A 1 429 ? 28.860 -10.495 -10.941 1.00 87.75 429 GLN A N 1
ATOM 3490 C CA . GLN A 1 429 ? 27.733 -10.963 -11.754 1.00 87.75 429 GLN A CA 1
ATOM 3491 C C . GLN A 1 429 ? 26.591 -11.484 -10.870 1.00 87.75 429 GLN A C 1
ATOM 3493 O O . GLN A 1 429 ? 25.463 -11.005 -10.967 1.00 87.75 429 GLN A O 1
ATOM 3498 N N . LEU A 1 430 ? 26.897 -12.404 -9.948 1.00 87.19 430 LEU A N 1
ATOM 3499 C CA . LEU A 1 430 ? 25.907 -12.959 -9.022 1.00 87.19 430 LEU A CA 1
ATOM 3500 C C . LEU A 1 430 ? 25.281 -11.873 -8.134 1.00 87.19 430 LEU A C 1
ATOM 3502 O O . LEU A 1 430 ? 24.079 -11.907 -7.874 1.00 87.19 430 LEU A O 1
ATOM 3506 N N . TYR A 1 431 ? 26.076 -10.902 -7.669 1.00 88.88 431 TYR A N 1
ATOM 3507 C CA . TYR A 1 431 ? 25.552 -9.764 -6.912 1.00 88.88 431 TYR A CA 1
ATOM 3508 C C . TYR A 1 431 ? 24.506 -8.988 -7.727 1.00 88.88 431 TYR A C 1
ATOM 3510 O O . TYR A 1 431 ? 23.408 -8.735 -7.223 1.00 88.88 431 TYR A O 1
ATOM 3518 N N . ARG A 1 432 ? 24.816 -8.646 -8.987 1.00 88.38 432 ARG A N 1
ATOM 3519 C CA . ARG A 1 432 ? 23.913 -7.887 -9.871 1.00 88.38 432 ARG A CA 1
ATOM 3520 C C . ARG A 1 432 ? 22.647 -8.662 -10.220 1.00 88.38 432 ARG A C 1
ATOM 3522 O O . ARG A 1 432 ? 21.558 -8.090 -10.174 1.00 88.38 432 ARG A O 1
ATOM 3529 N N . GLU A 1 433 ? 22.762 -9.962 -10.485 1.00 87.56 433 GLU A N 1
ATOM 3530 C CA . GLU A 1 433 ? 21.612 -10.846 -10.720 1.00 87.56 433 GLU A CA 1
ATOM 3531 C C . GLU A 1 433 ? 20.657 -10.846 -9.516 1.00 87.56 433 GLU A C 1
ATOM 3533 O O . GLU A 1 433 ? 19.442 -10.687 -9.667 1.00 87.56 433 GLU A O 1
ATOM 3538 N N . ILE A 1 434 ? 21.200 -10.955 -8.298 1.00 86.75 434 ILE A N 1
ATOM 3539 C CA . ILE A 1 434 ? 20.413 -10.919 -7.060 1.00 86.75 434 ILE A CA 1
ATOM 3540 C C . ILE A 1 434 ? 19.792 -9.537 -6.841 1.00 86.75 434 ILE A C 1
ATOM 3542 O O . ILE A 1 434 ? 18.614 -9.452 -6.495 1.00 86.75 434 ILE A O 1
ATOM 3546 N N . SER A 1 435 ? 20.558 -8.461 -7.028 1.00 89.06 435 SER A N 1
ATOM 3547 C CA . SER A 1 435 ? 20.081 -7.080 -6.881 1.00 89.06 435 SER A CA 1
ATOM 3548 C C . SER A 1 435 ? 18.913 -6.782 -7.830 1.00 89.06 435 SER A C 1
ATOM 3550 O O . SER A 1 435 ? 17.853 -6.322 -7.398 1.00 89.06 435 SER A O 1
ATOM 3552 N N . SER A 1 436 ? 19.053 -7.144 -9.106 1.00 89.56 436 SER A N 1
ATOM 3553 C CA . SER A 1 436 ? 18.019 -6.940 -10.126 1.00 89.56 436 SER A CA 1
ATOM 3554 C C . SER A 1 436 ? 16.763 -7.751 -9.841 1.00 89.56 436 SER A C 1
ATOM 3556 O O . SER A 1 436 ? 15.653 -7.217 -9.843 1.00 89.56 436 SER A O 1
ATOM 3558 N N . LYS A 1 437 ? 16.928 -9.035 -9.503 1.00 88.81 437 LYS A N 1
ATOM 3559 C CA . LYS A 1 437 ? 15.809 -9.910 -9.145 1.00 88.81 437 LYS A CA 1
ATOM 3560 C C . LYS A 1 437 ? 15.037 -9.390 -7.927 1.00 88.81 437 LYS A C 1
ATOM 3562 O O . LYS A 1 437 ? 13.809 -9.441 -7.922 1.00 88.81 437 LYS A O 1
ATOM 3567 N N . ASN A 1 438 ? 15.747 -8.872 -6.922 1.00 87.88 438 ASN A N 1
ATOM 3568 C CA . ASN A 1 438 ? 15.165 -8.253 -5.726 1.00 87.88 438 ASN A CA 1
ATOM 3569 C C . ASN A 1 438 ? 14.291 -7.059 -6.085 1.00 87.88 438 ASN A C 1
ATOM 3571 O O . ASN A 1 438 ? 13.122 -7.018 -5.708 1.00 87.88 438 ASN A O 1
ATOM 3575 N N . ARG A 1 439 ? 14.842 -6.114 -6.852 1.00 89.94 439 ARG A N 1
ATOM 3576 C CA . ARG A 1 439 ? 14.115 -4.917 -7.285 1.00 89.94 439 ARG A CA 1
ATOM 3577 C C . ARG A 1 439 ? 12.831 -5.261 -8.019 1.00 89.94 439 ARG A C 1
ATOM 3579 O O . ARG A 1 439 ? 11.782 -4.727 -7.675 1.00 89.94 439 ARG A O 1
ATOM 3586 N N . ARG A 1 440 ? 12.910 -6.163 -9.002 1.00 91.06 440 ARG A N 1
ATOM 3587 C CA . ARG A 1 440 ? 11.750 -6.570 -9.807 1.00 91.06 440 ARG A CA 1
ATOM 3588 C C . ARG A 1 440 ? 10.658 -7.169 -8.935 1.00 91.06 440 ARG A C 1
ATOM 3590 O O . ARG A 1 440 ? 9.512 -6.755 -9.033 1.00 91.06 440 ARG A O 1
ATOM 3597 N N . GLU A 1 441 ? 11.007 -8.078 -8.027 1.00 89.75 441 GLU A N 1
ATOM 3598 C CA . GLU A 1 441 ? 10.038 -8.651 -7.087 1.00 89.75 441 GLU A CA 1
ATOM 3599 C C . GLU A 1 441 ? 9.353 -7.566 -6.241 1.00 89.75 441 GLU A C 1
ATOM 3601 O O . GLU A 1 441 ? 8.129 -7.550 -6.096 1.00 89.75 441 GLU A O 1
ATOM 3606 N N . ILE A 1 442 ? 10.133 -6.614 -5.727 1.00 90.81 442 ILE A N 1
ATOM 3607 C CA . ILE A 1 442 ? 9.618 -5.527 -4.895 1.00 90.81 442 ILE A CA 1
ATOM 3608 C C . ILE A 1 442 ? 8.709 -4.581 -5.690 1.00 90.81 442 ILE A C 1
ATOM 3610 O O . ILE A 1 442 ? 7.640 -4.214 -5.206 1.00 90.81 442 ILE A O 1
ATOM 3614 N N . PHE A 1 443 ? 9.080 -4.207 -6.911 1.00 91.38 443 PHE A N 1
ATOM 3615 C CA . PHE A 1 443 ? 8.267 -3.317 -7.741 1.00 91.38 443 PHE A CA 1
ATOM 3616 C C . PHE A 1 443 ? 7.0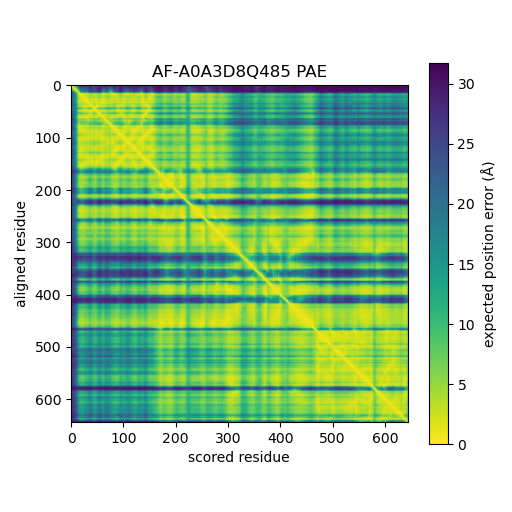22 -3.999 -8.325 1.00 91.38 443 PHE A C 1
ATOM 3618 O O . PHE A 1 443 ? 5.990 -3.345 -8.449 1.00 91.38 443 PHE A O 1
ATOM 3625 N N . ARG A 1 444 ? 7.057 -5.313 -8.580 1.00 90.00 444 ARG A N 1
ATOM 3626 C CA . ARG A 1 444 ? 5.875 -6.085 -9.003 1.00 90.00 444 ARG A CA 1
ATOM 3627 C C . ARG A 1 444 ? 4.836 -6.214 -7.894 1.00 90.00 444 ARG A C 1
ATOM 3629 O O . ARG A 1 444 ? 3.644 -6.039 -8.137 1.00 90.00 444 ARG A O 1
ATOM 3636 N N . ASN A 1 445 ? 5.296 -6.552 -6.686 1.00 89.75 445 ASN A N 1
ATOM 3637 C CA . ASN A 1 445 ? 4.421 -7.106 -5.651 1.00 89.75 445 ASN A CA 1
ATOM 3638 C C . ASN A 1 445 ? 4.383 -6.280 -4.359 1.00 89.75 445 ASN A C 1
ATOM 3640 O O . ASN A 1 445 ? 3.531 -6.529 -3.498 1.00 89.75 445 ASN A O 1
ATOM 3644 N N . HIS A 1 446 ? 5.295 -5.319 -4.169 1.00 91.94 446 HIS A N 1
ATOM 3645 C CA . HIS A 1 446 ? 5.496 -4.641 -2.886 1.00 91.94 446 HIS A CA 1
ATOM 3646 C C . HIS A 1 446 ? 5.396 -3.120 -2.907 1.00 91.94 446 HIS A C 1
ATOM 3648 O O . HIS A 1 446 ? 5.776 -2.482 -1.930 1.00 91.94 446 HIS A O 1
ATOM 3654 N N . THR A 1 447 ? 4.800 -2.524 -3.935 1.00 93.88 447 THR A N 1
ATOM 3655 C CA . THR A 1 447 ? 4.523 -1.081 -3.939 1.00 93.88 447 THR A CA 1
ATOM 3656 C C . THR A 1 447 ? 3.312 -0.723 -3.076 1.00 93.88 447 THR A C 1
ATOM 3658 O O . THR A 1 447 ? 2.429 -1.553 -2.841 1.00 93.88 447 THR A O 1
ATOM 3661 N N . TYR A 1 448 ? 3.215 0.535 -2.635 1.00 94.88 448 TYR A N 1
ATOM 3662 C CA . TYR A 1 448 ? 1.992 1.035 -1.990 1.00 94.88 448 TYR A CA 1
ATOM 3663 C C . TYR A 1 448 ? 0.750 0.891 -2.882 1.00 94.88 448 TYR A C 1
ATOM 3665 O O . TYR A 1 448 ? -0.334 0.632 -2.364 1.00 94.88 448 TYR A O 1
ATOM 3673 N N . GLN A 1 449 ? 0.899 0.962 -4.210 1.00 94.12 449 GLN A N 1
ATOM 3674 C CA . GLN A 1 449 ? -0.201 0.698 -5.136 1.00 94.12 449 GLN A CA 1
ATOM 3675 C C . GLN A 1 449 ? -0.715 -0.736 -4.982 1.00 94.12 449 GLN A C 1
ATOM 3677 O O . GLN A 1 449 ? -1.919 -0.924 -4.816 1.00 94.12 449 GLN A O 1
ATOM 3682 N N . ASN A 1 450 ? 0.180 -1.731 -4.929 1.00 93.75 450 ASN A N 1
ATOM 3683 C CA . ASN A 1 450 ? -0.217 -3.121 -4.687 1.00 93.75 450 ASN A CA 1
ATOM 3684 C C . ASN A 1 450 ? -0.938 -3.278 -3.337 1.00 93.75 450 ASN A C 1
ATOM 3686 O O . ASN A 1 450 ? -1.879 -4.060 -3.227 1.00 93.75 450 ASN A O 1
ATOM 3690 N N . ARG A 1 451 ? -0.516 -2.537 -2.299 1.00 95.19 451 ARG A N 1
ATOM 3691 C CA . ARG A 1 451 ? -1.171 -2.566 -0.976 1.00 95.19 451 ARG A CA 1
ATOM 3692 C C . ARG A 1 451 ? -2.590 -2.036 -1.028 1.00 95.19 451 ARG A C 1
ATOM 3694 O O . ARG A 1 451 ? -3.491 -2.686 -0.510 1.00 95.19 451 ARG A O 1
ATOM 3701 N N . ILE A 1 452 ? -2.787 -0.891 -1.673 1.00 96.62 452 ILE A N 1
ATOM 3702 C CA . ILE A 1 452 ? -4.114 -0.301 -1.827 1.00 96.62 452 ILE A CA 1
ATOM 3703 C C . ILE A 1 452 ? -5.011 -1.202 -2.674 1.00 96.62 452 ILE A C 1
ATOM 3705 O O . ILE A 1 452 ? -6.138 -1.454 -2.267 1.00 96.62 452 ILE A O 1
ATOM 3709 N N . GLN A 1 453 ? -4.519 -1.746 -3.789 1.00 95.81 453 GLN A N 1
ATOM 3710 C CA . GLN A 1 453 ? -5.285 -2.683 -4.618 1.00 95.81 453 GLN A CA 1
ATOM 3711 C C . GLN A 1 453 ? -5.734 -3.914 -3.818 1.00 95.81 453 GLN A C 1
ATOM 3713 O O . GLN A 1 453 ? -6.918 -4.232 -3.808 1.00 95.81 453 GLN A O 1
ATOM 3718 N N . PHE A 1 454 ? -4.829 -4.527 -3.048 1.00 97.00 454 PHE A N 1
ATOM 3719 C CA . PHE A 1 454 ? -5.175 -5.659 -2.187 1.00 97.00 454 PHE A CA 1
ATOM 3720 C C . PHE A 1 454 ? -6.207 -5.297 -1.107 1.00 97.00 454 PHE A C 1
ATOM 3722 O O . PHE A 1 454 ? -7.125 -6.072 -0.839 1.00 97.00 454 PHE A O 1
ATOM 3729 N N . ILE A 1 455 ? -6.093 -4.110 -0.495 1.00 97.69 455 ILE A N 1
ATOM 3730 C CA . ILE A 1 455 ? -7.108 -3.613 0.444 1.00 97.69 455 ILE A CA 1
ATOM 3731 C C . ILE A 1 455 ? -8.459 -3.491 -0.267 1.00 97.69 455 ILE A C 1
ATOM 3733 O O . ILE A 1 455 ? -9.449 -3.995 0.259 1.00 97.69 455 ILE A O 1
ATOM 3737 N N . LEU A 1 456 ? -8.502 -2.862 -1.448 1.00 96.94 456 LEU A N 1
ATOM 3738 C CA . LEU A 1 456 ? -9.722 -2.656 -2.234 1.00 96.94 456 LEU A CA 1
ATOM 3739 C C . LEU A 1 456 ? -10.402 -3.978 -2.609 1.00 96.94 456 LEU A C 1
ATOM 3741 O O . LEU A 1 456 ? -11.621 -4.083 -2.453 1.00 96.94 456 LEU A O 1
ATOM 3745 N N . ASP A 1 457 ? -9.625 -4.987 -3.011 1.00 96.25 457 ASP A N 1
ATOM 3746 C CA . ASP A 1 457 ? -10.116 -6.339 -3.293 1.00 96.25 457 ASP A CA 1
ATOM 3747 C C . ASP A 1 457 ? -10.761 -6.967 -2.050 1.00 96.25 457 ASP A C 1
ATOM 3749 O O . ASP A 1 457 ? -11.920 -7.390 -2.088 1.00 96.25 457 ASP A O 1
ATOM 3753 N N . CYS A 1 458 ? -10.055 -6.961 -0.912 1.00 97.38 458 CYS A N 1
ATOM 3754 C CA . CYS A 1 458 ? -10.562 -7.511 0.348 1.00 97.38 458 CYS A CA 1
ATOM 3755 C C . CYS A 1 458 ? -11.852 -6.824 0.819 1.00 97.38 458 CYS A C 1
ATOM 3757 O O . CYS A 1 458 ? -12.756 -7.494 1.316 1.00 97.38 458 CYS A O 1
ATOM 3759 N N . ILE A 1 459 ? -11.961 -5.500 0.656 1.00 96.06 459 ILE A N 1
ATOM 3760 C CA . ILE A 1 459 ? -13.147 -4.728 1.068 1.00 96.06 459 ILE A CA 1
ATOM 3761 C C . ILE A 1 459 ? -14.216 -4.616 -0.027 1.00 96.06 459 ILE A C 1
ATOM 3763 O O . ILE A 1 459 ? -15.220 -3.918 0.159 1.00 96.06 459 ILE A O 1
ATOM 3767 N N . SER A 1 460 ? -14.017 -5.309 -1.155 1.00 94.62 460 SER A N 1
ATOM 3768 C CA . SER A 1 460 ? -14.947 -5.379 -2.286 1.00 94.62 460 SER A CA 1
ATOM 3769 C C . SER A 1 460 ? -15.320 -4.003 -2.862 1.00 94.62 460 SER A C 1
ATOM 3771 O O . SER A 1 460 ? -16.491 -3.724 -3.143 1.00 94.62 460 SER A O 1
ATOM 3773 N N . ILE A 1 461 ? -14.336 -3.111 -3.016 1.00 93.75 461 ILE A N 1
ATOM 3774 C CA . ILE A 1 461 ? -14.502 -1.846 -3.744 1.00 93.75 461 ILE A CA 1
ATOM 3775 C C . ILE A 1 461 ? -13.968 -2.031 -5.168 1.00 93.75 461 ILE A C 1
ATOM 3777 O O . ILE A 1 461 ? -12.774 -2.264 -5.326 1.00 93.75 461 ILE A O 1
ATOM 3781 N N . PRO A 1 462 ? -14.815 -1.910 -6.207 1.00 92.81 462 PRO A N 1
ATOM 3782 C CA . PRO A 1 462 ? -14.373 -2.087 -7.584 1.00 92.81 462 PRO A CA 1
ATOM 3783 C C . PRO A 1 462 ? -13.469 -0.930 -8.024 1.00 92.81 462 PRO A C 1
ATOM 3785 O O . PRO A 1 462 ? -13.790 0.242 -7.806 1.00 92.81 462 PRO A O 1
ATOM 3788 N N . PHE A 1 463 ? -12.369 -1.256 -8.696 1.00 93.44 463 PHE A N 1
ATOM 3789 C CA . PHE A 1 463 ? -11.452 -0.287 -9.286 1.00 93.44 463 PHE A CA 1
ATOM 3790 C C . PHE A 1 463 ? -10.953 -0.777 -10.647 1.00 93.44 463 PHE A C 1
ATOM 3792 O O . PHE A 1 463 ? -10.829 -1.977 -10.878 1.00 93.44 463 PHE A O 1
ATOM 3799 N N . LYS A 1 464 ? -10.628 0.171 -11.527 1.00 89.31 464 LYS A N 1
ATOM 3800 C CA . LYS A 1 464 ? -10.007 -0.110 -12.821 1.00 89.31 464 LYS A CA 1
ATOM 3801 C C . LYS A 1 464 ? -8.531 -0.415 -12.613 1.00 89.31 464 LYS A C 1
ATOM 3803 O O . LYS A 1 464 ? -7.799 0.412 -12.060 1.00 89.31 464 LYS A O 1
ATOM 3808 N N . VAL A 1 465 ? -8.094 -1.578 -13.081 1.00 73.00 465 VAL A N 1
ATOM 3809 C CA . VAL A 1 465 ? -6.667 -1.898 -13.207 1.00 73.00 465 VAL A CA 1
ATOM 3810 C C . VAL A 1 465 ? -6.069 -0.991 -14.300 1.00 73.00 465 VAL A C 1
ATOM 3812 O O . VAL A 1 465 ? -6.750 -0.755 -15.301 1.00 73.00 465 VAL A O 1
ATOM 3815 N N . PRO A 1 466 ? -4.852 -0.438 -14.123 1.00 66.69 466 PRO A N 1
ATOM 3816 C CA . PRO A 1 466 ? -4.175 0.327 -15.175 1.00 66.69 466 PRO A CA 1
ATOM 3817 C C . PRO A 1 466 ? -4.136 -0.437 -16.515 1.00 66.69 466 PRO A C 1
ATOM 3819 O O . PRO A 1 466 ? -3.988 -1.659 -16.521 1.00 66.69 466 PRO A O 1
ATOM 3822 N N . SER A 1 467 ? -4.341 0.276 -17.630 1.00 65.25 467 SER A N 1
ATOM 3823 C CA . SER A 1 467 ? -4.332 -0.264 -19.002 1.00 65.25 467 SER A CA 1
ATOM 3824 C C . SER A 1 467 ? -2.909 -0.559 -19.505 1.00 65.25 467 SER A C 1
ATOM 3826 O O . SER A 1 467 ? -1.948 -0.320 -18.788 1.00 65.25 467 SER A O 1
ATOM 3828 N N . LEU A 1 468 ? -2.764 -1.074 -20.737 1.00 68.50 468 LEU A N 1
ATOM 3829 C CA . LEU A 1 468 ? -1.455 -1.232 -21.393 1.00 68.50 468 LEU A CA 1
ATOM 3830 C C . LEU A 1 468 ? -0.690 0.103 -21.385 1.00 68.50 468 LEU A C 1
ATOM 3832 O O . LEU A 1 468 ? -1.217 1.112 -21.856 1.00 68.50 468 LEU A O 1
ATOM 3836 N N . ASP A 1 469 ? 0.547 0.096 -20.889 1.00 81.69 469 ASP A N 1
ATOM 3837 C CA . ASP A 1 469 ? 1.329 1.322 -20.681 1.00 81.69 469 ASP A CA 1
ATOM 3838 C C . ASP A 1 469 ? 2.429 1.526 -21.738 1.00 81.69 469 ASP A C 1
ATOM 3840 O O . ASP A 1 469 ? 2.999 2.618 -21.827 1.00 81.69 469 ASP A O 1
ATOM 3844 N N . VAL A 1 470 ? 2.721 0.510 -22.564 1.00 92.69 470 VAL A N 1
ATOM 3845 C CA . VAL A 1 470 ? 3.903 0.485 -23.445 1.00 92.69 470 VAL A CA 1
ATOM 3846 C C . VAL A 1 470 ? 3.584 -0.034 -24.836 1.00 92.69 470 VAL A C 1
ATOM 3848 O O . VAL A 1 470 ? 2.972 -1.091 -24.972 1.00 92.69 470 VAL A O 1
ATOM 3851 N N . THR A 1 471 ? 4.086 0.657 -25.858 1.00 95.88 471 THR A N 1
ATOM 3852 C CA . THR A 1 471 ? 4.136 0.159 -27.235 1.00 95.88 471 THR A CA 1
ATOM 3853 C C . THR A 1 471 ? 5.557 -0.266 -27.604 1.00 95.88 471 THR A C 1
ATOM 3855 O O . THR A 1 471 ? 6.498 0.514 -27.464 1.00 95.88 471 THR A O 1
ATOM 3858 N N . LEU A 1 472 ? 5.714 -1.490 -28.108 1.00 96.56 472 LEU A N 1
ATOM 3859 C CA . LEU A 1 472 ? 6.931 -1.946 -28.778 1.00 96.56 472 LEU A CA 1
ATOM 3860 C C . LEU A 1 472 ? 6.744 -1.789 -30.286 1.00 96.56 472 LEU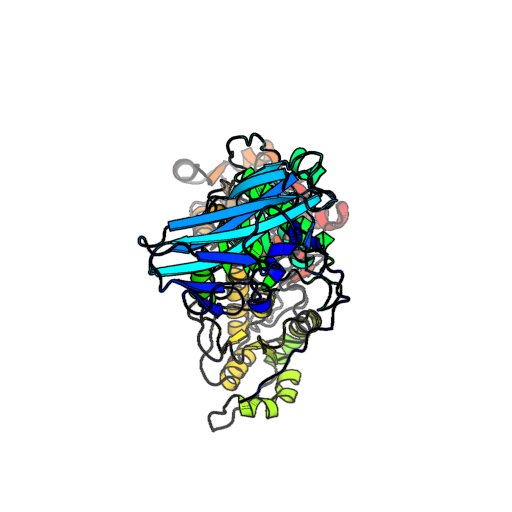 A C 1
ATOM 3862 O O . LEU A 1 472 ? 5.903 -2.460 -30.887 1.00 96.56 472 LEU A O 1
ATOM 3866 N N . LEU A 1 473 ? 7.512 -0.880 -30.876 1.00 96.94 473 LEU A N 1
ATOM 3867 C CA . LEU A 1 473 ? 7.513 -0.583 -32.304 1.00 96.94 473 LEU A CA 1
ATOM 3868 C C . LEU A 1 473 ? 8.708 -1.278 -32.961 1.00 96.94 473 LEU A C 1
ATOM 3870 O O . LEU A 1 473 ? 9.807 -1.237 -32.419 1.00 96.94 473 LEU A O 1
ATOM 3874 N N . PHE A 1 474 ? 8.538 -1.903 -34.121 1.00 96.75 474 PHE A N 1
ATOM 3875 C CA . PHE A 1 474 ? 9.675 -2.418 -34.891 1.00 96.75 474 PHE A CA 1
ATOM 3876 C C . PHE A 1 474 ? 9.393 -2.437 -36.389 1.00 96.75 474 PHE A C 1
ATOM 3878 O O . PHE A 1 474 ? 8.235 -2.495 -36.810 1.00 96.75 474 PHE A O 1
ATOM 3885 N N . THR A 1 475 ? 10.459 -2.422 -37.188 1.00 96.06 475 THR A N 1
ATOM 3886 C CA . THR A 1 475 ? 10.397 -2.644 -38.635 1.00 96.06 475 THR A CA 1
ATOM 3887 C C . THR A 1 475 ? 10.829 -4.064 -38.988 1.00 96.06 475 THR A C 1
ATOM 3889 O O . THR A 1 475 ? 11.722 -4.639 -38.362 1.00 96.06 475 THR A O 1
ATOM 3892 N N . ALA A 1 476 ? 10.201 -4.654 -40.005 1.00 95.62 476 ALA A N 1
ATOM 3893 C CA . ALA A 1 476 ? 10.626 -5.937 -40.552 1.00 95.62 476 ALA A CA 1
ATOM 3894 C C . ALA A 1 476 ? 10.516 -5.958 -42.080 1.00 95.62 476 ALA A C 1
ATOM 3896 O O . ALA A 1 476 ? 9.453 -5.726 -42.654 1.00 95.62 476 ALA A O 1
ATOM 3897 N N . HIS A 1 477 ? 11.626 -6.300 -42.736 1.00 95.12 477 HIS A N 1
ATOM 3898 C CA . HIS A 1 477 ? 11.717 -6.388 -44.198 1.00 95.12 477 HIS A CA 1
ATOM 3899 C C . HIS A 1 477 ? 11.840 -7.828 -44.718 1.00 95.12 477 HIS A C 1
ATOM 3901 O O . HIS A 1 477 ? 12.084 -8.052 -45.903 1.00 95.12 477 HIS A O 1
ATOM 3907 N N . SER A 1 478 ? 11.694 -8.814 -43.831 1.00 95.81 478 SER A N 1
ATOM 3908 C CA . SER A 1 478 ? 11.612 -10.233 -44.171 1.00 95.81 478 SER A CA 1
ATOM 3909 C C . SER A 1 478 ? 10.841 -11.005 -43.095 1.00 95.81 478 SER A C 1
ATOM 3911 O O . SER A 1 478 ? 10.662 -10.518 -41.972 1.00 95.81 478 SER A O 1
ATOM 3913 N N . LYS A 1 479 ? 10.423 -12.238 -43.415 1.00 95.25 479 LYS A N 1
ATOM 3914 C CA . LYS A 1 479 ? 9.790 -13.152 -42.451 1.00 95.25 479 LYS A CA 1
ATOM 3915 C C . LYS A 1 479 ? 10.705 -13.441 -41.262 1.00 95.25 479 LYS A C 1
ATOM 3917 O O . LYS A 1 479 ? 10.255 -13.436 -40.122 1.00 95.25 479 LYS A O 1
ATOM 3922 N N . GLU A 1 480 ? 11.989 -13.672 -41.520 1.00 94.62 480 GLU A N 1
ATOM 3923 C CA . GLU A 1 480 ? 12.985 -13.981 -40.494 1.00 94.62 480 GLU A CA 1
ATOM 3924 C C . GLU A 1 480 ? 13.151 -12.819 -39.512 1.00 94.62 480 GLU A C 1
ATOM 3926 O O . GLU A 1 480 ? 13.173 -13.049 -38.305 1.00 94.62 480 GLU A O 1
ATOM 3931 N N . ALA A 1 481 ? 13.215 -11.578 -40.009 1.00 95.25 481 ALA A N 1
ATOM 3932 C CA . ALA A 1 481 ? 13.306 -10.391 -39.159 1.00 95.25 481 ALA A CA 1
ATOM 3933 C C . ALA A 1 481 ? 12.059 -10.232 -38.274 1.00 95.25 481 ALA A C 1
ATOM 3935 O O . ALA A 1 481 ? 12.189 -10.001 -37.073 1.00 95.25 481 ALA A O 1
ATOM 3936 N N . PHE A 1 482 ? 10.863 -10.425 -38.844 1.00 96.25 482 PHE A N 1
ATOM 3937 C CA . PHE A 1 482 ? 9.608 -10.348 -38.095 1.00 96.25 482 PHE A CA 1
ATOM 3938 C C . PHE A 1 482 ? 9.562 -11.382 -36.963 1.00 96.25 482 PHE A C 1
ATOM 3940 O O . PHE A 1 482 ? 9.360 -11.021 -35.805 1.00 96.25 482 PHE A O 1
ATOM 3947 N N . TYR A 1 483 ? 9.802 -12.661 -37.275 1.00 95.38 483 TYR A N 1
ATOM 3948 C CA . TYR A 1 483 ? 9.763 -13.721 -36.266 1.00 95.38 483 TYR A CA 1
ATOM 3949 C C . TYR A 1 483 ? 10.858 -13.563 -35.210 1.00 95.38 483 TYR A C 1
ATOM 3951 O O . TYR A 1 483 ? 10.589 -13.784 -34.034 1.00 95.38 483 TYR A O 1
ATOM 3959 N N . LYS A 1 484 ? 12.054 -13.094 -35.592 1.00 95.12 484 LYS A N 1
ATOM 3960 C CA . LYS A 1 484 ? 13.140 -12.809 -34.646 1.00 95.12 484 LYS A CA 1
ATOM 3961 C C . LYS A 1 484 ? 12.719 -11.784 -33.589 1.00 95.12 484 LYS A C 1
ATOM 3963 O O . LYS A 1 484 ? 12.960 -12.011 -32.406 1.00 95.12 484 LYS A O 1
ATOM 3968 N N . VAL A 1 485 ? 12.086 -10.678 -33.990 1.00 95.38 485 VAL A N 1
ATOM 3969 C CA . VAL A 1 485 ? 11.623 -9.657 -33.035 1.00 95.38 485 VAL A CA 1
ATOM 3970 C C . VAL A 1 485 ? 10.428 -10.162 -32.229 1.00 95.38 485 VAL A C 1
ATOM 3972 O O . VAL A 1 485 ? 10.393 -9.971 -31.017 1.00 95.38 485 VAL A O 1
ATOM 3975 N N . MET A 1 486 ? 9.485 -10.872 -32.853 1.00 95.25 486 MET A N 1
ATOM 3976 C CA . MET A 1 486 ? 8.364 -11.476 -32.126 1.00 95.25 486 MET A CA 1
ATOM 3977 C C . MET A 1 486 ? 8.833 -12.458 -31.045 1.00 95.25 486 MET A C 1
ATOM 3979 O O . MET A 1 486 ? 8.302 -12.429 -29.938 1.00 95.25 486 MET A O 1
ATOM 3983 N N . ASP A 1 487 ? 9.857 -13.271 -31.314 1.00 94.00 487 ASP A N 1
ATOM 3984 C CA . ASP A 1 487 ? 10.466 -14.153 -30.314 1.00 94.00 487 ASP A CA 1
ATOM 3985 C C . ASP A 1 487 ? 11.097 -13.355 -29.161 1.00 94.00 487 ASP A C 1
ATOM 3987 O O . ASP A 1 487 ? 10.947 -13.730 -27.998 1.00 94.00 487 ASP A O 1
ATOM 3991 N N . MET A 1 488 ? 11.758 -12.225 -29.444 1.00 92.69 488 MET A N 1
ATOM 3992 C CA . MET A 1 488 ? 12.287 -11.334 -28.398 1.00 92.69 488 MET A CA 1
ATOM 3993 C C . MET A 1 488 ? 11.175 -10.747 -27.526 1.00 92.69 488 MET A C 1
ATOM 3995 O O . MET A 1 488 ? 11.324 -10.707 -26.305 1.00 92.69 488 MET A O 1
ATOM 3999 N N . ILE A 1 489 ? 10.066 -10.318 -28.138 1.00 94.06 489 ILE A N 1
ATOM 4000 C CA . ILE A 1 489 ? 8.912 -9.759 -27.425 1.00 94.06 489 ILE A CA 1
ATOM 4001 C C . ILE A 1 489 ? 8.236 -10.834 -26.568 1.00 94.06 489 ILE A C 1
ATOM 4003 O O . ILE A 1 489 ? 7.964 -10.599 -25.394 1.00 94.06 489 ILE A O 1
ATOM 4007 N N . ASN A 1 490 ? 8.021 -12.032 -27.117 1.00 92.50 490 ASN A N 1
ATOM 4008 C CA . ASN A 1 490 ? 7.403 -13.151 -26.402 1.00 92.50 490 ASN A CA 1
ATOM 4009 C C . ASN A 1 490 ? 8.229 -13.616 -25.192 1.00 92.50 490 ASN A C 1
ATOM 4011 O O . ASN A 1 490 ? 7.670 -14.153 -24.238 1.00 92.50 490 ASN A O 1
ATOM 4015 N N . ASN A 1 491 ? 9.545 -13.394 -25.223 1.00 91.94 491 ASN A N 1
ATOM 4016 C CA . ASN A 1 491 ? 10.454 -13.691 -24.120 1.00 91.94 491 ASN A CA 1
ATOM 4017 C C . ASN A 1 491 ? 10.557 -12.557 -23.082 1.00 91.94 491 ASN A C 1
ATOM 4019 O O . ASN A 1 491 ? 11.309 -12.707 -22.123 1.00 91.94 491 ASN A O 1
ATOM 4023 N N . GLN A 1 492 ? 9.848 -11.431 -23.237 1.00 93.25 492 GLN A N 1
ATOM 4024 C CA . GLN A 1 492 ? 9.848 -10.371 -22.223 1.00 93.25 492 GLN A CA 1
ATOM 4025 C C . GLN A 1 492 ? 9.050 -10.778 -20.978 1.00 93.25 492 GLN A C 1
ATOM 4027 O O . GLN A 1 492 ? 7.969 -11.357 -21.059 1.00 93.25 492 GLN A O 1
ATOM 4032 N N . SER A 1 493 ? 9.538 -10.405 -19.798 1.00 92.12 493 SER A N 1
ATOM 4033 C CA . SER A 1 493 ? 8.840 -10.638 -18.528 1.00 92.12 493 SER A CA 1
ATOM 4034 C C . SER A 1 493 ? 7.610 -9.742 -18.340 1.00 92.12 493 SER A C 1
ATOM 4036 O O . SER A 1 493 ? 6.647 -10.130 -17.676 1.00 92.12 493 SER A O 1
ATOM 4038 N N . TYR A 1 494 ? 7.629 -8.541 -18.919 1.00 88.69 494 TYR A N 1
ATOM 4039 C CA . TYR A 1 494 ? 6.533 -7.581 -18.853 1.00 88.69 494 TYR A CA 1
ATOM 4040 C C . TYR A 1 494 ? 5.505 -7.881 -19.947 1.00 88.69 494 TYR A C 1
ATOM 4042 O O . TYR A 1 494 ? 5.865 -7.975 -21.111 1.00 88.69 494 TYR A O 1
ATOM 4050 N N . GLN A 1 495 ? 4.230 -8.034 -19.582 1.00 82.56 495 GLN A N 1
ATOM 4051 C CA . GLN A 1 495 ? 3.185 -8.526 -20.499 1.00 82.56 495 GLN A CA 1
ATOM 4052 C C . GLN A 1 495 ? 2.150 -7.459 -20.886 1.00 82.56 495 GLN A C 1
ATOM 4054 O O . GLN A 1 495 ? 1.325 -7.682 -21.768 1.00 82.56 495 GLN A O 1
ATOM 4059 N N . GLN A 1 496 ? 2.171 -6.287 -20.244 1.00 86.00 496 GLN A N 1
ATOM 4060 C CA . GLN A 1 496 ? 1.235 -5.192 -20.531 1.00 86.00 496 GLN A CA 1
ATOM 4061 C C . GLN A 1 496 ? 1.730 -4.345 -21.712 1.00 86.00 496 GLN A C 1
ATOM 4063 O O . GLN A 1 496 ? 2.013 -3.154 -21.578 1.00 86.00 496 GLN A O 1
ATOM 4068 N N . ILE A 1 497 ? 1.864 -4.995 -22.867 1.00 91.06 497 ILE A N 1
ATOM 4069 C CA . ILE A 1 497 ? 2.480 -4.448 -24.075 1.00 91.06 497 ILE A CA 1
ATOM 4070 C C . ILE A 1 497 ? 1.470 -4.382 -25.224 1.00 91.06 497 ILE A C 1
ATOM 4072 O O . ILE A 1 497 ? 0.697 -5.313 -25.453 1.00 91.06 497 ILE A O 1
ATOM 4076 N N . LYS A 1 498 ? 1.538 -3.292 -25.987 1.00 94.56 498 LYS A N 1
ATOM 4077 C CA . LYS A 1 498 ? 1.016 -3.176 -27.348 1.00 94.56 498 LYS A CA 1
ATOM 4078 C C . LYS A 1 498 ? 2.166 -3.349 -28.343 1.00 94.56 498 LYS A C 1
ATOM 4080 O O . LYS A 1 498 ? 3.265 -2.862 -28.101 1.00 94.56 498 LYS A O 1
ATOM 4085 N N . ILE A 1 499 ? 1.935 -4.033 -29.455 1.00 96.00 499 ILE A N 1
ATOM 4086 C CA . ILE A 1 499 ? 2.940 -4.259 -30.497 1.00 96.00 499 ILE A CA 1
ATOM 4087 C C . ILE A 1 499 ? 2.500 -3.532 -31.760 1.00 96.00 499 ILE A C 1
ATOM 4089 O O . ILE A 1 499 ? 1.365 -3.691 -32.207 1.00 96.00 499 ILE A O 1
ATOM 4093 N N . ILE A 1 500 ? 3.411 -2.764 -32.351 1.00 96.94 500 ILE A N 1
ATOM 4094 C CA . ILE A 1 500 ? 3.222 -2.175 -33.672 1.00 96.94 500 ILE A CA 1
ATOM 4095 C C . ILE A 1 500 ? 4.361 -2.648 -34.570 1.00 96.94 500 ILE A C 1
ATOM 4097 O O . ILE A 1 500 ? 5.524 -2.322 -34.345 1.00 96.94 500 ILE A O 1
ATOM 4101 N N . ALA A 1 501 ? 4.017 -3.428 -35.589 1.00 97.25 501 ALA A N 1
ATOM 4102 C CA . ALA A 1 501 ? 4.961 -3.941 -36.568 1.00 97.25 501 ALA A CA 1
ATOM 4103 C C . ALA A 1 501 ? 4.784 -3.203 -37.897 1.00 97.25 501 ALA A C 1
ATOM 4105 O O . ALA A 1 501 ? 3.709 -3.247 -38.502 1.00 97.25 501 ALA A O 1
ATOM 4106 N N . LEU A 1 502 ? 5.842 -2.540 -38.358 1.00 96.56 502 LEU A N 1
ATOM 4107 C CA . LEU A 1 502 ? 5.888 -1.900 -39.668 1.00 96.56 502 LEU A CA 1
ATOM 4108 C C . LEU A 1 502 ? 6.617 -2.818 -40.645 1.00 96.56 502 LEU A C 1
ATOM 4110 O O . LEU A 1 502 ? 7.804 -3.096 -40.490 1.00 96.56 502 LEU A O 1
ATOM 4114 N N . ILE A 1 503 ? 5.899 -3.322 -41.641 1.00 96.19 503 ILE A N 1
ATOM 4115 C CA . ILE A 1 503 ? 6.434 -4.289 -42.600 1.00 96.19 503 ILE A CA 1
ATOM 4116 C C . ILE A 1 503 ? 6.563 -3.674 -43.991 1.00 96.19 503 ILE A C 1
ATOM 4118 O O . ILE A 1 503 ? 5.709 -2.894 -44.421 1.00 96.19 503 ILE A O 1
ATOM 4122 N N . SER A 1 504 ? 7.613 -4.055 -44.718 1.00 94.06 504 SER A N 1
ATOM 4123 C CA . SER A 1 504 ? 7.691 -3.820 -46.162 1.00 94.06 504 SER A CA 1
ATOM 4124 C C . SER A 1 504 ? 7.041 -4.971 -46.940 1.00 94.06 504 SER A C 1
ATOM 4126 O O . SER A 1 504 ? 6.639 -5.991 -46.376 1.00 94.06 504 SER A O 1
ATOM 4128 N N . VAL A 1 505 ? 6.910 -4.819 -48.259 1.00 93.88 505 VAL A N 1
ATOM 4129 C CA . VAL A 1 505 ? 6.377 -5.882 -49.122 1.00 93.88 505 VAL A CA 1
ATOM 4130 C C . VAL A 1 505 ? 7.474 -6.918 -49.394 1.00 93.88 505 VAL A C 1
ATOM 4132 O O . VAL A 1 505 ? 8.433 -6.643 -50.113 1.00 93.88 505 VAL A O 1
ATOM 4135 N N . PHE A 1 506 ? 7.315 -8.121 -48.844 1.00 94.81 506 PHE A N 1
ATOM 4136 C CA . PHE A 1 506 ? 8.195 -9.278 -49.055 1.00 94.81 506 PHE A CA 1
ATOM 4137 C C . PHE A 1 506 ? 7.380 -10.575 -49.151 1.00 94.81 506 PHE A C 1
ATOM 4139 O O . PHE A 1 506 ? 6.195 -10.590 -48.835 1.00 94.81 506 PHE A O 1
ATOM 4146 N N . ASP A 1 507 ? 7.986 -11.685 -49.576 1.00 93.44 507 ASP A N 1
ATOM 4147 C CA . ASP A 1 507 ? 7.255 -12.948 -49.743 1.00 93.44 507 ASP A CA 1
ATOM 4148 C C . ASP A 1 507 ? 6.587 -13.424 -48.433 1.00 93.44 507 ASP A C 1
ATOM 4150 O O . ASP A 1 507 ? 7.244 -13.668 -47.419 1.00 93.44 507 ASP A O 1
ATOM 4154 N N . GLY A 1 508 ? 5.255 -13.530 -48.464 1.00 90.56 508 GLY A N 1
ATOM 4155 C CA . GLY A 1 508 ? 4.367 -13.862 -47.346 1.00 90.56 508 GLY A CA 1
ATOM 4156 C C . GLY A 1 508 ? 4.165 -12.781 -46.276 1.00 90.56 508 GLY A C 1
ATOM 4157 O O . GLY A 1 508 ? 3.800 -13.105 -45.147 1.00 90.56 508 GLY A O 1
ATOM 4158 N N . PHE A 1 509 ? 4.327 -11.503 -46.628 1.00 93.88 509 PHE A N 1
ATOM 4159 C CA . PHE A 1 509 ? 3.872 -10.379 -45.797 1.00 93.88 509 PHE A CA 1
ATOM 4160 C C . PHE A 1 509 ? 2.350 -10.426 -45.510 1.00 93.88 509 PHE A C 1
ATOM 4162 O O . PHE A 1 509 ? 1.919 -10.099 -44.406 1.00 93.88 509 PHE A O 1
ATOM 4169 N N . GLU A 1 510 ? 1.534 -10.896 -46.468 1.00 93.62 510 GLU A N 1
ATOM 4170 C CA . GLU A 1 510 ? 0.077 -11.064 -46.299 1.00 93.62 510 GLU A CA 1
ATOM 4171 C C . GLU A 1 510 ? -0.269 -12.103 -45.223 1.00 93.62 510 GLU A C 1
ATOM 4173 O O . GLU A 1 510 ? -1.244 -11.939 -44.492 1.00 93.62 510 GLU A O 1
ATOM 4178 N N . GLU A 1 511 ? 0.532 -13.167 -45.104 1.00 94.00 511 GLU A N 1
ATOM 4179 C CA . GLU A 1 511 ? 0.354 -14.198 -44.074 1.00 94.00 511 GLU A CA 1
ATOM 4180 C C . GLU A 1 511 ? 0.572 -13.598 -42.683 1.00 94.00 511 GLU A C 1
ATOM 4182 O O . GLU A 1 511 ? -0.270 -13.773 -41.805 1.00 94.00 511 GLU A O 1
ATOM 4187 N N . ILE A 1 512 ? 1.651 -12.823 -42.510 1.00 94.31 512 ILE A N 1
ATOM 4188 C CA . ILE A 1 512 ? 1.944 -12.108 -41.261 1.00 94.31 512 ILE A CA 1
ATOM 4189 C C . ILE A 1 512 ? 0.808 -11.148 -40.913 1.00 94.31 512 ILE A C 1
ATOM 4191 O O . ILE A 1 512 ? 0.310 -11.174 -39.789 1.00 94.31 512 ILE A O 1
ATOM 4195 N N . TYR A 1 513 ? 0.370 -10.335 -41.876 1.00 93.38 513 TYR A N 1
ATOM 4196 C CA . TYR A 1 513 ? -0.710 -9.378 -41.662 1.00 93.38 513 TYR A CA 1
ATOM 4197 C C . TYR A 1 513 ? -1.996 -10.074 -41.197 1.00 93.38 513 TYR A C 1
ATOM 4199 O O . TYR A 1 513 ? -2.570 -9.699 -40.180 1.00 93.38 513 TYR A O 1
ATOM 4207 N N . ASN A 1 514 ? -2.428 -11.124 -41.898 1.00 92.94 514 ASN A N 1
ATOM 4208 C CA . ASN A 1 514 ? -3.665 -11.833 -41.567 1.00 92.94 514 ASN A CA 1
ATOM 4209 C C . ASN A 1 514 ? -3.578 -12.619 -40.251 1.00 92.94 514 ASN A C 1
ATOM 4211 O O . ASN A 1 514 ? -4.589 -12.777 -39.571 1.00 92.94 514 ASN A O 1
ATOM 4215 N N . GLN A 1 515 ? -2.397 -13.137 -39.907 1.00 93.06 515 GLN A N 1
ATOM 4216 C CA . GLN A 1 515 ? -2.206 -13.948 -38.709 1.00 93.06 515 GLN A CA 1
ATOM 4217 C C . GLN A 1 515 ? -2.058 -13.104 -37.442 1.00 93.06 515 GLN A C 1
ATOM 4219 O O . GLN A 1 515 ? -2.584 -13.502 -36.410 1.00 93.06 515 GLN A O 1
ATOM 4224 N N . TYR A 1 516 ? -1.332 -11.985 -37.505 1.00 93.38 516 TYR A N 1
ATOM 4225 C CA . TYR A 1 516 ? -0.922 -11.232 -36.316 1.00 93.38 516 TYR A CA 1
ATOM 4226 C C . TYR A 1 516 ? -1.698 -9.937 -36.095 1.00 93.38 516 TYR A C 1
ATOM 4228 O O . TYR A 1 516 ? -1.636 -9.402 -34.998 1.00 93.38 516 TYR A O 1
ATOM 4236 N N . ASN A 1 517 ? -2.415 -9.399 -37.084 1.00 93.50 517 ASN A N 1
ATOM 4237 C CA . ASN A 1 517 ? -3.110 -8.121 -36.919 1.00 93.50 517 ASN A CA 1
ATOM 4238 C C . ASN A 1 517 ? -4.428 -8.279 -36.137 1.00 93.50 517 ASN A C 1
ATOM 4240 O O . ASN A 1 517 ? -5.517 -8.281 -36.715 1.00 93.50 517 ASN A O 1
ATOM 4244 N N . HIS A 1 518 ? -4.328 -8.447 -34.820 1.00 89.44 518 HIS A N 1
ATOM 4245 C CA . HIS A 1 518 ? -5.454 -8.582 -33.902 1.00 89.44 518 HIS A CA 1
ATOM 4246 C C . HIS A 1 518 ? -5.080 -8.146 -32.475 1.00 89.44 518 HIS A C 1
ATOM 4248 O O . HIS A 1 518 ? -3.915 -8.138 -32.079 1.00 89.44 518 HIS A O 1
ATOM 4254 N N . ASP A 1 519 ? -6.097 -7.822 -31.673 1.00 85.19 519 ASP A N 1
ATOM 4255 C CA . ASP A 1 519 ? -5.976 -7.480 -30.250 1.00 85.19 519 ASP A CA 1
ATOM 4256 C C . ASP A 1 519 ? -4.945 -6.372 -29.955 1.00 85.19 519 ASP A C 1
ATOM 4258 O O . ASP A 1 519 ? -5.187 -5.197 -30.236 1.00 85.19 519 ASP A O 1
ATOM 4262 N N . CYS A 1 520 ? -3.813 -6.741 -29.350 1.00 87.62 520 CYS A N 1
ATOM 4263 C CA . CYS A 1 520 ? -2.726 -5.850 -28.957 1.00 87.62 520 CYS A CA 1
ATOM 4264 C C . CYS A 1 520 ? -1.622 -5.728 -30.016 1.00 87.62 520 CYS A C 1
ATOM 4266 O O . CYS A 1 520 ? -0.688 -4.958 -29.801 1.00 87.62 520 CYS A O 1
ATOM 4268 N N . ILE A 1 521 ? -1.714 -6.454 -31.134 1.00 94.19 521 ILE A N 1
ATOM 4269 C CA . ILE A 1 521 ? -0.725 -6.445 -32.213 1.00 94.19 521 ILE A CA 1
ATOM 4270 C C . ILE A 1 521 ? -1.331 -5.772 -33.439 1.00 94.19 521 ILE A C 1
ATOM 4272 O O . ILE A 1 521 ? -2.354 -6.200 -33.970 1.00 94.19 521 ILE A O 1
ATOM 4276 N N . GLN A 1 522 ? -0.676 -4.713 -33.900 1.00 95.06 522 GLN A N 1
ATOM 4277 C CA . GLN A 1 522 ? -1.073 -3.980 -35.091 1.00 95.06 522 GLN A CA 1
ATOM 4278 C C . GLN A 1 522 ? 0.031 -4.062 -36.136 1.00 95.06 522 GLN A C 1
ATOM 4280 O O . GLN A 1 522 ? 1.171 -3.676 -35.883 1.00 95.06 522 GLN A O 1
ATOM 4285 N N . VAL A 1 523 ? -0.315 -4.567 -37.317 1.00 96.62 523 VAL A N 1
ATOM 4286 C CA . VAL A 1 523 ? 0.620 -4.695 -38.438 1.00 96.62 523 VAL A CA 1
ATOM 4287 C C . VAL A 1 523 ? 0.244 -3.673 -39.503 1.00 96.62 523 VAL A C 1
ATOM 4289 O O . VAL A 1 523 ? -0.903 -3.637 -39.948 1.00 96.62 523 VAL A O 1
ATOM 4292 N N . TYR A 1 524 ? 1.203 -2.859 -39.936 1.00 95.69 524 TYR A N 1
ATOM 4293 C CA . TYR A 1 524 ? 1.002 -1.852 -40.976 1.00 95.69 524 TYR A CA 1
ATOM 4294 C C . TYR A 1 524 ? 2.065 -1.958 -42.066 1.00 95.69 524 TYR A C 1
ATOM 4296 O O . TYR A 1 524 ? 3.196 -2.363 -41.806 1.00 95.69 524 TYR A O 1
ATOM 4304 N N . LEU A 1 525 ? 1.713 -1.541 -43.285 1.00 94.62 525 LEU A N 1
ATOM 4305 C CA . LEU A 1 525 ? 2.715 -1.273 -44.314 1.00 94.62 525 LEU A CA 1
ATOM 4306 C C . LEU A 1 525 ? 3.482 -0.004 -43.941 1.00 94.62 525 LEU A C 1
ATOM 4308 O O . LEU A 1 525 ? 2.870 1.036 -43.695 1.00 94.62 525 LEU A O 1
ATOM 4312 N N . GLU A 1 526 ? 4.806 -0.105 -43.915 1.00 93.38 526 GLU A N 1
ATOM 4313 C CA . GLU A 1 526 ? 5.708 0.953 -43.455 1.00 93.38 526 GLU A CA 1
ATOM 4314 C C . GLU A 1 526 ? 5.480 2.289 -44.186 1.00 93.38 526 GLU A C 1
ATOM 4316 O O . GLU A 1 526 ? 5.201 3.301 -43.542 1.00 93.38 526 GLU A O 1
ATOM 4321 N N . ASP A 1 527 ? 5.485 2.273 -45.523 1.00 89.38 527 ASP A N 1
ATOM 4322 C CA . ASP A 1 527 ? 5.314 3.476 -46.354 1.00 89.38 527 ASP A CA 1
ATOM 4323 C C . ASP A 1 527 ? 3.999 4.215 -46.059 1.00 89.38 527 ASP A C 1
ATOM 4325 O O . ASP A 1 527 ? 3.943 5.445 -46.036 1.00 89.38 527 ASP A O 1
ATOM 4329 N N . TYR A 1 528 ? 2.926 3.466 -45.785 1.00 91.38 528 TYR A N 1
ATOM 4330 C CA . TYR A 1 528 ? 1.625 4.050 -45.466 1.00 91.38 528 TYR A CA 1
ATOM 4331 C C . TYR A 1 528 ? 1.651 4.777 -44.120 1.00 91.38 528 TYR A C 1
ATOM 4333 O O . TYR A 1 528 ? 0.988 5.801 -43.957 1.00 91.38 528 TYR A O 1
ATOM 4341 N N . VAL A 1 529 ? 2.414 4.268 -43.150 1.00 93.50 529 VAL A N 1
ATOM 4342 C CA . VAL A 1 529 ? 2.468 4.851 -41.810 1.00 93.50 529 VAL A CA 1
ATOM 4343 C C . VAL A 1 529 ? 3.174 6.198 -41.814 1.00 93.50 529 VAL A C 1
ATOM 4345 O O . VAL A 1 529 ? 2.647 7.153 -41.241 1.00 93.50 529 VAL A O 1
ATOM 4348 N N . TYR A 1 530 ? 4.306 6.300 -42.514 1.00 90.38 530 TYR A N 1
ATOM 4349 C CA . TYR A 1 530 ? 5.086 7.538 -42.587 1.00 90.38 530 TYR A CA 1
ATOM 4350 C C . TYR A 1 530 ? 4.329 8.701 -43.229 1.00 90.38 530 TYR A C 1
ATOM 4352 O O . TYR A 1 530 ? 4.556 9.852 -42.863 1.00 90.38 530 TYR A O 1
ATOM 4360 N N . GLU A 1 531 ? 3.407 8.418 -44.149 1.00 87.75 531 GLU A N 1
ATOM 4361 C CA . GLU A 1 531 ? 2.609 9.454 -44.808 1.00 87.75 531 GLU A CA 1
ATOM 4362 C C . GLU A 1 531 ? 1.342 9.853 -44.041 1.00 87.75 531 GLU A C 1
ATOM 4364 O O . GLU A 1 531 ? 0.803 10.939 -44.275 1.00 87.75 531 GLU A O 1
ATOM 4369 N N . LYS A 1 532 ? 0.801 8.962 -43.201 1.00 89.38 532 LYS A N 1
ATOM 4370 C CA . LYS A 1 532 ? -0.591 9.068 -42.729 1.00 89.38 532 LYS A CA 1
ATOM 4371 C C . LYS A 1 532 ? -0.759 9.290 -41.243 1.00 89.38 532 LYS A C 1
ATOM 4373 O O . LYS A 1 532 ? -1.809 9.807 -40.872 1.00 89.38 532 LYS A O 1
ATOM 4378 N N . TYR A 1 533 ? 0.211 8.898 -40.424 1.00 92.50 533 TYR A N 1
ATOM 4379 C CA . TYR A 1 533 ? 0.057 8.941 -38.976 1.00 92.50 533 TYR A CA 1
ATOM 4380 C C . TYR A 1 533 ? 1.110 9.825 -38.321 1.00 92.50 533 TYR A C 1
ATOM 4382 O O . TYR A 1 533 ? 2.296 9.789 -38.645 1.00 92.50 533 TYR A O 1
ATOM 4390 N N . SER A 1 534 ? 0.659 10.587 -37.334 1.00 92.62 534 SER A N 1
ATOM 4391 C CA . SER A 1 534 ? 1.517 11.132 -36.285 1.00 92.62 534 SER A CA 1
ATOM 4392 C C . SER A 1 534 ? 1.752 10.102 -35.174 1.00 92.62 534 SER A C 1
ATOM 4394 O O . SER A 1 534 ? 1.020 9.116 -35.051 1.00 92.62 534 SER A O 1
ATOM 4396 N N . ILE A 1 535 ? 2.749 10.351 -34.316 1.00 92.88 535 ILE A N 1
ATOM 4397 C CA . ILE A 1 535 ? 3.041 9.497 -33.154 1.00 92.88 535 ILE A CA 1
ATOM 4398 C C . ILE A 1 535 ? 1.804 9.345 -32.255 1.00 92.88 535 ILE A C 1
ATOM 4400 O O . ILE A 1 535 ? 1.433 8.220 -31.937 1.00 92.88 535 ILE A O 1
ATOM 4404 N N . SER A 1 536 ? 1.118 10.441 -31.916 1.00 90.00 536 SER A N 1
ATOM 4405 C CA . SER A 1 536 ? -0.056 10.414 -31.029 1.00 90.00 536 SER A CA 1
ATOM 4406 C C . SER A 1 536 ? -1.294 9.734 -31.622 1.00 90.00 536 SER A C 1
ATOM 4408 O O . SER A 1 536 ? -2.204 9.375 -30.881 1.00 90.00 536 SER A O 1
ATOM 4410 N N . GLU A 1 537 ? -1.376 9.601 -32.949 1.00 91.94 537 GLU A N 1
ATOM 4411 C CA . GLU A 1 537 ? -2.482 8.891 -33.608 1.00 91.94 537 GLU A CA 1
ATOM 4412 C C . GLU A 1 537 ? -2.238 7.383 -33.669 1.00 91.94 537 GLU A C 1
ATOM 4414 O O . GLU A 1 537 ? -3.188 6.607 -33.582 1.00 91.94 537 GLU A O 1
ATOM 4419 N N . LEU A 1 538 ? -0.979 6.969 -33.836 1.00 93.12 538 LEU A N 1
ATOM 4420 C CA . LEU A 1 538 ? -0.608 5.560 -33.939 1.00 93.12 538 LEU A CA 1
ATOM 4421 C C . LEU A 1 538 ? -0.392 4.911 -32.562 1.00 93.12 538 LEU A C 1
ATOM 4423 O O . LEU A 1 538 ? -0.776 3.760 -32.344 1.00 93.12 538 LEU A O 1
ATOM 4427 N N . ILE A 1 539 ? 0.233 5.644 -31.640 1.00 93.44 539 ILE A N 1
ATOM 4428 C CA . ILE A 1 539 ? 0.660 5.161 -30.328 1.00 93.44 539 ILE A CA 1
ATOM 4429 C C . ILE A 1 539 ? -0.223 5.808 -29.255 1.00 93.44 539 ILE A C 1
ATOM 4431 O O . ILE A 1 539 ? -0.110 6.995 -28.964 1.00 93.44 539 ILE A O 1
ATOM 4435 N N . ASP A 1 540 ? -1.096 5.002 -28.652 1.00 89.69 540 ASP A N 1
ATOM 4436 C CA . ASP A 1 540 ? -2.051 5.391 -27.601 1.00 89.69 540 ASP A CA 1
ATOM 4437 C C . ASP A 1 540 ? -1.589 5.006 -26.184 1.00 89.69 540 ASP A C 1
ATOM 4439 O O . ASP A 1 540 ? -2.318 5.197 -25.210 1.00 89.69 540 ASP A O 1
ATOM 4443 N N . THR A 1 541 ? -0.379 4.460 -26.060 1.00 92.81 541 THR A N 1
ATOM 4444 C CA . THR A 1 541 ? 0.241 4.098 -24.784 1.00 92.81 541 THR A CA 1
ATOM 4445 C C . THR A 1 541 ? 1.065 5.250 -24.221 1.00 92.81 541 THR A C 1
ATOM 4447 O O . THR A 1 541 ? 1.423 6.194 -24.923 1.00 92.81 541 THR A O 1
ATOM 4450 N N . ARG A 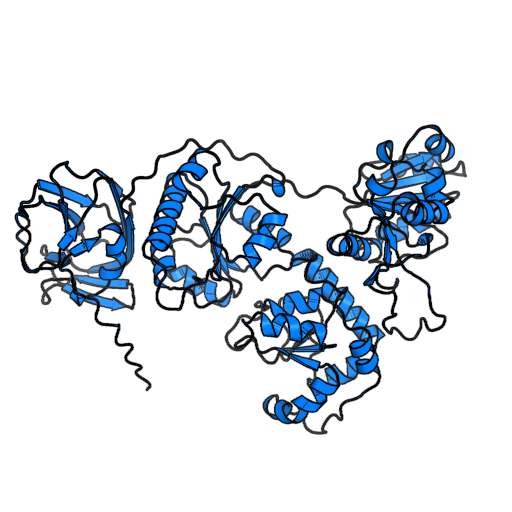1 542 ? 1.419 5.171 -22.935 1.00 91.38 542 ARG A N 1
ATOM 4451 C CA . ARG A 1 542 ? 2.234 6.205 -22.286 1.00 91.38 542 ARG A CA 1
ATOM 4452 C C . ARG A 1 542 ? 3.689 6.196 -22.755 1.00 91.38 542 ARG A C 1
ATOM 4454 O O . ARG A 1 542 ? 4.297 7.257 -22.907 1.00 91.38 542 ARG A O 1
ATOM 4461 N N . TYR A 1 543 ? 4.243 5.005 -22.957 1.00 93.81 543 TYR A N 1
ATOM 4462 C CA . TYR A 1 543 ? 5.635 4.805 -23.341 1.00 93.81 543 TYR A CA 1
ATOM 4463 C C . TYR A 1 543 ? 5.748 4.096 -24.688 1.00 93.81 543 TYR A C 1
ATOM 4465 O O . TYR A 1 543 ? 4.855 3.338 -25.078 1.00 93.81 543 TYR A O 1
ATOM 4473 N N . VAL A 1 544 ? 6.865 4.317 -25.376 1.00 95.88 544 VAL A N 1
ATOM 4474 C CA . VAL A 1 544 ? 7.232 3.609 -26.605 1.00 95.88 544 VAL A CA 1
ATOM 4475 C C . VAL A 1 544 ? 8.728 3.311 -26.637 1.00 95.88 544 VAL A C 1
ATOM 4477 O O . VAL A 1 544 ? 9.536 4.105 -26.160 1.00 95.88 544 VAL A O 1
ATOM 4480 N N . THR A 1 545 ? 9.105 2.178 -27.216 1.00 95.81 545 THR A N 1
ATOM 4481 C CA . THR A 1 545 ? 10.486 1.891 -27.629 1.00 95.81 545 THR A CA 1
ATOM 4482 C C . THR A 1 545 ? 10.489 1.293 -29.029 1.00 95.81 545 THR A C 1
ATOM 4484 O O . THR A 1 545 ? 9.495 0.692 -29.452 1.00 95.81 545 THR A O 1
ATOM 4487 N N . VAL A 1 546 ? 11.601 1.470 -29.739 1.00 95.81 546 VAL A N 1
ATOM 4488 C CA . VAL A 1 546 ? 11.822 0.880 -31.056 1.00 95.81 546 VAL A CA 1
ATOM 4489 C C . VAL A 1 546 ? 12.799 -0.280 -30.923 1.00 95.81 546 VAL A C 1
ATOM 4491 O O . VAL A 1 546 ? 13.968 -0.078 -30.599 1.00 95.81 546 VAL A O 1
ATOM 4494 N N . LEU A 1 547 ? 12.330 -1.496 -31.194 1.00 94.56 547 LEU A N 1
ATOM 4495 C CA . LEU A 1 547 ? 13.178 -2.681 -31.208 1.00 94.56 547 LEU A CA 1
ATOM 4496 C C . LEU A 1 547 ? 13.847 -2.829 -32.571 1.00 94.56 547 LEU A C 1
ATOM 4498 O O . LEU A 1 547 ? 13.178 -2.888 -33.604 1.00 94.56 547 LEU A O 1
ATOM 4502 N N . ASN A 1 548 ? 15.171 -2.940 -32.562 1.00 89.69 548 ASN A N 1
ATOM 4503 C CA . ASN A 1 548 ? 15.952 -3.180 -33.762 1.00 89.69 548 ASN A CA 1
ATOM 4504 C C . ASN A 1 548 ? 16.286 -4.683 -33.889 1.00 89.69 548 ASN A C 1
ATOM 4506 O O . ASN A 1 548 ? 16.909 -5.243 -32.981 1.00 89.69 548 ASN A O 1
ATOM 4510 N N . PRO A 1 549 ? 15.923 -5.348 -35.006 1.00 89.06 549 PRO A N 1
ATOM 4511 C CA . PRO A 1 549 ? 16.181 -6.774 -35.209 1.00 89.06 549 PRO A CA 1
ATOM 4512 C C . PRO A 1 549 ? 17.669 -7.149 -35.194 1.00 89.06 549 PRO A C 1
ATOM 4514 O O . PRO A 1 549 ? 17.980 -8.324 -34.999 1.00 89.06 549 PRO A O 1
ATOM 4517 N N . ASP A 1 550 ? 18.593 -6.210 -35.392 1.00 89.38 550 ASP A N 1
ATOM 4518 C CA . ASP A 1 550 ? 20.037 -6.473 -35.387 1.00 89.38 550 ASP A CA 1
ATOM 4519 C C . ASP A 1 550 ? 20.619 -6.619 -33.974 1.00 89.38 550 ASP A C 1
ATOM 4521 O O . ASP A 1 550 ? 21.690 -7.207 -33.802 1.00 89.38 550 ASP A O 1
ATOM 4525 N N . TYR A 1 551 ? 19.888 -6.169 -32.953 1.00 88.75 551 TYR A N 1
ATOM 4526 C CA . TYR A 1 551 ? 20.300 -6.220 -31.553 1.00 88.75 551 TYR A CA 1
ATOM 4527 C C . TYR A 1 551 ? 19.538 -7.301 -30.785 1.00 88.75 551 TYR A C 1
ATOM 4529 O O . TYR A 1 551 ? 18.557 -7.869 -31.258 1.00 88.75 551 TYR A O 1
ATOM 4537 N N . SER A 1 552 ? 20.034 -7.644 -29.598 1.00 85.88 552 SER A N 1
ATOM 4538 C CA . SER A 1 552 ? 19.363 -8.569 -28.682 1.00 85.88 552 SER A CA 1
ATOM 4539 C C . SER A 1 552 ? 18.941 -7.825 -27.428 1.00 85.88 552 SER A C 1
ATOM 4541 O O . SER A 1 552 ? 19.736 -7.095 -26.840 1.00 85.88 552 SER A O 1
ATOM 4543 N N . TYR A 1 553 ? 17.699 -8.048 -27.016 1.00 88.94 553 TYR A N 1
ATOM 4544 C CA . TYR A 1 553 ? 17.106 -7.440 -25.834 1.00 88.94 553 TYR A CA 1
ATOM 4545 C C . TYR A 1 553 ? 16.847 -8.537 -24.801 1.00 88.94 553 TYR A C 1
ATOM 4547 O O . TYR A 1 553 ? 16.182 -9.529 -25.104 1.00 88.94 553 TYR A O 1
ATOM 4555 N N . GLY A 1 554 ? 17.409 -8.383 -23.600 1.00 88.12 554 GLY A N 1
ATOM 4556 C CA . GLY A 1 554 ? 17.257 -9.360 -22.518 1.00 88.12 554 GLY A CA 1
ATOM 4557 C C . GLY A 1 554 ? 15.805 -9.498 -22.045 1.00 88.12 554 GLY A C 1
ATOM 4558 O O . GLY A 1 554 ? 14.991 -8.600 -22.260 1.00 88.12 554 GLY A O 1
ATOM 4559 N N . GLU A 1 555 ? 15.494 -10.601 -21.354 1.00 91.69 555 GLU A N 1
ATOM 4560 C CA . GLU A 1 555 ? 14.155 -10.948 -20.821 1.00 91.69 555 GLU A CA 1
ATOM 4561 C C . GLU A 1 555 ? 13.487 -9.796 -20.048 1.00 91.69 555 GLU A C 1
ATOM 4563 O O . GLU A 1 555 ? 12.271 -9.639 -20.077 1.00 91.69 555 GLU A O 1
ATOM 4568 N N . TYR A 1 556 ? 14.281 -8.973 -19.363 1.00 92.25 556 TYR A N 1
ATOM 4569 C CA . TYR A 1 556 ? 13.792 -7.916 -18.475 1.00 92.25 556 TYR A CA 1
ATOM 4570 C C . TYR A 1 556 ? 13.940 -6.503 -19.047 1.00 92.25 556 TYR A C 1
ATOM 4572 O O . TYR A 1 556 ? 13.731 -5.532 -18.319 1.00 92.25 556 TYR A O 1
ATOM 4580 N N . TYR A 1 557 ? 14.297 -6.368 -20.329 1.00 91.94 557 TYR A N 1
ATOM 4581 C CA . TYR A 1 557 ? 14.565 -5.075 -20.961 1.00 91.94 557 TYR A CA 1
ATOM 4582 C C . TYR A 1 557 ? 13.398 -4.097 -20.807 1.00 91.94 557 TYR A C 1
ATOM 4584 O O . TYR A 1 557 ? 13.592 -2.968 -20.353 1.00 91.94 557 TYR A O 1
ATOM 4592 N N . VAL A 1 558 ? 12.182 -4.530 -21.147 1.00 92.75 558 VAL A N 1
ATOM 4593 C CA . VAL A 1 558 ? 10.995 -3.672 -21.045 1.00 92.75 558 VAL A CA 1
ATOM 4594 C C . VAL A 1 558 ? 10.696 -3.345 -19.588 1.00 92.75 558 VAL A C 1
ATOM 4596 O O . VAL A 1 558 ? 10.500 -2.186 -19.231 1.00 92.75 558 VAL A O 1
ATOM 4599 N N . GLU A 1 559 ? 10.707 -4.356 -18.726 1.00 92.50 559 GLU A N 1
ATOM 4600 C CA . GLU A 1 559 ? 10.329 -4.196 -17.327 1.00 92.50 559 GLU A CA 1
ATOM 4601 C C . GLU A 1 559 ? 11.243 -3.234 -16.564 1.00 92.50 559 GLU A C 1
ATOM 4603 O O . GLU A 1 559 ? 10.764 -2.340 -15.864 1.00 92.50 559 GLU A O 1
ATOM 4608 N N . ASP A 1 560 ? 12.559 -3.394 -16.704 1.00 92.56 560 ASP A N 1
ATOM 4609 C CA . ASP A 1 560 ? 13.523 -2.586 -15.964 1.00 92.56 560 ASP A CA 1
ATOM 4610 C C . ASP A 1 560 ? 13.473 -1.115 -16.396 1.00 92.56 560 ASP A C 1
ATOM 4612 O O . ASP A 1 560 ? 13.636 -0.228 -15.553 1.00 92.56 560 ASP A O 1
ATOM 4616 N N . ASN A 1 561 ? 13.199 -0.836 -17.675 1.00 92.62 561 ASN A N 1
ATOM 4617 C CA . ASN A 1 561 ? 13.017 0.531 -18.166 1.00 92.62 561 ASN A CA 1
ATOM 4618 C C . ASN A 1 561 ? 11.690 1.145 -17.705 1.00 92.62 561 ASN A C 1
ATOM 4620 O O . ASN A 1 561 ? 11.663 2.310 -17.308 1.00 92.62 561 ASN A O 1
ATOM 4624 N N . ILE A 1 562 ? 10.607 0.366 -17.648 1.00 91.12 562 ILE A N 1
ATOM 4625 C CA . ILE A 1 562 ? 9.326 0.833 -17.098 1.00 91.12 562 ILE A CA 1
ATOM 4626 C C . ILE A 1 562 ? 9.433 1.167 -15.618 1.00 91.12 562 ILE A C 1
ATOM 4628 O O . ILE A 1 562 ? 9.007 2.243 -15.193 1.00 91.12 562 ILE A O 1
ATOM 4632 N N . HIS A 1 563 ? 10.096 0.314 -14.842 1.00 91.38 563 HIS A N 1
ATOM 4633 C CA . HIS A 1 563 ? 10.427 0.634 -13.461 1.00 91.38 563 HIS A CA 1
ATOM 4634 C C . HIS A 1 563 ? 11.271 1.909 -13.351 1.00 91.38 563 HIS A C 1
ATOM 4636 O O . HIS A 1 563 ? 11.025 2.729 -12.464 1.00 91.38 563 HIS A O 1
ATOM 4642 N N . ALA A 1 564 ? 12.220 2.124 -14.266 1.00 93.06 564 ALA A N 1
ATOM 4643 C CA . ALA A 1 564 ? 13.040 3.327 -14.275 1.00 93.06 564 ALA A CA 1
ATOM 4644 C C . ALA A 1 564 ? 12.249 4.614 -14.542 1.00 93.06 564 ALA A C 1
ATOM 4646 O O . ALA A 1 564 ? 12.570 5.651 -13.952 1.00 93.06 564 ALA A O 1
ATOM 4647 N N . PHE A 1 565 ? 11.169 4.575 -15.328 1.00 91.50 565 PHE A N 1
ATOM 4648 C CA . PHE A 1 565 ? 10.277 5.731 -15.473 1.00 91.50 565 PHE A CA 1
ATOM 4649 C C . PHE A 1 565 ? 9.574 6.090 -14.166 1.00 91.50 565 PHE A C 1
ATOM 4651 O O . PHE A 1 565 ? 9.361 7.278 -13.899 1.00 91.50 565 PHE A O 1
ATOM 4658 N N . CYS A 1 566 ? 9.262 5.100 -13.320 1.00 88.44 566 CYS A N 1
ATOM 4659 C CA . CYS A 1 566 ? 8.592 5.347 -12.046 1.00 88.44 566 CYS A CA 1
ATOM 4660 C C . CYS A 1 566 ? 9.402 6.274 -11.132 1.00 88.44 566 CYS A C 1
ATOM 4662 O O . CYS A 1 566 ? 8.799 7.092 -10.437 1.00 88.44 566 CYS A O 1
ATOM 4664 N N . TYR A 1 567 ? 10.737 6.175 -11.137 1.00 90.88 567 TYR A N 1
ATOM 4665 C CA . TYR A 1 567 ? 11.599 6.940 -10.230 1.00 90.88 567 TYR A CA 1
ATOM 4666 C C . TYR A 1 567 ? 12.425 8.052 -10.882 1.00 90.88 567 TYR A C 1
ATOM 4668 O O . TYR A 1 567 ? 12.702 9.052 -10.221 1.00 90.88 567 TYR A O 1
ATOM 4676 N N . SER A 1 568 ? 12.777 7.941 -12.165 1.00 91.75 568 SER A N 1
ATOM 4677 C CA . SER A 1 568 ? 13.557 8.979 -12.854 1.00 91.75 568 SER A CA 1
ATOM 4678 C C . SER A 1 568 ? 12.705 10.161 -13.324 1.00 91.75 568 SER A C 1
ATOM 4680 O O . SER A 1 568 ? 13.212 11.273 -13.439 1.00 91.75 568 SER A O 1
ATOM 4682 N N . LYS A 1 569 ? 11.414 9.952 -13.634 1.00 85.75 569 LYS A N 1
ATOM 4683 C CA . LYS A 1 569 ? 10.577 10.956 -14.330 1.00 85.75 569 LYS A CA 1
ATOM 4684 C C . LYS A 1 569 ? 11.265 11.539 -15.583 1.00 85.75 569 LYS A C 1
ATOM 4686 O O . LYS A 1 569 ? 11.027 12.694 -15.942 1.00 85.75 569 LYS A O 1
ATOM 4691 N N . ALA A 1 570 ? 12.175 10.780 -16.193 1.00 91.81 570 ALA A N 1
ATOM 4692 C CA . ALA A 1 570 ? 12.868 11.182 -17.402 1.00 91.81 570 ALA A CA 1
ATOM 4693 C C . ALA A 1 570 ? 11.921 11.075 -18.600 1.00 91.81 570 ALA A C 1
ATOM 4695 O O . ALA A 1 570 ? 11.030 10.231 -18.620 1.00 91.81 570 ALA A O 1
ATOM 4696 N N . ALA A 1 571 ? 12.133 11.927 -19.601 1.00 92.25 571 ALA A N 1
ATOM 4697 C CA . ALA A 1 571 ? 11.386 11.843 -20.856 1.00 92.25 571 ALA A CA 1
ATOM 4698 C C . ALA A 1 571 ? 11.884 10.690 -21.738 1.00 92.25 571 ALA A C 1
ATOM 4700 O O . ALA A 1 571 ? 11.166 10.225 -22.620 1.00 92.25 571 ALA A O 1
ATOM 4701 N N . CYS A 1 572 ? 13.127 10.263 -21.508 1.00 94.38 572 CYS A N 1
ATOM 4702 C CA . CYS A 1 572 ? 13.770 9.183 -22.226 1.00 94.38 572 CYS A CA 1
ATOM 4703 C C . CYS A 1 572 ? 14.668 8.375 -21.283 1.00 94.38 572 CYS A C 1
ATOM 4705 O O . CYS A 1 572 ? 15.375 8.951 -20.448 1.00 94.38 572 CYS A O 1
ATOM 4707 N N . ILE A 1 573 ? 14.625 7.052 -21.408 1.00 94.44 573 ILE A N 1
ATOM 4708 C CA . ILE A 1 573 ? 15.452 6.114 -20.651 1.00 94.44 573 ILE A CA 1
ATOM 4709 C C . ILE A 1 573 ? 16.186 5.218 -21.634 1.00 94.44 573 ILE A C 1
ATOM 4711 O O . ILE A 1 573 ? 15.586 4.733 -22.579 1.00 94.44 573 ILE A O 1
ATOM 4715 N N . GLY A 1 574 ? 17.466 4.974 -21.410 1.00 92.06 574 GLY A N 1
ATOM 4716 C CA . GLY A 1 574 ? 18.231 4.015 -22.197 1.00 92.06 574 GLY A CA 1
ATOM 4717 C C . GLY A 1 574 ? 19.489 3.625 -21.453 1.00 92.06 574 GLY A C 1
ATOM 4718 O O . GLY A 1 574 ? 19.514 3.643 -20.224 1.00 92.06 574 GLY A O 1
ATOM 4719 N N . GLN A 1 575 ? 20.542 3.293 -22.180 1.00 89.50 575 GLN A N 1
ATOM 4720 C CA . GLN A 1 575 ? 21.844 2.980 -21.605 1.00 89.50 575 GLN A CA 1
ATOM 4721 C C . GLN A 1 575 ? 22.904 3.871 -22.218 1.00 89.50 575 GLN A C 1
ATOM 4723 O O . GLN A 1 575 ? 22.947 4.051 -23.430 1.00 89.50 575 GLN A O 1
ATOM 4728 N N . LYS A 1 576 ? 23.770 4.434 -21.380 1.00 87.62 576 LYS A N 1
ATOM 4729 C CA . LYS A 1 576 ? 24.916 5.210 -21.837 1.00 87.62 576 LYS A CA 1
ATOM 4730 C C . LYS A 1 576 ? 26.160 4.328 -21.905 1.00 87.62 576 LYS A C 1
ATOM 4732 O O . LYS A 1 576 ? 26.748 4.075 -20.859 1.00 87.62 576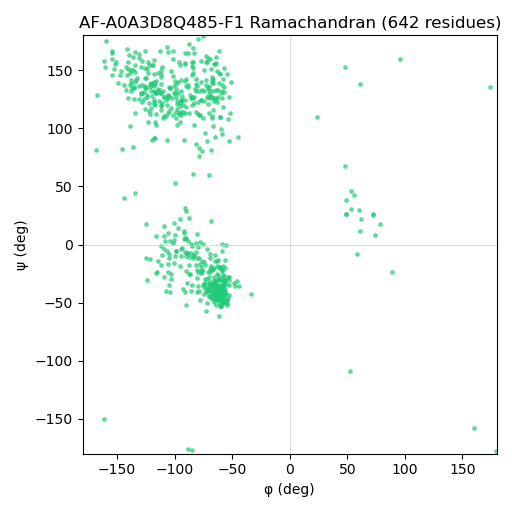 LYS A O 1
ATOM 4737 N N . GLY A 1 577 ? 26.563 3.970 -23.128 1.00 69.75 577 GLY A N 1
ATOM 4738 C CA . GLY A 1 577 ? 27.881 3.446 -23.501 1.00 69.75 577 GLY A CA 1
ATOM 4739 C C . GLY A 1 577 ? 28.317 2.129 -22.845 1.00 69.75 577 GLY A C 1
ATOM 4740 O O . GLY A 1 577 ? 28.201 1.913 -21.643 1.00 69.75 577 GLY A O 1
ATOM 4741 N N . PHE A 1 578 ? 28.927 1.245 -23.631 1.00 59.78 578 PHE A N 1
ATOM 4742 C CA . PHE A 1 578 ? 29.682 0.107 -23.103 1.00 59.78 578 PHE A CA 1
ATOM 4743 C C . PHE A 1 578 ? 31.131 0.534 -22.850 1.00 59.78 578 PHE A C 1
ATOM 4745 O O . PHE A 1 578 ? 31.742 1.184 -23.696 1.00 59.78 578 PHE A O 1
ATOM 4752 N N . SER A 1 579 ? 31.723 0.129 -21.722 1.00 52.06 579 SER A N 1
ATOM 4753 C CA . SER A 1 579 ? 33.187 0.071 -21.664 1.00 52.06 579 SER A CA 1
ATOM 4754 C C . SER A 1 579 ? 33.625 -1.269 -22.260 1.00 52.06 579 SER A C 1
ATOM 4756 O O . SER A 1 579 ? 32.928 -2.275 -22.104 1.00 52.06 579 SER A O 1
ATOM 4758 N N . GLU A 1 580 ? 34.788 -1.314 -22.917 1.00 46.88 580 GLU A N 1
ATOM 4759 C CA . GLU A 1 580 ? 35.386 -2.559 -23.443 1.00 46.88 580 GLU A CA 1
ATOM 4760 C C . GLU A 1 580 ? 35.592 -3.639 -22.349 1.00 46.88 580 GLU A C 1
ATOM 4762 O O . GLU A 1 580 ? 35.763 -4.820 -22.649 1.00 46.88 580 GLU A O 1
ATOM 4767 N N . ASP A 1 581 ? 35.485 -3.251 -21.073 1.00 49.56 581 ASP A N 1
ATOM 4768 C CA . ASP A 1 581 ? 35.566 -4.082 -19.870 1.00 49.56 581 ASP A CA 1
ATOM 4769 C C . ASP A 1 581 ? 34.217 -4.707 -19.442 1.00 49.56 581 ASP A C 1
ATOM 4771 O O . ASP A 1 581 ? 34.043 -5.097 -18.281 1.00 49.56 581 ASP A O 1
ATOM 4775 N N . GLY A 1 582 ? 33.259 -4.861 -20.368 1.00 52.38 582 GLY A N 1
ATOM 4776 C CA . GLY A 1 582 ? 31.917 -5.440 -20.151 1.00 52.38 582 GLY A CA 1
ATOM 4777 C C . GLY A 1 582 ? 31.864 -6.854 -19.537 1.00 52.38 582 GLY A C 1
ATOM 4778 O O . GLY A 1 582 ? 30.789 -7.383 -19.287 1.00 52.38 582 GLY A O 1
ATOM 4779 N N . LYS A 1 583 ? 33.018 -7.467 -19.242 1.00 58.56 583 LYS A N 1
ATOM 4780 C CA . LYS A 1 583 ? 33.162 -8.720 -18.479 1.00 58.56 583 LYS A CA 1
ATOM 4781 C C . LYS A 1 583 ? 33.310 -8.518 -16.968 1.00 58.56 583 LYS A C 1
ATOM 4783 O O . LYS A 1 583 ? 33.319 -9.495 -16.224 1.00 58.56 583 LYS A O 1
ATOM 4788 N N . SER A 1 584 ? 33.498 -7.284 -16.501 1.00 71.31 584 SER A N 1
ATOM 4789 C CA . SER A 1 584 ? 33.772 -7.012 -15.084 1.00 71.31 584 SER A CA 1
ATOM 4790 C C . SER A 1 584 ? 32.525 -7.093 -14.198 1.00 71.31 584 SER A C 1
ATOM 4792 O O . SER A 1 584 ? 32.664 -7.313 -12.995 1.00 71.31 584 SER A O 1
ATOM 4794 N N . HIS A 1 585 ? 31.324 -6.917 -14.771 1.00 80.69 585 HIS A N 1
ATOM 4795 C CA . HIS A 1 585 ? 30.046 -6.806 -14.049 1.00 80.69 585 HIS A CA 1
ATOM 4796 C C . HIS A 1 585 ? 30.091 -5.805 -12.873 1.00 80.69 585 HIS A C 1
ATOM 4798 O O . HIS A 1 585 ? 29.340 -5.938 -11.909 1.00 80.69 585 HIS A O 1
ATOM 4804 N N . ARG A 1 586 ? 30.979 -4.803 -12.938 1.00 85.38 586 ARG A N 1
ATOM 4805 C CA . ARG A 1 586 ? 31.068 -3.701 -11.971 1.00 85.38 586 ARG A CA 1
ATOM 4806 C C . ARG A 1 586 ? 30.093 -2.590 -12.344 1.00 85.38 586 ARG A C 1
ATOM 4808 O O . ARG A 1 586 ? 29.783 -2.425 -13.523 1.00 85.38 586 ARG A O 1
ATOM 4815 N N . TYR A 1 587 ? 29.650 -1.819 -11.351 1.00 85.75 587 TYR A N 1
ATOM 4816 C CA . TYR A 1 587 ? 28.784 -0.670 -11.604 1.00 85.75 587 TYR A CA 1
ATOM 4817 C C . TYR A 1 587 ? 29.560 0.430 -12.323 1.00 85.75 587 TYR A C 1
ATOM 4819 O O . TYR A 1 587 ? 30.655 0.802 -11.886 1.00 85.75 587 TYR A O 1
ATOM 4827 N N . GLN A 1 588 ? 28.984 0.967 -13.393 1.00 86.69 588 GLN A N 1
ATOM 4828 C CA . GLN A 1 588 ? 29.555 2.103 -14.112 1.00 86.69 588 GLN A CA 1
ATOM 4829 C C . GLN A 1 588 ? 29.026 3.425 -13.555 1.00 86.69 588 GLN A C 1
ATOM 4831 O O . GLN A 1 588 ? 27.934 3.486 -12.991 1.00 86.69 588 GLN A O 1
ATOM 4836 N N . GLU A 1 589 ? 29.783 4.513 -13.731 1.00 85.69 589 GLU A N 1
ATOM 4837 C CA . GLU A 1 589 ? 29.363 5.827 -13.227 1.00 85.69 589 GLU A CA 1
ATOM 4838 C C . GLU A 1 589 ? 28.027 6.276 -13.824 1.00 85.69 589 GLU A C 1
ATOM 4840 O O . GLU A 1 589 ? 27.214 6.832 -13.095 1.00 85.69 589 GLU A O 1
ATOM 4845 N N . ALA A 1 590 ? 27.775 5.974 -15.101 1.00 87.94 590 ALA A N 1
ATOM 4846 C CA . ALA A 1 590 ? 26.567 6.384 -15.812 1.00 87.94 590 ALA A CA 1
ATOM 4847 C C . ALA A 1 590 ? 25.304 5.574 -15.455 1.00 87.94 590 ALA A C 1
ATOM 4849 O O . ALA A 1 590 ? 24.206 5.999 -15.796 1.00 87.94 590 ALA A O 1
ATOM 4850 N N . GLU A 1 591 ? 25.413 4.426 -14.782 1.00 90.06 591 GLU A N 1
ATOM 4851 C CA . GLU A 1 591 ? 24.240 3.608 -14.440 1.00 90.06 591 GLU A CA 1
ATOM 4852 C C . GLU A 1 591 ? 23.399 4.270 -13.351 1.00 90.06 591 GLU A C 1
ATOM 4854 O O . GLU A 1 591 ? 23.923 4.700 -12.329 1.00 90.06 591 GLU A O 1
ATOM 4859 N N . PHE A 1 592 ? 22.087 4.310 -13.541 1.00 91.81 592 PHE A N 1
ATOM 4860 C CA . PHE A 1 592 ? 21.134 4.990 -12.665 1.00 91.81 592 PHE A CA 1
ATOM 4861 C C . PHE A 1 592 ? 21.363 6.504 -12.510 1.00 91.81 592 PHE A C 1
ATOM 4863 O O . PHE A 1 592 ? 21.021 7.075 -11.474 1.00 91.81 592 PHE A O 1
ATOM 4870 N N . GLU A 1 593 ? 21.909 7.160 -13.537 1.00 92.69 593 GLU A N 1
ATOM 4871 C CA . GLU A 1 593 ? 22.153 8.608 -13.558 1.00 92.69 593 GLU A CA 1
ATOM 4872 C C . GLU A 1 593 ? 21.379 9.323 -14.657 1.00 92.69 593 GLU A C 1
ATOM 4874 O O . GLU A 1 593 ? 21.031 8.751 -15.693 1.00 92.69 593 GLU A O 1
ATOM 4879 N N . TYR A 1 594 ? 21.191 10.629 -14.468 1.00 93.25 594 TYR A N 1
ATOM 4880 C CA . TYR A 1 594 ? 20.814 11.494 -15.577 1.00 93.25 594 TYR A CA 1
ATOM 4881 C C . TYR A 1 594 ? 22.011 11.742 -16.490 1.00 93.25 594 TYR A C 1
ATOM 4883 O O . TYR A 1 594 ? 23.098 12.096 -16.031 1.00 93.25 594 TYR A O 1
ATOM 4891 N N . VAL A 1 595 ? 21.795 11.591 -17.791 1.00 92.00 595 VAL A N 1
ATOM 4892 C CA . VAL A 1 595 ? 22.852 11.648 -18.802 1.00 92.00 595 VAL A CA 1
ATOM 4893 C C . VAL A 1 595 ? 22.474 12.568 -19.957 1.00 92.00 595 VAL A C 1
ATOM 4895 O O . VAL A 1 595 ? 21.303 12.869 -20.175 1.00 92.00 595 VAL A O 1
ATOM 4898 N N . ASN A 1 596 ? 23.490 12.995 -20.707 1.00 88.50 596 ASN A N 1
ATOM 4899 C CA . ASN A 1 596 ? 23.336 13.821 -21.908 1.00 88.50 596 ASN A CA 1
ATOM 4900 C C . ASN A 1 596 ? 23.452 13.011 -23.207 1.00 88.50 596 ASN A C 1
ATOM 4902 O O . ASN A 1 596 ? 23.379 13.589 -24.278 1.00 88.50 596 ASN A O 1
ATOM 4906 N N . GLU A 1 597 ? 23.648 11.696 -23.124 1.00 88.25 597 GLU A N 1
ATOM 4907 C CA . GLU A 1 597 ? 23.605 10.793 -24.277 1.00 88.25 597 GLU A CA 1
ATOM 4908 C C . GLU A 1 597 ? 23.191 9.399 -23.801 1.00 88.25 597 GLU A C 1
ATOM 4910 O O . GLU A 1 597 ? 23.483 9.027 -22.659 1.00 88.25 597 GLU A O 1
ATOM 4915 N N . ILE A 1 598 ? 22.535 8.649 -24.678 1.00 90.88 598 ILE A N 1
ATOM 4916 C CA . ILE A 1 598 ? 22.246 7.222 -24.538 1.00 90.88 598 ILE A CA 1
ATOM 4917 C C . ILE A 1 598 ? 22.418 6.572 -25.913 1.00 90.88 598 ILE A C 1
ATOM 4919 O O . ILE A 1 598 ? 22.300 7.241 -26.935 1.00 90.88 598 ILE A O 1
ATOM 4923 N N . GLU A 1 599 ? 22.658 5.269 -25.930 1.00 90.12 599 GLU A N 1
ATOM 4924 C CA . GLU A 1 599 ? 22.637 4.457 -27.141 1.00 90.12 599 GLU A CA 1
ATOM 4925 C C . GLU A 1 599 ? 21.203 4.404 -27.687 1.00 90.12 599 GLU A C 1
ATOM 4927 O O . GLU A 1 599 ? 20.309 3.864 -27.025 1.00 90.12 599 GLU A O 1
ATOM 4932 N N . SER A 1 600 ? 20.967 4.952 -28.880 1.00 90.31 600 SER A N 1
ATOM 4933 C CA . SER A 1 600 ? 19.618 5.112 -29.442 1.00 90.31 600 SER A CA 1
ATOM 4934 C C . SER A 1 600 ? 18.826 3.813 -29.519 1.00 90.31 600 SER A C 1
ATOM 4936 O O . SER A 1 600 ? 17.675 3.781 -29.106 1.00 90.31 600 SER A O 1
ATOM 4938 N N . TYR A 1 601 ? 19.443 2.704 -29.929 1.00 88.88 601 TYR A N 1
ATOM 4939 C CA . TYR A 1 601 ? 18.769 1.398 -30.010 1.00 88.88 601 TYR A CA 1
ATOM 4940 C C . TYR A 1 601 ? 18.317 0.827 -28.651 1.00 88.88 601 TYR A C 1
ATOM 4942 O O . TYR A 1 601 ? 17.618 -0.187 -28.623 1.00 88.88 601 TYR A O 1
ATOM 4950 N N . THR A 1 602 ? 18.724 1.438 -27.531 1.00 91.44 602 THR A N 1
ATOM 4951 C CA . THR A 1 602 ? 18.273 1.084 -26.173 1.00 91.44 602 THR A CA 1
ATOM 4952 C C . THR A 1 602 ? 17.162 1.996 -25.655 1.00 91.44 602 THR A C 1
ATOM 4954 O O . THR A 1 602 ? 16.636 1.744 -24.567 1.00 91.44 602 THR A O 1
ATOM 4957 N N . ALA A 1 603 ? 16.806 3.040 -26.405 1.00 92.88 603 ALA A N 1
ATOM 4958 C CA . ALA A 1 603 ? 15.966 4.120 -25.930 1.00 92.88 603 ALA A CA 1
ATOM 4959 C C . ALA A 1 603 ? 14.490 3.723 -25.767 1.00 92.88 603 ALA A C 1
ATOM 4961 O O . ALA A 1 603 ? 13.856 3.085 -26.609 1.00 92.88 603 ALA A O 1
ATOM 4962 N N . PHE A 1 604 ? 13.929 4.185 -24.661 1.00 94.00 604 PHE A N 1
ATOM 4963 C CA . PHE A 1 604 ? 12.517 4.241 -24.342 1.00 94.00 604 PHE A CA 1
ATOM 4964 C C . PHE A 1 604 ? 12.110 5.699 -24.200 1.00 94.00 604 PHE A C 1
ATOM 4966 O O . PHE A 1 604 ? 12.820 6.485 -23.574 1.00 94.00 604 PHE A O 1
ATOM 4973 N N . PHE A 1 605 ? 10.930 6.050 -24.691 1.00 94.44 605 PHE A N 1
ATOM 4974 C CA . PHE A 1 605 ? 10.430 7.417 -24.706 1.00 94.44 605 PHE A CA 1
ATOM 4975 C C . PHE A 1 605 ? 9.061 7.515 -24.038 1.00 94.44 605 PHE A C 1
ATOM 4977 O O . PHE A 1 605 ? 8.209 6.641 -24.204 1.00 94.44 605 PHE A O 1
ATOM 4984 N N . GLU A 1 606 ? 8.826 8.610 -23.317 1.00 93.50 606 GLU A N 1
ATOM 4985 C CA . GLU A 1 606 ? 7.473 9.056 -22.986 1.00 93.50 606 GLU A CA 1
ATOM 4986 C C . GLU A 1 606 ? 6.844 9.669 -24.242 1.00 93.50 606 GLU A C 1
ATOM 4988 O O . GLU A 1 606 ? 7.394 10.605 -24.825 1.00 93.50 606 GLU A O 1
ATOM 4993 N N . VAL A 1 607 ? 5.693 9.146 -24.666 1.00 93.44 607 VAL A N 1
ATOM 4994 C CA . VAL A 1 607 ? 5.053 9.513 -25.942 1.00 93.44 607 VAL A CA 1
ATOM 4995 C C . VAL A 1 607 ? 4.746 11.011 -25.990 1.00 93.44 607 VAL A C 1
ATOM 4997 O O . VAL A 1 607 ? 5.081 11.687 -26.962 1.00 93.44 607 VAL A O 1
ATOM 5000 N N . GLU A 1 608 ? 4.249 11.577 -24.885 1.00 91.56 608 GLU A N 1
ATOM 5001 C CA . GLU A 1 608 ? 4.007 13.021 -24.761 1.00 91.56 608 GLU A CA 1
ATOM 5002 C C . GLU A 1 608 ? 5.253 13.878 -25.035 1.00 91.56 608 GLU A C 1
ATOM 5004 O O . GLU A 1 608 ? 5.140 15.002 -25.531 1.00 91.56 608 GLU A O 1
ATOM 5009 N N . ALA A 1 609 ? 6.450 13.367 -24.735 1.00 91.44 609 ALA A N 1
ATOM 5010 C CA . ALA A 1 609 ? 7.691 14.104 -24.927 1.00 91.44 609 ALA A CA 1
ATOM 5011 C C . ALA A 1 609 ? 8.144 14.161 -26.393 1.00 91.44 609 ALA A C 1
ATOM 5013 O O . ALA A 1 609 ? 8.883 15.086 -26.745 1.00 91.44 609 ALA A O 1
ATOM 5014 N N . ILE A 1 610 ? 7.688 13.230 -27.237 1.00 93.31 610 ILE A N 1
ATOM 5015 C CA . ILE A 1 610 ? 8.104 13.086 -28.641 1.00 93.31 610 ILE A CA 1
ATOM 5016 C C . ILE A 1 610 ? 6.967 13.319 -29.649 1.00 93.31 610 ILE A C 1
ATOM 5018 O O . ILE A 1 610 ? 7.173 13.135 -30.840 1.00 93.31 610 ILE A O 1
ATOM 5022 N N . ASN A 1 611 ? 5.782 13.757 -29.209 1.00 90.56 611 ASN A N 1
ATOM 5023 C CA . ASN A 1 611 ? 4.590 13.925 -30.060 1.00 90.56 611 ASN A CA 1
ATOM 5024 C C . ASN A 1 611 ? 4.742 14.866 -31.275 1.00 90.56 611 ASN A C 1
ATOM 5026 O O . ASN A 1 611 ? 3.919 14.831 -32.183 1.00 90.56 611 ASN A O 1
ATOM 5030 N N . ASP A 1 612 ? 5.747 15.737 -31.287 1.00 88.69 612 ASP A N 1
ATOM 5031 C CA . ASP A 1 612 ? 6.079 16.640 -32.397 1.00 88.69 612 ASP A CA 1
ATOM 5032 C C . ASP A 1 612 ? 7.077 16.043 -33.403 1.00 88.69 612 ASP A C 1
ATOM 5034 O O . ASP A 1 612 ? 7.355 16.666 -34.428 1.00 88.69 612 ASP A O 1
ATOM 5038 N N . CYS A 1 613 ? 7.626 14.863 -33.115 1.00 91.75 613 CYS A N 1
ATOM 5039 C CA . CYS A 1 613 ? 8.479 14.115 -34.027 1.00 91.75 613 CYS A CA 1
ATOM 5040 C C . CYS A 1 613 ? 7.626 13.267 -34.980 1.00 91.75 613 CYS A C 1
ATOM 5042 O O . CYS A 1 613 ? 6.479 12.911 -34.693 1.00 91.75 613 CYS A O 1
ATOM 5044 N N . SER A 1 614 ? 8.195 12.923 -36.131 1.00 92.69 614 SER A N 1
ATOM 5045 C CA . SER A 1 614 ? 7.574 11.970 -37.053 1.00 92.69 614 SER A CA 1
ATOM 5046 C C . SER A 1 614 ? 7.897 10.523 -36.669 1.00 92.69 614 SER A C 1
ATOM 5048 O O . SER A 1 614 ? 8.920 10.240 -36.047 1.00 92.69 614 SER A O 1
ATOM 5050 N N . ILE A 1 615 ? 7.053 9.581 -37.098 1.00 94.12 615 ILE A N 1
ATOM 5051 C CA . ILE A 1 615 ? 7.306 8.142 -36.907 1.00 94.12 615 ILE A CA 1
ATOM 5052 C C . ILE A 1 615 ? 8.587 7.714 -37.646 1.00 94.12 615 ILE A C 1
ATOM 5054 O O . ILE A 1 615 ? 9.348 6.896 -37.137 1.00 94.12 615 ILE A O 1
ATOM 5058 N N . ASN A 1 616 ? 8.868 8.318 -38.807 1.00 92.69 616 ASN A N 1
ATOM 5059 C CA . ASN A 1 616 ? 10.102 8.080 -39.557 1.00 92.69 616 ASN A CA 1
ATOM 5060 C C . ASN A 1 616 ? 11.352 8.516 -38.770 1.00 92.69 616 ASN A C 1
ATOM 5062 O O . ASN A 1 616 ? 12.328 7.775 -38.715 1.00 92.69 616 ASN A O 1
ATOM 5066 N N . GLU A 1 617 ? 11.316 9.686 -38.120 1.00 92.94 617 GLU A N 1
ATOM 5067 C CA . GLU A 1 617 ? 12.405 10.127 -37.233 1.00 92.94 617 GLU A CA 1
ATOM 5068 C C . GLU A 1 617 ? 12.565 9.191 -36.030 1.00 92.94 617 GLU A C 1
ATOM 5070 O O . GLU A 1 617 ? 13.685 8.819 -35.695 1.00 92.94 617 GLU A O 1
ATOM 5075 N N . LEU A 1 618 ? 11.457 8.758 -35.418 1.00 93.62 618 LEU A N 1
ATOM 5076 C CA . LEU A 1 618 ? 11.484 7.828 -34.287 1.00 93.62 618 LEU A CA 1
ATOM 5077 C C . LEU A 1 618 ? 12.100 6.469 -34.644 1.00 93.62 618 LEU A C 1
ATOM 5079 O O . LEU A 1 618 ? 12.684 5.836 -33.777 1.00 93.62 618 LEU A O 1
ATOM 5083 N N . ILE A 1 619 ? 11.977 5.998 -35.884 1.00 92.19 619 ILE A N 1
ATOM 5084 C CA . ILE A 1 619 ? 12.519 4.693 -36.285 1.00 92.19 619 ILE A CA 1
ATOM 5085 C C . ILE A 1 619 ? 13.953 4.818 -36.796 1.00 92.19 619 ILE A C 1
ATOM 5087 O O . ILE A 1 619 ? 14.834 4.104 -36.317 1.00 92.19 619 ILE A O 1
ATOM 5091 N N . HIS A 1 620 ? 14.190 5.726 -37.746 1.00 90.62 620 HIS A N 1
ATOM 5092 C CA . HIS A 1 620 ? 15.437 5.779 -38.521 1.00 90.62 620 HIS A CA 1
ATOM 5093 C C . HIS A 1 620 ? 16.428 6.842 -38.033 1.00 90.62 620 HIS A C 1
ATOM 5095 O O . HIS A 1 620 ? 17.605 6.783 -38.383 1.00 90.62 620 HIS A O 1
ATOM 5101 N N . HIS A 1 621 ? 15.980 7.801 -37.217 1.00 92.31 621 HIS A N 1
ATOM 5102 C CA . HIS A 1 621 ? 16.778 8.944 -36.755 1.00 92.31 621 HIS A CA 1
ATOM 5103 C C . HIS A 1 621 ? 16.624 9.177 -35.244 1.00 92.31 621 HIS A C 1
ATOM 5105 O O . HIS A 1 621 ? 16.445 10.303 -34.779 1.00 92.31 621 HIS A O 1
ATOM 5111 N N . GLN A 1 622 ? 16.682 8.100 -34.455 1.00 91.31 622 GLN A N 1
ATOM 5112 C CA . GLN A 1 622 ? 16.504 8.168 -32.999 1.00 91.31 622 GLN A CA 1
ATOM 5113 C C . GLN A 1 622 ? 17.513 9.086 -32.306 1.00 91.31 622 GLN A C 1
ATOM 5115 O O . GLN A 1 622 ? 17.140 9.768 -31.352 1.00 91.31 622 GLN A O 1
ATOM 5120 N N . ASP A 1 623 ? 18.752 9.150 -32.797 1.00 90.50 623 ASP A N 1
ATOM 5121 C CA . ASP A 1 623 ? 19.765 10.075 -32.277 1.00 90.50 623 ASP A CA 1
ATOM 5122 C C . ASP A 1 623 ? 19.306 11.538 -32.406 1.00 90.50 623 ASP A C 1
ATOM 5124 O O . ASP A 1 623 ? 19.448 12.308 -31.458 1.00 90.50 623 ASP A O 1
ATOM 5128 N N . ASP A 1 624 ? 18.648 11.902 -33.514 1.00 90.56 624 ASP A N 1
ATOM 5129 C CA . ASP A 1 624 ? 18.100 13.248 -33.720 1.00 90.56 624 ASP A CA 1
ATOM 5130 C C . ASP A 1 624 ? 16.919 13.518 -32.775 1.00 90.56 624 ASP A C 1
ATOM 5132 O O . ASP A 1 624 ? 16.765 14.624 -32.254 1.00 90.56 624 ASP A O 1
ATOM 5136 N N . VAL A 1 625 ? 16.068 12.515 -32.520 1.00 90.06 625 VAL A N 1
ATOM 5137 C CA . VAL A 1 625 ? 14.961 12.623 -31.548 1.00 90.06 625 VAL A CA 1
ATOM 5138 C C . VAL A 1 625 ? 15.512 12.856 -30.139 1.00 90.06 625 VAL A C 1
ATOM 5140 O O . VAL A 1 625 ? 15.041 13.741 -29.418 1.00 90.06 625 VAL A O 1
ATOM 5143 N N . ILE A 1 626 ? 16.542 12.099 -29.764 1.00 89.81 626 ILE A N 1
ATOM 5144 C CA . ILE A 1 626 ? 17.268 12.234 -28.501 1.00 89.81 626 ILE A CA 1
ATOM 5145 C C . ILE A 1 626 ? 17.908 13.626 -28.397 1.00 89.81 626 ILE A C 1
ATOM 5147 O O . ILE A 1 626 ? 17.705 14.328 -27.402 1.00 89.81 626 ILE A O 1
ATOM 5151 N N . GLU A 1 627 ? 18.605 14.081 -29.437 1.00 87.25 627 GLU A N 1
ATOM 5152 C CA . GLU A 1 627 ? 19.230 15.403 -29.479 1.00 87.25 627 GLU A CA 1
ATOM 5153 C C . GLU A 1 627 ? 18.187 16.525 -29.340 1.00 87.25 627 GLU A C 1
ATOM 5155 O O . GLU A 1 627 ? 18.365 17.443 -28.533 1.00 87.25 627 GLU A O 1
ATOM 5160 N N . LYS A 1 628 ? 17.047 16.434 -30.041 1.00 86.06 628 LYS A N 1
ATOM 5161 C CA . LYS A 1 628 ? 15.929 17.384 -29.902 1.00 86.06 628 LYS A CA 1
ATOM 5162 C C . LYS A 1 628 ? 15.401 17.439 -28.465 1.00 86.06 628 LYS A C 1
ATOM 5164 O O . LYS A 1 628 ? 15.159 18.535 -27.947 1.00 86.06 628 LYS A O 1
ATOM 5169 N N . LEU A 1 629 ? 15.238 16.295 -27.795 1.00 83.38 629 LEU A N 1
ATOM 5170 C CA . LEU A 1 629 ? 14.780 16.244 -26.400 1.00 83.38 629 LEU A CA 1
ATOM 5171 C C . LEU A 1 629 ? 15.724 17.005 -25.460 1.00 83.38 629 LEU A C 1
ATOM 5173 O O . LEU A 1 629 ? 15.257 17.767 -24.605 1.00 83.38 629 LEU A O 1
ATOM 5177 N N . ILE A 1 630 ? 17.033 16.836 -25.638 1.00 80.69 630 ILE A N 1
ATOM 5178 C CA . ILE A 1 630 ? 18.059 17.480 -24.811 1.00 80.69 630 ILE A CA 1
ATOM 5179 C C . ILE A 1 630 ? 18.156 18.971 -25.141 1.00 80.69 630 ILE A C 1
ATOM 5181 O O . ILE A 1 630 ? 17.988 19.817 -24.264 1.00 80.69 630 ILE A O 1
ATOM 5185 N N . ILE A 1 631 ? 18.420 19.301 -26.407 1.00 77.12 631 ILE A N 1
ATOM 5186 C CA . ILE A 1 631 ? 18.810 20.648 -26.835 1.00 77.12 631 ILE A CA 1
ATOM 5187 C C . ILE A 1 631 ? 17.601 21.574 -26.908 1.00 77.12 631 ILE A C 1
ATOM 5189 O O . ILE A 1 631 ? 17.648 22.701 -26.418 1.00 77.12 631 ILE A O 1
ATOM 5193 N N . GLN A 1 632 ? 16.513 21.121 -27.531 1.00 75.62 632 GLN A N 1
ATOM 5194 C CA . GLN A 1 632 ? 15.380 21.994 -27.843 1.00 75.62 632 GLN A CA 1
ATOM 5195 C C . GLN A 1 632 ? 14.365 22.036 -26.702 1.00 75.62 632 GLN A C 1
ATOM 5197 O O . GLN A 1 632 ? 13.746 23.073 -26.463 1.00 75.62 632 GLN A O 1
ATOM 5202 N N . LYS A 1 633 ? 14.197 20.923 -25.979 1.00 81.25 633 LYS A N 1
ATOM 5203 C CA . LYS A 1 633 ? 13.167 20.790 -24.938 1.00 81.25 633 LYS A CA 1
ATOM 5204 C C . LYS A 1 633 ? 13.707 20.751 -23.512 1.00 81.25 633 LYS A C 1
ATOM 5206 O O . LYS A 1 633 ? 12.897 20.725 -22.582 1.00 81.25 633 LYS A O 1
ATOM 5211 N N . ASN A 1 634 ? 15.032 20.758 -23.329 1.00 84.00 634 ASN A N 1
ATOM 5212 C CA . ASN A 1 634 ? 15.695 20.689 -22.023 1.00 84.00 634 ASN A CA 1
ATOM 5213 C C . ASN A 1 634 ? 15.136 19.549 -21.145 1.00 84.00 634 ASN A C 1
ATOM 5215 O O . ASN A 1 634 ? 14.889 19.714 -19.945 1.00 84.00 634 ASN A O 1
ATOM 5219 N N . LYS A 1 635 ? 14.835 18.405 -21.772 1.00 86.56 635 LYS A N 1
ATOM 5220 C CA . LYS A 1 635 ? 14.304 17.224 -21.093 1.00 86.56 635 LYS A CA 1
ATOM 5221 C C . LYS A 1 635 ? 15.452 16.408 -20.515 1.00 86.56 635 LYS A C 1
ATOM 5223 O O . LYS A 1 635 ? 16.535 16.330 -21.083 1.00 86.56 635 LYS A O 1
ATOM 5228 N N . LYS A 1 636 ? 15.193 15.779 -19.371 1.00 87.44 636 LYS A N 1
ATOM 5229 C CA . LYS A 1 636 ? 16.152 14.878 -18.734 1.00 87.44 636 LYS A CA 1
ATOM 5230 C C . LYS A 1 636 ? 16.085 13.502 -19.382 1.00 87.44 636 LYS A C 1
ATOM 5232 O O . LYS A 1 636 ? 14.983 12.987 -19.588 1.00 87.44 636 LYS A O 1
ATOM 5237 N N . MET A 1 637 ? 17.250 12.910 -19.607 1.00 91.50 637 MET A N 1
ATOM 5238 C CA . MET A 1 637 ? 17.392 11.503 -19.968 1.00 91.50 637 MET A CA 1
ATOM 5239 C C . MET A 1 637 ? 18.034 10.741 -18.828 1.00 91.50 637 MET A C 1
ATOM 5241 O O . MET A 1 637 ? 18.799 11.319 -18.054 1.00 91.50 637 MET A O 1
ATOM 5245 N N . PHE A 1 638 ? 17.736 9.456 -18.737 1.00 94.00 638 PHE A N 1
ATOM 5246 C CA . PHE A 1 638 ? 18.217 8.613 -17.659 1.00 94.00 638 PHE A CA 1
ATOM 5247 C C . PHE A 1 638 ? 18.857 7.345 -18.215 1.00 94.00 638 PHE A C 1
ATOM 5249 O O . PHE A 1 638 ? 18.266 6.660 -19.046 1.00 94.00 638 PHE A O 1
ATOM 5256 N N . SER A 1 639 ? 20.066 7.037 -17.758 1.00 93.12 639 SER A N 1
ATOM 5257 C CA . SER A 1 639 ? 20.745 5.794 -18.102 1.00 93.12 639 SER A CA 1
ATOM 5258 C C . SER A 1 639 ? 20.438 4.752 -17.035 1.00 93.12 639 SER A C 1
ATOM 5260 O O . SER A 1 639 ? 20.726 4.953 -15.856 1.00 93.12 639 SER A O 1
ATOM 5262 N N . ASN A 1 640 ? 19.829 3.644 -17.434 1.00 88.69 640 ASN A N 1
ATOM 5263 C CA . ASN A 1 640 ? 19.493 2.536 -16.551 1.00 88.69 640 ASN A CA 1
ATOM 5264 C C . ASN A 1 640 ? 20.657 1.531 -16.444 1.00 88.69 640 ASN A C 1
ATOM 5266 O O . ASN A 1 640 ? 21.743 1.751 -16.979 1.00 88.69 640 ASN A O 1
ATOM 5270 N N . GLU A 1 641 ? 20.433 0.434 -15.727 1.00 80.56 641 GLU A N 1
ATOM 5271 C CA . GLU A 1 641 ? 21.341 -0.716 -15.681 1.00 80.56 641 GLU A CA 1
ATOM 5272 C C . GLU A 1 641 ? 21.549 -1.351 -17.063 1.00 80.56 641 GLU A C 1
ATOM 5274 O O . GLU A 1 641 ? 20.632 -1.357 -17.886 1.00 80.56 641 GLU A O 1
ATOM 5279 N N . GLN A 1 642 ? 22.756 -1.880 -17.298 1.00 68.25 642 GLN A N 1
ATOM 5280 C CA . GLN A 1 642 ? 23.137 -2.605 -18.513 1.00 68.25 642 GLN A CA 1
ATOM 5281 C C . GLN A 1 642 ? 22.214 -3.789 -18.840 1.00 68.25 642 GLN A C 1
ATOM 5283 O O . GLN A 1 642 ? 21.718 -4.477 -17.947 1.00 68.25 642 GLN A O 1
ATOM 5288 N N . LEU A 1 643 ? 22.034 -4.046 -20.146 1.00 57.59 643 LEU A N 1
ATOM 5289 C CA . LEU A 1 643 ? 21.368 -5.247 -20.655 1.00 57.59 643 LEU A CA 1
ATOM 5290 C C . LEU A 1 643 ? 22.256 -6.446 -20.300 1.00 57.59 643 LEU A C 1
ATOM 5292 O O . LEU A 1 643 ? 23.287 -6.650 -20.939 1.00 57.59 643 LEU A O 1
ATOM 5296 N N . LEU A 1 644 ? 21.893 -7.192 -19.257 1.00 47.19 644 LEU A N 1
ATOM 5297 C CA . LEU A 1 644 ? 22.484 -8.499 -18.956 1.00 47.19 644 LEU A CA 1
ATOM 5298 C C . LEU A 1 644 ? 21.733 -9.610 -19.686 1.00 47.19 644 LEU A C 1
ATOM 5300 O O . LEU A 1 644 ? 20.478 -9.557 -19.702 1.00 47.19 644 LEU A O 1
#